Protein AF-0000000068093628 (afdb_homodimer)

Sequence (446 aa):
MSPIFDWGFALEILPMLGSALAITVQATLLGMLVAVTLGLALALLRRSPFWPVSALTALVIEFVRSTPLLVQMYFLFYVLPVTGWQMSPLTTGILALGLHYAAYCAEVYRAGIEAVPRGQHEAATALNLSRWRTAVGVVLPQAIPPVVPALGNYLVAMFKDTPLLSAITVVELLQQSKIIGSTTFRYTEPLTLVGVLFLLLSLVAAWGVRRLEARLKLYGGKRMSPIFDWGFALEILPMLGSALAITVQATLLGMLVAVTLGLALALLRRSPFWPVSALTALVIEFVRSTPLLVQMYFLFYVLPVTGWQMSPLTTGILALGLHYAAYCAEVYRAGIEAVPRGQHEAATALNLSRWRTAVGVVLPQAIPPVVPALGNYLVAMFKDTPLLSAITVVELLQQSKIIGSTTFRYTEPLTLVGVLFLLLSLVAAWGVRRLEARLKLYGGKR

Structure (mmCIF, N/CA/C/O backbone):
data_AF-0000000068093628-model_v1
#
loop_
_entity.id
_entity.type
_entity.pdbx_description
1 polymer 'Inner membrane component of binding-protein-dependent transport system'
#
loop_
_atom_site.group_PDB
_atom_site.id
_atom_site.type_symbol
_atom_site.label_atom_id
_atom_site.label_alt_id
_atom_site.label_comp_id
_atom_site.label_asym_id
_atom_site.label_entity_id
_atom_site.label_seq_id
_atom_site.pdbx_PDB_ins_code
_atom_site.Cartn_x
_atom_site.Cartn_y
_atom_site.Cartn_z
_atom_site.occupancy
_atom_site.B_iso_or_equiv
_atom_site.auth_seq_id
_atom_site.auth_comp_id
_atom_site.auth_asym_id
_atom_site.auth_atom_id
_atom_site.pdbx_PDB_model_num
ATOM 1 N N . MET A 1 1 ? 29.031 -20.516 -18.547 1 43.59 1 MET A N 1
ATOM 2 C CA . MET A 1 1 ? 28.062 -20.109 -17.531 1 43.59 1 MET A CA 1
ATOM 3 C C . MET A 1 1 ? 27.141 -19.016 -18.062 1 43.59 1 MET A C 1
ATOM 5 O O . MET A 1 1 ? 27.609 -18 -18.594 1 43.59 1 MET A O 1
ATOM 9 N N . SER A 1 2 ? 26.062 -19.359 -18.438 1 61.47 2 SER A N 1
ATOM 10 C CA . SER A 1 2 ? 25.156 -18.406 -19.078 1 61.47 2 SER A CA 1
ATOM 11 C C . SER A 1 2 ? 25.047 -17.125 -18.266 1 61.47 2 SER A C 1
ATOM 13 O O . SER A 1 2 ? 25.062 -17.172 -17.031 1 61.47 2 SER A O 1
ATOM 15 N N . PRO A 1 3 ? 25.344 -16.094 -18.906 1 75.75 3 PRO A N 1
ATOM 16 C CA . PRO A 1 3 ? 25.312 -14.812 -18.203 1 75.75 3 PRO A CA 1
ATOM 17 C C . PRO A 1 3 ? 24.031 -14.648 -17.359 1 75.75 3 PRO A C 1
ATOM 19 O O . PRO A 1 3 ? 23 -15.211 -17.703 1 75.75 3 PRO A O 1
ATOM 22 N N . ILE A 1 4 ? 24.281 -14.016 -16.312 1 84.44 4 ILE A N 1
ATOM 23 C CA . ILE A 1 4 ? 23.188 -13.742 -15.383 1 84.44 4 ILE A CA 1
ATOM 24 C C . ILE A 1 4 ? 22.125 -12.883 -16.062 1 84.44 4 ILE A C 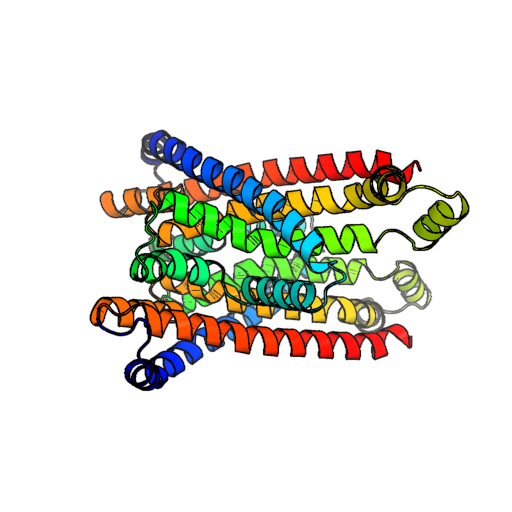1
ATOM 26 O O . ILE A 1 4 ? 20.938 -13.055 -15.828 1 84.44 4 ILE A O 1
ATOM 30 N N . PHE A 1 5 ? 22.594 -12.031 -17 1 93.56 5 PHE A N 1
ATOM 31 C CA . PHE A 1 5 ? 21.703 -11.156 -17.75 1 93.56 5 PHE A CA 1
ATOM 32 C C . PHE A 1 5 ? 22.078 -11.164 -19.234 1 93.56 5 PHE A C 1
ATOM 34 O O . PHE A 1 5 ? 23.219 -10.898 -19.594 1 93.56 5 PHE A O 1
ATOM 41 N N . ASP A 1 6 ? 21.141 -11.453 -20.094 1 96 6 ASP A N 1
ATOM 42 C CA . ASP A 1 6 ? 21.312 -11.516 -21.531 1 96 6 ASP A CA 1
ATOM 43 C C . ASP A 1 6 ? 20.578 -10.367 -22.234 1 96 6 ASP A C 1
ATOM 45 O O . ASP A 1 6 ? 19.359 -10.391 -22.344 1 96 6 ASP A O 1
ATOM 49 N N . TRP A 1 7 ? 21.344 -9.492 -22.766 1 96.44 7 TRP A N 1
ATOM 50 C CA . TRP A 1 7 ? 20.781 -8.297 -23.375 1 96.44 7 TRP A CA 1
ATOM 51 C C . TRP A 1 7 ? 19.969 -8.656 -24.625 1 96.44 7 TRP A C 1
ATOM 53 O O . TRP A 1 7 ? 18.984 -7.988 -24.938 1 96.44 7 TRP A O 1
ATOM 63 N N . GLY A 1 8 ? 20.422 -9.602 -25.375 1 96.44 8 GLY A N 1
ATOM 64 C CA . GLY A 1 8 ? 19.672 -10.055 -26.531 1 96.44 8 GLY A CA 1
ATOM 65 C C . GLY A 1 8 ? 18.281 -10.547 -26.203 1 96.44 8 GLY A C 1
ATOM 66 O O . GLY A 1 8 ? 17.312 -10.141 -26.844 1 96.44 8 GLY A O 1
ATOM 67 N N . PHE A 1 9 ? 18.219 -11.406 -25.172 1 97.25 9 PHE A N 1
ATOM 68 C CA . PHE A 1 9 ? 16.938 -11.914 -24.719 1 97.25 9 PHE A CA 1
ATOM 69 C C . PHE A 1 9 ? 16.062 -10.789 -24.172 1 97.25 9 PHE A C 1
ATOM 71 O O . PHE A 1 9 ? 14.867 -10.734 -24.438 1 97.25 9 PHE A O 1
ATOM 78 N N . ALA A 1 10 ? 16.688 -9.867 -23.422 1 97.81 10 ALA A N 1
ATOM 79 C CA . ALA A 1 10 ? 15.969 -8.727 -22.859 1 97.81 10 ALA A CA 1
ATOM 80 C C . ALA A 1 10 ? 15.305 -7.902 -23.969 1 97.81 10 ALA A C 1
ATOM 82 O O . ALA A 1 10 ? 14.133 -7.531 -23.844 1 97.81 10 ALA A O 1
ATOM 83 N N . LEU A 1 11 ? 16.031 -7.688 -25 1 97.62 11 LEU A N 1
ATOM 84 C CA . LEU A 1 11 ? 15.5 -6.895 -26.094 1 97.62 11 LEU A CA 1
ATOM 85 C C . LEU A 1 11 ? 14.406 -7.656 -26.828 1 97.62 11 LEU A C 1
ATOM 87 O O . LEU A 1 11 ? 13.438 -7.059 -27.312 1 97.62 11 LEU A O 1
ATOM 91 N N . GLU A 1 12 ? 14.562 -8.898 -26.938 1 97.75 12 GLU A N 1
ATOM 92 C CA . GLU A 1 12 ? 13.609 -9.758 -27.625 1 97.75 12 GLU A CA 1
ATOM 93 C C . GLU A 1 12 ? 12.242 -9.742 -26.953 1 97.75 12 GLU A C 1
ATOM 95 O O . GLU A 1 12 ? 11.211 -9.773 -27.625 1 97.75 12 GLU A O 1
ATOM 100 N N . ILE A 1 13 ? 12.164 -9.68 -25.625 1 98.25 13 ILE A N 1
ATOM 101 C CA . ILE A 1 13 ? 10.906 -9.836 -24.906 1 98.25 13 ILE A CA 1
ATOM 102 C C . ILE A 1 13 ? 10.297 -8.461 -24.641 1 98.25 13 ILE A C 1
ATOM 104 O O . ILE A 1 13 ? 9.172 -8.359 -24.156 1 98.25 13 ILE A O 1
ATOM 108 N N . LEU A 1 14 ? 10.969 -7.395 -24.953 1 98 14 LEU A N 1
ATOM 109 C CA . LEU A 1 14 ? 10.555 -6.031 -24.656 1 98 14 LEU A CA 1
ATOM 110 C C . LEU A 1 14 ? 9.188 -5.73 -25.266 1 98 14 LEU A C 1
ATOM 112 O O . LEU A 1 14 ? 8.328 -5.129 -24.609 1 98 14 LEU A O 1
ATOM 116 N N . PRO A 1 15 ? 8.898 -6.18 -26.5 1 97.75 15 PRO A N 1
ATOM 117 C CA . PRO A 1 15 ? 7.574 -5.898 -27.062 1 97.75 15 PRO A CA 1
ATOM 118 C C . PRO A 1 15 ? 6.449 -6.605 -26.312 1 97.75 15 PRO A C 1
ATOM 120 O O . PRO A 1 15 ? 5.355 -6.055 -26.172 1 97.75 15 PRO A O 1
ATOM 123 N N . MET A 1 16 ? 6.691 -7.82 -25.875 1 98.19 16 MET A N 1
ATOM 124 C CA . MET A 1 16 ? 5.703 -8.547 -25.094 1 98.19 16 MET A CA 1
ATOM 125 C C . MET A 1 16 ? 5.398 -7.816 -23.781 1 98.19 16 MET A C 1
ATOM 127 O O . MET A 1 16 ? 4.238 -7.703 -23.391 1 98.19 16 MET A O 1
ATOM 131 N N . LEU A 1 17 ? 6.402 -7.297 -23.156 1 98.69 17 LEU A N 1
ATOM 132 C CA . LEU A 1 17 ? 6.223 -6.547 -21.906 1 98.69 17 LEU A CA 1
ATOM 133 C C . LEU A 1 17 ? 5.527 -5.219 -22.172 1 98.69 17 LEU A C 1
ATOM 135 O O . LEU A 1 17 ? 4.73 -4.754 -21.359 1 98.69 17 LEU A O 1
ATOM 139 N N . GLY A 1 18 ? 5.844 -4.605 -23.297 1 98.19 18 GLY A N 1
ATOM 140 C CA . GLY A 1 18 ? 5.164 -3.379 -23.688 1 98.19 18 GLY A CA 1
ATOM 141 C C . GLY A 1 18 ? 3.664 -3.545 -23.828 1 98.19 18 GLY A C 1
ATOM 142 O O . GLY A 1 18 ? 2.896 -2.684 -23.391 1 98.19 18 GLY A O 1
ATOM 143 N N . SER A 1 19 ? 3.27 -4.625 -24.438 1 98.31 19 SER A N 1
ATOM 144 C CA . SER A 1 19 ? 1.848 -4.914 -24.594 1 98.31 19 SER A CA 1
ATOM 145 C C . SER A 1 19 ? 1.179 -5.121 -23.234 1 98.31 19 SER A C 1
ATOM 147 O O . SER A 1 19 ? 0.053 -4.668 -23.016 1 98.31 19 SER A O 1
ATOM 149 N N . ALA A 1 20 ? 1.858 -5.805 -22.344 1 98.75 20 ALA A N 1
ATOM 150 C CA . ALA A 1 20 ? 1.332 -6.039 -21 1 98.75 20 ALA A CA 1
ATOM 151 C C . ALA A 1 20 ? 1.279 -4.742 -20.188 1 98.75 20 ALA A C 1
ATOM 153 O O . ALA A 1 20 ? 0.401 -4.562 -19.344 1 98.75 20 ALA A O 1
ATOM 154 N N . LEU A 1 21 ? 2.262 -3.848 -20.453 1 98.69 21 LEU A N 1
ATOM 155 C CA . LEU A 1 21 ? 2.287 -2.543 -19.812 1 98.69 21 LEU A CA 1
ATOM 156 C C . LEU A 1 21 ? 1.019 -1.755 -20.109 1 98.69 21 LEU A C 1
ATOM 158 O O . LEU A 1 21 ? 0.522 -1.011 -19.266 1 98.69 21 LEU A O 1
ATOM 162 N N . ALA A 1 22 ? 0.486 -1.908 -21.312 1 98.56 22 ALA A N 1
ATOM 163 C CA . ALA A 1 22 ? -0.749 -1.227 -21.688 1 98.56 22 ALA A CA 1
ATOM 164 C C . ALA A 1 22 ? -1.907 -1.651 -20.797 1 98.56 22 ALA A C 1
ATOM 166 O O . ALA A 1 22 ? -2.756 -0.832 -20.438 1 98.56 22 ALA A O 1
ATOM 167 N N . ILE A 1 23 ? -1.94 -2.9 -20.438 1 98.81 23 ILE A N 1
ATOM 168 C CA . ILE A 1 23 ? -2.975 -3.416 -19.547 1 98.81 23 ILE A CA 1
ATOM 169 C C . ILE A 1 23 ? -2.787 -2.838 -18.141 1 98.81 23 ILE A C 1
ATOM 171 O O . ILE A 1 23 ? -3.76 -2.459 -17.484 1 98.81 23 ILE A O 1
ATOM 175 N N . THR A 1 24 ? -1.544 -2.773 -17.703 1 98.88 24 THR A N 1
ATOM 176 C CA . THR A 1 24 ? -1.199 -2.182 -16.422 1 98.88 24 THR A CA 1
ATOM 177 C C . THR A 1 24 ? -1.659 -0.727 -16.344 1 98.88 24 THR A C 1
ATOM 179 O O . THR A 1 24 ? -2.301 -0.318 -15.375 1 98.88 24 THR A O 1
ATOM 182 N N . VAL A 1 25 ? -1.391 0.024 -17.359 1 98.75 25 VAL A N 1
ATOM 183 C CA . VAL A 1 25 ? -1.749 1.437 -17.422 1 98.75 25 VAL A CA 1
ATOM 184 C C . VAL A 1 25 ? -3.268 1.582 -17.5 1 98.75 25 VAL A C 1
ATOM 186 O O . VAL A 1 25 ? -3.855 2.428 -16.828 1 98.75 25 VAL A O 1
ATOM 189 N N . GLN A 1 26 ? -3.869 0.744 -18.312 1 98.81 26 GLN A N 1
ATOM 190 C CA . GLN A 1 26 ? -5.32 0.755 -18.453 1 98.81 26 GLN A CA 1
ATOM 191 C C . GLN A 1 26 ? -6 0.496 -17.109 1 98.81 26 GLN A C 1
ATOM 193 O O . GLN A 1 26 ? -6.926 1.212 -16.734 1 98.81 26 GLN A O 1
ATOM 198 N N . ALA A 1 27 ? -5.566 -0.538 -16.406 1 98.94 27 ALA A N 1
ATOM 199 C CA . ALA A 1 27 ? -6.137 -0.891 -15.117 1 98.94 27 ALA A CA 1
ATOM 200 C C . ALA A 1 27 ? -5.957 0.241 -14.109 1 98.94 27 ALA A C 1
ATOM 202 O O . ALA A 1 27 ? -6.855 0.526 -13.312 1 98.94 27 ALA A O 1
ATOM 203 N N . THR A 1 28 ? -4.812 0.897 -14.148 1 98.88 28 THR A N 1
ATOM 204 C CA . THR A 1 28 ? -4.52 1.995 -13.227 1 98.88 28 THR A CA 1
ATOM 205 C C . THR A 1 28 ? -5.445 3.18 -13.492 1 98.88 28 THR A C 1
ATOM 207 O O . THR A 1 28 ? -6.066 3.703 -12.562 1 98.88 28 THR A O 1
ATOM 210 N N . LEU A 1 29 ? -5.562 3.555 -14.75 1 98.81 29 LEU A N 1
ATOM 211 C CA . LEU A 1 29 ? -6.332 4.742 -15.102 1 98.81 29 LEU A CA 1
ATOM 212 C C . LEU A 1 29 ? -7.82 4.516 -14.867 1 98.81 29 LEU A C 1
ATOM 214 O O . LEU A 1 29 ? -8.508 5.383 -14.32 1 98.81 29 LEU A O 1
ATOM 218 N N . LEU A 1 30 ? -8.305 3.391 -15.281 1 98.94 30 LEU A N 1
ATOM 219 C CA . LEU A 1 30 ? -9.719 3.096 -15.078 1 98.94 30 LEU A CA 1
ATOM 220 C C . LEU A 1 30 ? -10.023 2.867 -13.609 1 98.94 30 LEU A C 1
ATOM 222 O O . LEU A 1 30 ? -11.078 3.279 -13.117 1 98.94 30 LEU A O 1
ATOM 226 N N . GLY A 1 31 ? -9.109 2.143 -12.914 1 98.94 31 GLY A N 1
ATOM 227 C CA . GLY A 1 31 ? -9.258 2.025 -11.477 1 98.94 31 GLY A CA 1
ATOM 228 C C . GLY A 1 31 ? -9.297 3.367 -10.766 1 98.94 31 GLY A C 1
ATOM 229 O O . GLY A 1 31 ? -10.109 3.574 -9.859 1 98.94 31 GLY A O 1
ATOM 230 N N . MET A 1 32 ? -8.438 4.262 -11.227 1 98.88 32 MET A N 1
ATOM 231 C CA . MET A 1 32 ? -8.391 5.594 -10.625 1 98.88 32 MET A CA 1
ATOM 232 C C . MET A 1 32 ? -9.68 6.363 -10.906 1 98.88 32 MET A C 1
ATOM 234 O O . MET A 1 32 ? -10.18 7.078 -10.039 1 98.88 32 MET A O 1
ATOM 238 N N . LEU A 1 33 ? -10.172 6.215 -12.078 1 98.88 33 LEU A N 1
ATOM 239 C CA . LEU A 1 33 ? -11.445 6.855 -12.414 1 98.88 33 LEU A CA 1
ATOM 240 C C . LEU A 1 33 ? -12.555 6.379 -11.484 1 98.88 33 LEU A C 1
ATOM 242 O O . LEU A 1 33 ? -13.328 7.191 -10.977 1 98.88 33 LEU A O 1
ATOM 246 N N . VAL A 1 34 ? -12.586 5.117 -11.25 1 98.94 34 VAL A N 1
ATOM 247 C CA . VAL A 1 34 ? -13.562 4.559 -10.32 1 98.94 34 VAL A CA 1
ATOM 248 C C . VAL A 1 34 ? -13.305 5.094 -8.914 1 98.94 34 VAL A C 1
ATOM 250 O O . VAL A 1 34 ? -14.234 5.508 -8.227 1 98.94 34 VAL A O 1
ATOM 253 N N . ALA A 1 35 ? -12.07 5.129 -8.523 1 98.94 35 ALA A N 1
ATOM 254 C CA . ALA A 1 35 ? -11.688 5.535 -7.172 1 98.94 35 ALA A CA 1
ATOM 255 C C . ALA A 1 35 ? -12.094 6.98 -6.898 1 98.94 35 ALA A C 1
ATOM 257 O O . ALA A 1 35 ? -12.688 7.285 -5.863 1 98.94 35 ALA A O 1
ATOM 258 N N . VAL A 1 36 ? -11.82 7.863 -7.832 1 98.75 36 VAL A N 1
ATOM 259 C CA . VAL A 1 36 ? -12.07 9.281 -7.617 1 98.75 36 VAL A CA 1
ATOM 260 C C . VAL A 1 36 ? -13.57 9.555 -7.629 1 98.75 36 VAL A C 1
ATOM 262 O O . VAL A 1 36 ? -14.07 10.344 -6.832 1 98.75 36 VAL A O 1
ATOM 265 N N . THR A 1 37 ? -14.312 8.914 -8.5 1 98.75 37 THR A N 1
ATOM 266 C CA . THR A 1 37 ? -15.75 9.141 -8.617 1 98.75 37 THR A CA 1
ATOM 267 C C . THR A 1 37 ? -16.5 8.508 -7.449 1 98.75 37 THR A C 1
ATOM 269 O O . THR A 1 37 ? -17.281 9.18 -6.766 1 98.75 37 THR A O 1
ATOM 272 N N . LEU A 1 38 ? -16.219 7.258 -7.195 1 98.81 38 LEU A N 1
ATOM 273 C CA . LEU A 1 38 ? -16.875 6.57 -6.09 1 98.81 38 LEU A CA 1
ATOM 274 C C . LEU A 1 38 ? -16.453 7.164 -4.75 1 98.81 38 LEU A C 1
ATOM 276 O O . LEU A 1 38 ? -17.25 7.23 -3.814 1 98.81 38 LEU A O 1
ATOM 280 N N . GLY A 1 39 ? -15.148 7.52 -4.625 1 98.81 39 GLY A N 1
ATOM 281 C CA . GLY A 1 39 ? -14.688 8.18 -3.418 1 98.81 39 GLY A CA 1
ATOM 282 C C . GLY A 1 39 ? -15.438 9.461 -3.111 1 98.81 39 GLY A C 1
ATOM 283 O O . GLY A 1 39 ? -15.766 9.734 -1.953 1 98.81 39 GLY A O 1
ATOM 284 N N . LEU A 1 40 ? -15.703 10.242 -4.152 1 97.88 40 LEU A N 1
ATOM 285 C CA . LEU A 1 40 ? -16.484 11.461 -3.975 1 97.88 40 LEU A CA 1
ATOM 286 C C . LEU A 1 40 ? -17.906 11.141 -3.527 1 97.88 40 LEU A C 1
ATOM 288 O O . LEU A 1 40 ? -18.438 11.789 -2.625 1 97.88 40 LEU A O 1
ATOM 292 N N . ALA A 1 41 ? -18.5 10.164 -4.141 1 98.31 41 ALA A N 1
ATOM 293 C CA . ALA A 1 41 ? -19.828 9.734 -3.75 1 98.31 41 ALA A CA 1
ATOM 294 C C . ALA A 1 41 ? -19.859 9.297 -2.289 1 98.31 41 ALA A C 1
ATOM 296 O O . ALA A 1 41 ? -20.766 9.68 -1.536 1 98.31 41 ALA A O 1
ATOM 297 N N . LEU A 1 42 ? -18.906 8.5 -1.864 1 98.69 42 LEU A N 1
ATOM 298 C CA . LEU A 1 42 ? -18.828 8.031 -0.486 1 98.69 42 LEU A CA 1
ATOM 299 C C . LEU A 1 42 ? -18.641 9.195 0.478 1 98.69 42 LEU A C 1
ATOM 301 O O . LEU A 1 42 ? -19.25 9.227 1.553 1 98.69 42 LEU A O 1
ATOM 305 N N . ALA A 1 43 ? -17.797 10.141 0.068 1 97.75 43 ALA A N 1
ATOM 306 C CA . ALA A 1 43 ? -17.562 11.312 0.908 1 97.75 43 ALA A CA 1
ATOM 307 C C . ALA A 1 43 ? -18.844 12.094 1.12 1 97.75 43 ALA A C 1
ATOM 309 O O . ALA A 1 43 ? -19.141 12.547 2.23 1 97.75 43 ALA A O 1
ATOM 310 N N . LEU A 1 44 ? -19.625 12.258 0.082 1 94.94 44 LEU A N 1
ATOM 311 C CA . LEU A 1 44 ? -20.891 12.984 0.167 1 94.94 44 LEU A CA 1
ATOM 312 C C . LEU A 1 44 ? -21.906 12.219 1.005 1 94.94 44 LEU A C 1
ATOM 314 O O . LEU A 1 44 ? -22.625 12.812 1.813 1 94.94 44 LEU A O 1
ATOM 318 N N . LEU A 1 45 ? -21.984 10.93 0.821 1 97.69 45 LEU A N 1
ATOM 319 C CA . LEU A 1 45 ? -22.906 10.102 1.596 1 97.69 45 LEU A CA 1
ATOM 320 C C . LEU A 1 45 ? -22.547 10.133 3.078 1 97.69 45 LEU A C 1
ATOM 322 O O . LEU A 1 45 ? -23.438 10.094 3.934 1 97.69 45 LEU A O 1
ATOM 326 N N . ARG A 1 46 ? -21.297 10.188 3.32 1 96.94 46 ARG A N 1
ATOM 327 C CA . ARG A 1 46 ? -20.828 10.219 4.703 1 96.94 46 ARG A CA 1
ATOM 328 C C . ARG A 1 46 ? -21.297 11.492 5.402 1 96.94 46 ARG A C 1
ATOM 330 O O . ARG A 1 46 ? -21.422 11.523 6.629 1 96.94 46 ARG A O 1
ATOM 337 N N . ARG A 1 47 ? -21.609 12.516 4.664 1 92.69 47 ARG A N 1
ATOM 338 C CA . ARG A 1 47 ? -22.031 13.812 5.211 1 92.69 47 ARG A CA 1
ATOM 339 C C . ARG A 1 47 ? -23.547 13.922 5.266 1 92.69 47 ARG A C 1
ATOM 341 O O . ARG A 1 47 ? -24.078 14.977 5.617 1 92.69 47 ARG A O 1
ATOM 348 N N . SER A 1 48 ? -24.203 12.883 4.938 1 94.75 48 SER A N 1
ATOM 349 C CA . SER A 1 48 ? -25.656 12.867 4.961 1 94.75 48 SER A CA 1
ATOM 350 C C . SER A 1 48 ? -26.188 13.211 6.348 1 94.75 48 SER A C 1
ATOM 352 O O . SER A 1 48 ? -25.656 12.758 7.355 1 94.75 48 SER A O 1
ATOM 354 N N . PRO A 1 49 ? -27.25 14.031 6.379 1 93.38 49 PRO A N 1
ATOM 355 C CA . PRO A 1 49 ? -27.891 14.32 7.668 1 93.38 49 PRO A CA 1
ATOM 356 C C . PRO A 1 49 ? -28.672 13.125 8.219 1 93.38 49 PRO A C 1
ATOM 358 O O . PRO A 1 49 ? -29 13.102 9.406 1 93.38 49 PRO A O 1
ATOM 361 N N . PHE A 1 50 ? -29 12.227 7.312 1 97.44 50 PHE A N 1
ATOM 362 C CA . PHE A 1 50 ? -29.656 11 7.746 1 97.44 50 PHE A CA 1
ATOM 363 C C . PHE A 1 50 ? -28.656 10.023 8.344 1 97.44 50 PHE A C 1
ATOM 365 O O . PHE A 1 50 ? -27.938 9.344 7.617 1 97.44 50 PHE A O 1
ATOM 372 N N . TRP A 1 51 ? -28.703 9.789 9.594 1 96.5 51 TRP A N 1
ATOM 373 C CA . TRP A 1 51 ? -27.625 9.148 10.344 1 96.5 51 TRP A CA 1
ATOM 374 C C . TRP A 1 51 ? -27.422 7.707 9.883 1 96.5 51 TRP A C 1
ATOM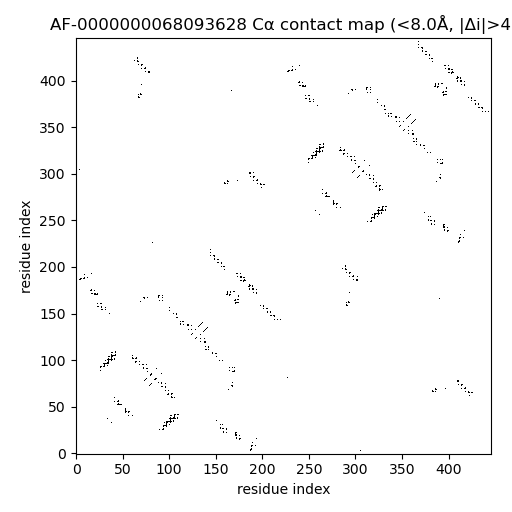 376 O O . TRP A 1 51 ? -26.297 7.211 9.844 1 96.5 51 TRP A O 1
ATOM 386 N N . PRO A 1 52 ? -28.484 7.02 9.492 1 98.19 52 PRO A N 1
ATOM 387 C CA . PRO A 1 52 ? -28.203 5.648 9.055 1 98.19 52 PRO A CA 1
ATOM 388 C C . PRO A 1 52 ? -27.344 5.594 7.793 1 98.19 52 PRO A C 1
ATOM 390 O O . PRO A 1 52 ? -26.531 4.684 7.645 1 98.19 52 PRO A O 1
ATOM 393 N N . VAL A 1 53 ? -27.531 6.523 6.938 1 98.25 53 VAL A N 1
ATOM 394 C CA . VAL A 1 53 ? -26.75 6.578 5.707 1 98.25 53 VAL A CA 1
ATOM 395 C C . VAL A 1 53 ? -25.297 6.914 6.027 1 98.25 53 VAL A C 1
ATOM 397 O O . VAL A 1 53 ? -24.375 6.258 5.535 1 98.25 53 VAL A O 1
ATOM 400 N N . SER A 1 54 ? -25.109 7.895 6.848 1 97.81 54 SER A N 1
ATOM 401 C CA . SER A 1 54 ? -23.75 8.305 7.219 1 97.81 54 SER A CA 1
ATOM 402 C C . SER A 1 54 ? -23.031 7.199 7.988 1 97.81 54 SER A C 1
ATOM 404 O O . SER A 1 54 ? -21.844 6.941 7.758 1 97.81 54 SER A O 1
ATOM 406 N N . ALA A 1 55 ? -23.734 6.539 8.828 1 98 55 ALA A N 1
ATOM 407 C CA . ALA A 1 55 ? -23.125 5.484 9.641 1 98 55 ALA A CA 1
ATOM 408 C C . ALA A 1 55 ? -22.75 4.281 8.781 1 98 55 ALA A C 1
ATOM 410 O O . ALA A 1 55 ? -21.672 3.709 8.945 1 98 55 ALA A O 1
ATOM 411 N N . LEU A 1 56 ? -23.594 3.914 7.879 1 98.38 56 LEU A N 1
ATOM 412 C CA . LEU A 1 56 ? -23.328 2.787 6.992 1 98.38 56 LEU A CA 1
ATOM 413 C C . LEU A 1 56 ? -22.156 3.092 6.062 1 98.38 56 LEU A C 1
ATOM 415 O O . LEU A 1 56 ? -21.328 2.225 5.809 1 98.38 56 LEU A O 1
ATOM 419 N N . THR A 1 57 ? -22.156 4.285 5.574 1 98.69 57 THR A N 1
ATOM 420 C CA . THR A 1 57 ? -21.062 4.691 4.699 1 98.69 57 THR A CA 1
ATOM 421 C C . THR A 1 57 ? -19.734 4.645 5.445 1 98.69 57 THR A C 1
ATOM 423 O O . THR A 1 57 ? -18.734 4.152 4.91 1 98.69 57 THR A O 1
ATOM 426 N N . ALA A 1 58 ? -19.734 5.059 6.645 1 98.06 58 ALA A N 1
ATOM 427 C CA . ALA A 1 58 ? -18.531 5.02 7.477 1 98.06 58 ALA A CA 1
ATOM 428 C C . ALA A 1 58 ? -18.062 3.584 7.691 1 98.06 58 ALA A C 1
ATOM 430 O O . ALA A 1 58 ? -16.859 3.307 7.664 1 98.06 58 ALA A O 1
ATOM 431 N N . LEU A 1 59 ? -19 2.752 7.879 1 97.94 59 LEU A N 1
ATOM 432 C CA . LEU A 1 59 ? -18.688 1.346 8.109 1 97.94 59 LEU A CA 1
ATOM 433 C C . LEU A 1 59 ? -18.062 0.713 6.867 1 97.94 59 LEU A C 1
ATOM 435 O O . L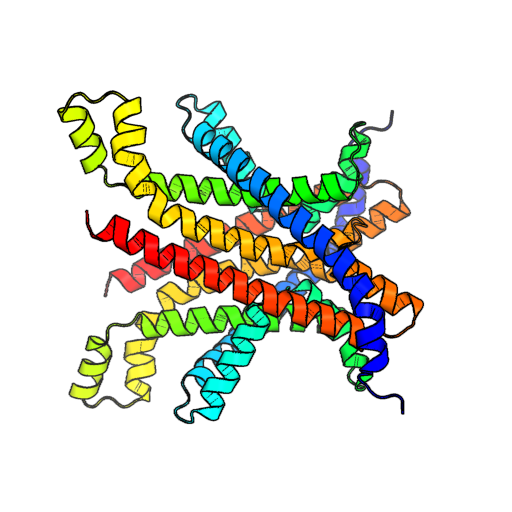EU A 1 59 ? -17.109 -0.059 6.969 1 97.94 59 LEU A O 1
ATOM 439 N N . VAL A 1 60 ? -18.594 1.015 5.719 1 98.44 60 VAL A N 1
ATOM 440 C CA . VAL A 1 60 ? -18.094 0.478 4.461 1 98.44 60 VAL A CA 1
ATOM 441 C C . VAL A 1 60 ? -16.672 0.979 4.211 1 98.44 60 VAL A C 1
ATOM 443 O O . VAL A 1 60 ? -15.781 0.201 3.848 1 98.44 60 VAL A O 1
ATOM 446 N N . ILE A 1 61 ? -16.469 2.219 4.418 1 98.62 61 ILE A N 1
ATOM 447 C CA . ILE A 1 61 ? -15.156 2.828 4.23 1 98.62 61 ILE A CA 1
ATOM 448 C C . ILE A 1 61 ? -14.141 2.17 5.164 1 98.62 61 ILE A C 1
ATOM 450 O O . ILE A 1 61 ? -13.062 1.759 4.73 1 98.62 61 ILE A O 1
ATOM 454 N N . GLU A 1 62 ? -14.578 2.008 6.398 1 97.5 62 GLU A N 1
ATOM 455 C CA . GLU A 1 62 ? -13.695 1.41 7.395 1 97.5 62 GLU A CA 1
ATOM 456 C C . GLU A 1 62 ? -13.406 -0.052 7.07 1 97.5 62 GLU A C 1
ATOM 458 O O . GLU A 1 62 ? -12.273 -0.517 7.23 1 97.5 62 GLU A O 1
ATOM 463 N N . PHE A 1 63 ? -14.383 -0.743 6.641 1 98.44 63 PHE A N 1
ATOM 464 C CA . PHE A 1 63 ? -14.227 -2.141 6.258 1 98.44 63 PHE A CA 1
ATOM 465 C C . PHE A 1 63 ? -13.203 -2.285 5.137 1 98.44 63 PHE A C 1
ATOM 467 O O . PHE A 1 63 ? -12.289 -3.107 5.227 1 98.44 63 PHE A O 1
ATOM 474 N N . VAL A 1 64 ? -13.328 -1.488 4.082 1 98.69 64 VAL A N 1
ATOM 475 C CA . VAL A 1 64 ? -12.453 -1.568 2.914 1 98.69 64 VAL A CA 1
ATOM 476 C C . VAL A 1 64 ? -11.023 -1.198 3.311 1 98.69 64 VAL A C 1
ATOM 478 O O . VAL A 1 64 ? -10.07 -1.887 2.938 1 98.69 64 VAL A O 1
ATOM 481 N N . ARG A 1 65 ? -10.867 -0.19 4.121 1 98.12 65 ARG A N 1
ATOM 482 C CA . ARG A 1 65 ? -9.547 0.3 4.492 1 98.12 65 ARG A CA 1
ATOM 483 C C . ARG A 1 65 ? -8.875 -0.638 5.492 1 98.12 65 ARG A C 1
ATOM 485 O O . ARG A 1 65 ? -7.652 -0.602 5.664 1 98.12 65 ARG A O 1
ATOM 492 N N . SER A 1 66 ? -9.711 -1.562 6.133 1 98 66 SER A N 1
ATOM 493 C CA . SER A 1 66 ? -9.164 -2.41 7.188 1 98 66 SER A CA 1
ATOM 494 C C . SER A 1 66 ? -8.953 -3.838 6.695 1 98 66 SER A C 1
ATOM 496 O O . SER A 1 66 ? -8.516 -4.703 7.457 1 98 66 SER A O 1
ATOM 498 N N . THR A 1 67 ? -9.203 -4.105 5.48 1 98.56 67 THR A N 1
ATOM 499 C CA . THR A 1 67 ? -8.953 -5.414 4.883 1 98.56 67 THR A CA 1
ATOM 500 C C . THR A 1 67 ? -7.961 -5.301 3.729 1 98.56 67 THR A C 1
ATOM 502 O O . THR A 1 67 ? -7.902 -4.27 3.053 1 98.56 67 THR A O 1
ATOM 505 N N . PRO A 1 68 ? -7.145 -6.332 3.537 1 98.75 68 PRO A N 1
ATOM 506 C CA . PRO A 1 68 ? -6.129 -6.27 2.482 1 98.75 68 PRO A CA 1
ATOM 507 C C . PRO A 1 68 ? -6.738 -6.223 1.082 1 98.75 68 PRO A C 1
ATOM 509 O O . PRO A 1 68 ? -7.703 -6.938 0.801 1 98.75 68 PRO A O 1
ATOM 512 N N . LEU A 1 69 ? -6.16 -5.426 0.237 1 98.81 69 LEU A N 1
ATOM 513 C CA . LEU A 1 69 ? -6.605 -5.297 -1.146 1 98.81 69 LEU A CA 1
ATOM 514 C C . LEU A 1 69 ? -6.613 -6.656 -1.843 1 98.81 69 LEU A C 1
ATOM 516 O O . LEU A 1 69 ? -7.562 -6.984 -2.561 1 98.81 69 LEU A O 1
ATOM 520 N N . LEU A 1 70 ? -5.555 -7.457 -1.622 1 98.88 70 LEU A N 1
ATOM 521 C CA . LEU A 1 70 ? -5.473 -8.742 -2.303 1 98.88 70 LEU A CA 1
ATOM 522 C C . LEU A 1 70 ? -6.598 -9.672 -1.854 1 98.88 70 LEU A C 1
ATOM 524 O O . LEU A 1 70 ? -7.137 -10.43 -2.658 1 98.88 70 LEU A O 1
ATOM 528 N N . VAL A 1 71 ? -6.977 -9.602 -0.607 1 98.81 71 VAL A N 1
ATOM 529 C CA . VAL A 1 71 ? -8.078 -10.406 -0.094 1 98.81 71 VAL A CA 1
ATOM 530 C C . VAL A 1 71 ? -9.391 -9.953 -0.734 1 98.81 71 VAL A C 1
ATOM 532 O O . VAL A 1 71 ? -10.219 -10.781 -1.128 1 98.81 71 VAL A O 1
ATOM 535 N N . GLN A 1 72 ? -9.562 -8.656 -0.849 1 98.81 72 GLN A N 1
ATOM 536 C CA . GLN A 1 72 ? -10.734 -8.109 -1.526 1 98.81 72 GLN A CA 1
ATOM 537 C C . GLN A 1 72 ? -10.812 -8.602 -2.969 1 98.81 72 GLN A C 1
ATOM 539 O O . GLN A 1 72 ? -11.883 -9 -3.434 1 98.81 72 GLN A O 1
ATOM 544 N N . MET A 1 73 ? -9.688 -8.578 -3.604 1 98.56 73 MET A N 1
ATOM 545 C CA . MET A 1 73 ? -9.617 -8.992 -5 1 98.56 73 MET A CA 1
ATOM 546 C C . MET A 1 73 ? -9.992 -10.461 -5.152 1 98.56 73 MET A C 1
ATOM 548 O O . MET A 1 73 ? -10.75 -10.82 -6.051 1 98.56 73 MET A O 1
ATOM 552 N N . TYR A 1 74 ? -9.492 -11.32 -4.297 1 98.5 74 TYR A N 1
ATOM 553 C CA . TYR A 1 74 ? -9.812 -12.742 -4.336 1 98.5 74 TYR A CA 1
ATOM 554 C C . TYR A 1 74 ? -11.289 -12.984 -4.051 1 98.5 74 TYR A C 1
ATOM 556 O O . TYR A 1 74 ? -11.914 -13.844 -4.668 1 98.5 74 TYR A O 1
ATOM 564 N N . PHE A 1 75 ? -11.797 -12.227 -3.135 1 98.12 75 PHE A N 1
ATOM 565 C CA . PHE A 1 75 ? -13.219 -12.367 -2.818 1 98.12 75 PHE A CA 1
ATOM 566 C C . PHE A 1 75 ? -14.078 -12.047 -4.035 1 98.12 75 PHE A C 1
ATOM 568 O O . PHE A 1 75 ? -15 -12.797 -4.367 1 98.12 75 PHE A O 1
ATOM 575 N N . LEU A 1 76 ? -13.805 -10.969 -4.711 1 98.12 76 LEU A N 1
ATOM 576 C CA . LEU A 1 76 ? -14.562 -10.578 -5.895 1 98.12 76 LEU A CA 1
ATOM 577 C C . LEU A 1 76 ? -14.406 -11.602 -7.008 1 98.12 76 LEU A C 1
ATOM 579 O O . LEU A 1 76 ? -15.344 -11.852 -7.766 1 98.12 76 LEU A O 1
ATOM 583 N N . PHE A 1 77 ? -13.258 -12.227 -7.062 1 98.19 77 PHE A N 1
ATOM 584 C CA . PHE A 1 77 ? -12.938 -13.125 -8.172 1 98.19 77 PHE A CA 1
ATOM 585 C C . PHE A 1 77 ? -13.508 -14.516 -7.93 1 98.19 77 PHE A C 1
ATOM 587 O O . PHE A 1 77 ? -14 -15.164 -8.859 1 98.19 77 PHE A O 1
ATOM 594 N N . TYR A 1 78 ? -13.523 -14.953 -6.688 1 96.88 78 TYR A N 1
ATOM 595 C CA . TYR A 1 78 ? -13.859 -16.344 -6.441 1 96.88 78 TYR A CA 1
ATOM 596 C C . TYR A 1 78 ? -15.227 -16.469 -5.766 1 96.88 78 TYR A C 1
ATOM 598 O O . TYR A 1 78 ? -15.914 -17.469 -5.922 1 96.88 78 TYR A O 1
ATOM 606 N N . VAL A 1 79 ? -15.641 -15.469 -4.996 1 97.06 79 VAL A N 1
ATOM 607 C CA . VAL A 1 79 ? -16.828 -15.602 -4.172 1 97.06 79 VAL A CA 1
ATOM 608 C C . VAL A 1 79 ? -18.016 -14.93 -4.867 1 97.06 79 VAL A C 1
ATOM 610 O O . VAL A 1 79 ? -19.125 -15.484 -4.906 1 97.06 79 VAL A O 1
ATOM 613 N N . LEU A 1 80 ? -17.781 -13.789 -5.457 1 95.44 80 LEU A N 1
ATOM 614 C CA . LEU A 1 80 ? -18.859 -13.047 -6.109 1 95.44 80 LEU A CA 1
ATOM 615 C C . LEU A 1 80 ? -19.547 -13.898 -7.168 1 95.44 80 LEU A C 1
ATOM 617 O O . LEU A 1 80 ? -20.781 -13.906 -7.262 1 95.44 80 LEU A O 1
ATOM 621 N N . PRO A 1 81 ? -18.812 -14.672 -7.902 1 95.06 81 PRO A N 1
ATOM 622 C CA . PRO A 1 81 ? -19.453 -15.469 -8.945 1 95.06 81 PRO A CA 1
ATOM 623 C C . PRO A 1 81 ? -20.422 -16.516 -8.391 1 95.06 81 PRO A C 1
ATOM 625 O O . PRO A 1 81 ? -21.297 -17 -9.102 1 95.06 81 PRO A O 1
ATOM 628 N N . VAL A 1 82 ? -20.266 -16.891 -7.137 1 92.06 82 VAL A N 1
ATOM 629 C CA . VAL A 1 82 ? -21.156 -17.844 -6.488 1 92.06 82 VAL A CA 1
ATOM 630 C C . VAL A 1 82 ? -22.562 -17.266 -6.41 1 92.06 82 VAL A C 1
ATOM 632 O O . VAL A 1 82 ? -23.547 -18 -6.383 1 92.06 82 VAL A O 1
ATOM 635 N N . THR A 1 83 ? -22.719 -15.953 -6.492 1 91.38 83 THR A N 1
ATOM 636 C CA . THR A 1 83 ? -24.016 -15.297 -6.43 1 91.38 83 THR A CA 1
ATOM 637 C C . THR A 1 83 ? -24.625 -15.164 -7.828 1 91.38 83 THR A C 1
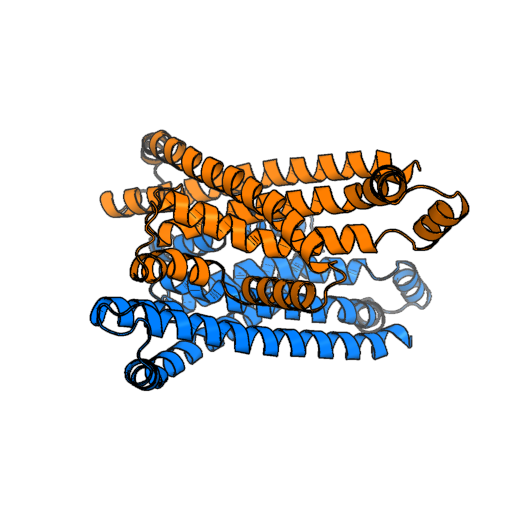ATOM 639 O O . THR A 1 83 ? -25.766 -14.734 -7.973 1 91.38 83 THR A O 1
ATOM 642 N N . GLY A 1 84 ? -23.812 -15.469 -8.859 1 92.62 84 GLY A N 1
ATOM 643 C CA . GLY A 1 84 ? -24.312 -15.375 -10.227 1 92.62 84 GLY A CA 1
ATOM 644 C C . GLY A 1 84 ? -23.703 -14.211 -10.992 1 92.62 84 GLY A C 1
ATOM 645 O O . GLY A 1 84 ? -23.812 -14.156 -12.219 1 92.62 84 GLY A O 1
ATOM 646 N N . TRP A 1 85 ? -23.031 -13.273 -10.312 1 93.31 85 TRP A N 1
ATOM 647 C CA . TRP A 1 85 ? -22.391 -12.133 -10.961 1 93.31 85 TRP A CA 1
ATOM 648 C C . TRP A 1 85 ? -20.953 -12.477 -11.352 1 93.31 85 TRP A C 1
ATOM 650 O O . TRP A 1 85 ? -20.109 -12.742 -10.492 1 93.31 85 TRP A O 1
ATOM 660 N N . GLN A 1 86 ? -20.703 -12.547 -12.633 1 92.81 86 GLN A N 1
ATOM 661 C CA . GLN A 1 86 ? -19.359 -12.875 -13.102 1 92.81 86 GLN A CA 1
ATOM 662 C C . GLN A 1 86 ? -18.844 -11.797 -14.047 1 92.81 86 GLN A C 1
ATOM 664 O O . GLN A 1 86 ? -19.578 -11.281 -14.883 1 92.81 86 GLN A O 1
ATOM 669 N N . MET A 1 87 ? -17.641 -11.43 -13.82 1 97.19 87 MET A N 1
ATOM 670 C CA . MET A 1 87 ? -16.938 -10.445 -14.633 1 97.19 87 MET A CA 1
ATOM 671 C C . MET A 1 87 ? -15.594 -10.992 -15.102 1 97.19 87 MET A C 1
ATOM 673 O O . MET A 1 87 ? -15.102 -11.992 -14.562 1 97.19 87 MET A O 1
ATOM 677 N N . SER A 1 88 ? -15.102 -10.422 -16.203 1 98.38 88 SER A N 1
ATOM 678 C CA . SER A 1 88 ? -13.75 -10.789 -16.625 1 98.38 88 SER A CA 1
ATOM 679 C C . SER A 1 88 ? -12.727 -10.484 -15.531 1 98.38 88 SER A C 1
ATOM 681 O O . SER A 1 88 ? -12.969 -9.641 -14.664 1 98.38 88 SER A O 1
ATOM 683 N N . PRO A 1 89 ? -11.602 -11.188 -15.547 1 98.62 89 PRO A N 1
ATOM 684 C CA . PRO A 1 89 ? -10.555 -10.906 -14.562 1 98.62 89 PRO A CA 1
ATOM 685 C C . PRO A 1 89 ? -10.133 -9.438 -14.547 1 98.62 89 PRO A C 1
ATOM 687 O O . PRO A 1 89 ? -10.008 -8.836 -13.477 1 98.62 89 PRO A O 1
ATOM 690 N N . LEU A 1 90 ? -9.984 -8.844 -15.703 1 98.81 90 LEU A N 1
ATOM 691 C CA . LEU A 1 90 ? -9.539 -7.457 -15.789 1 98.81 90 LEU A CA 1
ATOM 692 C C . LEU A 1 90 ? -10.586 -6.516 -15.195 1 98.81 90 LEU A C 1
ATOM 694 O O . LEU A 1 90 ? -10.242 -5.613 -14.43 1 98.81 90 LEU A O 1
ATOM 698 N N . THR A 1 91 ? -11.844 -6.691 -15.523 1 98.75 91 THR A N 1
ATOM 699 C CA . THR A 1 91 ? -12.906 -5.867 -14.961 1 98.75 91 THR A CA 1
ATOM 700 C C . THR A 1 91 ? -12.969 -6.02 -13.445 1 98.75 91 THR A C 1
ATOM 702 O O . THR A 1 91 ? -13.117 -5.031 -12.719 1 98.75 91 THR A O 1
ATOM 705 N N . THR A 1 92 ? -12.836 -7.297 -13 1 98.81 92 THR A N 1
ATOM 706 C CA . THR A 1 92 ? -12.812 -7.57 -11.57 1 98.81 92 THR A CA 1
ATOM 707 C C . THR A 1 92 ? -11.664 -6.824 -10.891 1 98.81 92 THR A C 1
ATOM 709 O O . THR A 1 92 ? -11.852 -6.223 -9.828 1 98.81 92 THR A O 1
ATOM 712 N N . GLY A 1 93 ? -10.484 -6.848 -11.531 1 98.88 93 GLY A N 1
ATOM 713 C CA . GLY A 1 93 ? -9.312 -6.164 -11 1 98.88 93 GLY A CA 1
ATOM 714 C C . GLY A 1 93 ? -9.477 -4.66 -10.945 1 98.88 93 GLY A C 1
ATOM 715 O O . GLY A 1 93 ? -9.125 -4.027 -9.945 1 98.88 93 GLY A O 1
ATOM 716 N N . ILE A 1 94 ? -10.039 -4.074 -11.977 1 98.94 94 ILE A N 1
ATOM 717 C CA . ILE A 1 94 ? -10.273 -2.637 -12.047 1 98.94 94 ILE A CA 1
ATOM 718 C C . ILE A 1 94 ? -11.234 -2.207 -10.945 1 98.94 94 ILE A C 1
ATOM 720 O O . ILE A 1 94 ? -10.992 -1.212 -10.258 1 98.94 94 ILE A O 1
ATOM 724 N N . LEU A 1 95 ? -12.219 -2.953 -10.727 1 98.75 95 LEU A N 1
ATOM 725 C CA . LEU A 1 95 ? -13.203 -2.627 -9.703 1 98.75 95 LEU A CA 1
ATOM 726 C C . LEU A 1 95 ? -12.617 -2.799 -8.305 1 98.75 95 LEU A C 1
ATOM 728 O O . LEU A 1 95 ? -12.891 -2 -7.41 1 98.75 95 LEU A O 1
ATOM 732 N N . ALA A 1 96 ? -11.867 -3.881 -8.141 1 98.88 96 ALA A N 1
ATOM 733 C CA . ALA A 1 96 ? -11.227 -4.102 -6.848 1 98.88 96 ALA A CA 1
ATOM 734 C C . ALA A 1 96 ? -10.281 -2.949 -6.496 1 98.88 96 ALA A C 1
ATOM 736 O O . ALA A 1 96 ? -10.336 -2.41 -5.391 1 98.88 96 ALA A O 1
ATOM 737 N N . LEU A 1 97 ? -9.43 -2.539 -7.453 1 98.94 97 LEU A N 1
ATOM 738 C CA . LEU A 1 97 ? -8.547 -1.393 -7.273 1 98.94 97 LEU A CA 1
ATOM 739 C C . LEU A 1 97 ? -9.344 -0.125 -7 1 98.94 97 LEU A C 1
ATOM 741 O O . LEU A 1 97 ? -9.055 0.607 -6.051 1 98.94 97 LEU A O 1
ATOM 745 N N . GLY A 1 98 ? -10.297 0.081 -7.816 1 98.94 98 GLY A N 1
ATOM 746 C CA . GLY A 1 98 ? -11.117 1.276 -7.707 1 98.94 98 GLY A CA 1
ATOM 747 C C . GLY A 1 98 ? -11.852 1.381 -6.383 1 98.94 98 GLY A C 1
ATOM 748 O O . GLY A 1 98 ? -11.844 2.438 -5.746 1 98.94 98 GLY A O 1
ATOM 749 N N . LEU A 1 99 ? -12.477 0.325 -5.957 1 98.88 99 LEU A N 1
ATOM 750 C CA . LEU A 1 99 ? -13.219 0.292 -4.703 1 98.88 99 LEU A CA 1
ATOM 751 C C . LEU A 1 99 ? -12.289 0.5 -3.514 1 98.88 99 LEU A C 1
ATOM 753 O O . LEU A 1 99 ? -12.602 1.268 -2.6 1 98.88 99 LEU A O 1
ATOM 757 N N . HIS A 1 100 ? -11.203 -0.221 -3.539 1 98.94 100 HIS A N 1
ATOM 758 C CA . HIS A 1 100 ? -10.234 -0.105 -2.457 1 98.94 100 HIS A CA 1
ATOM 759 C C . HIS A 1 100 ? -9.75 1.332 -2.303 1 98.94 100 HIS A C 1
ATOM 761 O O . HIS A 1 100 ? -9.828 1.903 -1.212 1 98.94 100 HIS A O 1
ATOM 767 N N . TYR A 1 101 ? -9.375 1.977 -3.365 1 98.94 101 TYR A N 1
ATOM 768 C CA . TYR A 1 101 ? -8.82 3.324 -3.293 1 98.94 101 TYR A CA 1
ATOM 769 C C . TYR A 1 101 ? -9.93 4.363 -3.164 1 98.94 101 TYR A C 1
ATOM 771 O O . TYR A 1 101 ? -9.68 5.496 -2.748 1 98.94 101 TYR A O 1
ATOM 779 N N . ALA A 1 102 ? -11.172 3.992 -3.527 1 98.94 102 ALA A N 1
ATOM 780 C CA . ALA A 1 102 ? -12.297 4.895 -3.299 1 98.94 102 ALA A CA 1
ATOM 781 C C . ALA A 1 102 ? -12.445 5.223 -1.816 1 98.94 102 ALA A C 1
ATOM 783 O O . ALA A 1 102 ? -12.742 6.363 -1.454 1 98.94 102 ALA A O 1
ATOM 784 N N . ALA A 1 103 ? -12.312 4.223 -0.99 1 98.88 103 ALA A N 1
ATOM 785 C CA . ALA A 1 103 ? -12.406 4.43 0.453 1 98.88 103 ALA A CA 1
ATOM 786 C C . ALA A 1 103 ? -11.344 5.414 0.936 1 98.88 103 ALA A C 1
ATOM 788 O O . ALA A 1 103 ? -11.617 6.27 1.779 1 98.88 103 ALA A O 1
ATOM 789 N N . TYR A 1 104 ? -10.188 5.352 0.373 1 98.56 104 TYR A N 1
ATOM 790 C CA . TYR A 1 104 ? -9.109 6.27 0.731 1 98.56 104 TYR A CA 1
ATOM 791 C C . TYR A 1 104 ? -9.367 7.664 0.166 1 98.56 104 TYR A C 1
ATOM 793 O O . TYR A 1 104 ? -9.156 8.664 0.848 1 98.56 104 TYR A O 1
ATOM 801 N N . CYS A 1 105 ? -9.82 7.691 -1.027 1 98.75 105 CYS A N 1
ATOM 802 C CA . CYS A 1 105 ? -10.148 8.977 -1.64 1 98.75 105 CYS A CA 1
ATOM 803 C C . CYS A 1 105 ? -11.234 9.695 -0.85 1 98.75 105 CYS A C 1
ATOM 805 O O . CYS A 1 105 ? -11.172 10.914 -0.673 1 98.75 105 CYS A O 1
ATOM 807 N N . ALA A 1 106 ? -12.18 8.961 -0.381 1 98.75 106 ALA A N 1
ATOM 808 C CA . ALA A 1 106 ? -13.266 9.547 0.407 1 98.75 106 ALA A CA 1
ATOM 809 C C . ALA A 1 106 ? -12.711 10.273 1.635 1 98.75 106 ALA A C 1
ATOM 811 O O . ALA A 1 106 ? -13.172 11.367 1.971 1 98.75 106 ALA A O 1
ATOM 812 N N . GLU A 1 107 ? -11.781 9.68 2.234 1 97.81 107 GLU A N 1
ATOM 813 C CA . GLU A 1 107 ? -11.164 10.281 3.414 1 97.81 107 GLU A CA 1
ATOM 814 C C . GLU A 1 107 ? -10.367 11.531 3.045 1 97.81 107 GLU A C 1
ATOM 816 O O . GLU A 1 107 ? -10.328 12.5 3.814 1 97.81 107 GLU A O 1
ATOM 821 N N . VAL A 1 108 ? -9.758 11.523 1.911 1 97.81 108 VAL A N 1
ATOM 822 C CA . VAL A 1 108 ? -9.008 12.68 1.438 1 97.81 108 VAL A CA 1
ATOM 823 C C . VAL A 1 108 ? -9.961 13.836 1.142 1 97.81 108 VAL A C 1
ATOM 825 O O . VAL A 1 108 ? -9.672 14.984 1.47 1 97.81 108 VAL A O 1
ATOM 828 N N . TYR A 1 109 ? -11.07 13.492 0.539 1 97.56 109 TYR A N 1
ATOM 829 C CA . TYR A 1 109 ? -12.086 14.5 0.282 1 97.56 109 TYR A CA 1
ATOM 830 C C . TYR A 1 109 ? -12.609 15.094 1.586 1 97.56 109 TYR A C 1
ATOM 832 O O . TYR A 1 109 ? -12.719 16.312 1.72 1 97.56 109 TYR A O 1
ATOM 840 N N . ARG A 1 110 ? -12.914 14.242 2.484 1 95.62 110 ARG A N 1
ATOM 841 C CA . ARG A 1 110 ? -13.398 14.688 3.787 1 95.62 110 ARG A CA 1
ATOM 842 C C . ARG A 1 110 ? -12.391 15.594 4.473 1 95.62 110 ARG A C 1
ATOM 844 O O . ARG A 1 110 ? -12.742 16.672 4.965 1 95.62 110 ARG A O 1
ATOM 851 N N . ALA A 1 111 ? -11.18 15.156 4.469 1 95.06 111 ALA A N 1
ATOM 852 C CA . ALA A 1 111 ? -10.117 15.938 5.105 1 95.06 111 ALA A CA 1
ATOM 853 C C . ALA A 1 111 ? -9.945 17.281 4.422 1 95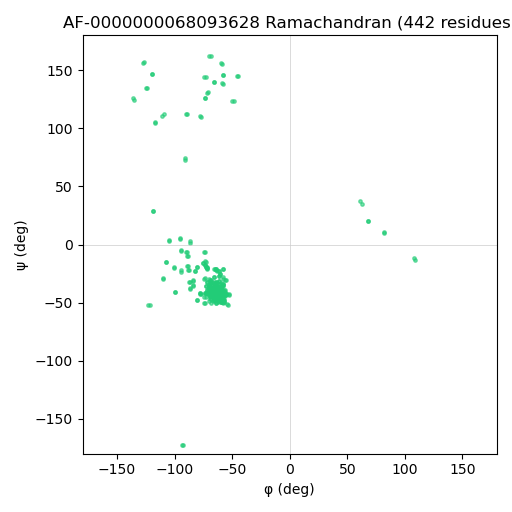.06 111 ALA A C 1
ATOM 855 O O . ALA A 1 111 ? -9.719 18.297 5.086 1 95.06 111 ALA A O 1
ATOM 856 N N . GLY A 1 112 ? -10 17.297 3.145 1 94.19 112 GLY A N 1
ATOM 857 C CA . GLY A 1 112 ? -9.898 18.547 2.398 1 94.19 112 GLY A CA 1
ATOM 858 C C . GLY A 1 112 ? -11.008 19.531 2.715 1 94.19 112 GLY A C 1
ATOM 859 O O . GLY A 1 112 ? -10.758 20.719 2.896 1 94.19 112 GLY A O 1
ATOM 860 N N . ILE A 1 113 ? -12.164 19.094 2.859 1 92.38 113 ILE A N 1
ATOM 861 C CA . ILE A 1 113 ? -13.328 19.922 3.146 1 92.38 113 ILE A CA 1
ATOM 862 C C . ILE A 1 113 ? -13.258 20.438 4.586 1 92.38 113 ILE A C 1
ATOM 864 O O . ILE A 1 113 ? -13.523 21.609 4.852 1 92.38 113 ILE A O 1
ATOM 868 N N . GLU A 1 114 ? -12.859 19.531 5.445 1 92.06 114 GLU A N 1
ATOM 869 C CA . GLU A 1 114 ? -12.812 19.875 6.867 1 92.06 114 GLU A CA 1
ATOM 870 C C . GLU A 1 114 ? -11.648 20.812 7.168 1 92.06 114 GLU A C 1
ATOM 872 O O . GLU A 1 114 ? -11.625 21.469 8.211 1 92.06 114 GLU A O 1
ATOM 877 N N . ALA A 1 115 ? -10.727 20.797 6.242 1 92.19 115 ALA A N 1
ATOM 878 C CA . ALA A 1 115 ? -9.562 21.641 6.441 1 92.19 115 ALA A CA 1
ATOM 879 C C . ALA A 1 115 ? -9.906 23.109 6.215 1 92.19 115 ALA A C 1
ATOM 881 O O . ALA A 1 115 ? -9.156 24 6.621 1 92.19 115 ALA A O 1
ATOM 882 N N . VAL A 1 116 ? -11.023 23.422 5.625 1 91.81 116 VAL A N 1
ATOM 883 C CA . VAL A 1 116 ? -11.453 24.797 5.402 1 91.81 116 VAL A CA 1
ATOM 884 C C . VAL A 1 116 ? -11.914 25.422 6.719 1 91.81 116 VAL A C 1
ATOM 886 O O . VAL A 1 116 ? -12.797 24.875 7.391 1 91.81 116 VAL A O 1
ATOM 889 N N . PRO A 1 117 ? -11.344 26.562 7.051 1 92.88 117 PRO A N 1
ATOM 890 C CA . PRO A 1 117 ? -11.688 27.188 8.328 1 92.88 117 PRO A CA 1
ATOM 891 C C . PRO A 1 117 ? -13.18 27.469 8.461 1 92.88 117 PRO A C 1
ATOM 893 O O . PRO A 1 117 ? -13.828 27.875 7.488 1 92.88 117 PRO A O 1
ATOM 896 N N . ARG A 1 118 ? -13.648 27.359 9.609 1 90.88 118 ARG A N 1
ATOM 897 C CA . ARG A 1 118 ? -15.062 27.547 9.898 1 90.88 118 ARG A CA 1
ATOM 898 C C . ARG A 1 118 ? -15.484 28.984 9.602 1 90.88 118 ARG A C 1
ATOM 900 O O . ARG A 1 118 ? -16.641 29.234 9.227 1 90.88 118 ARG A O 1
ATOM 907 N N . GLY A 1 119 ? -14.492 29.797 9.844 1 90.06 119 GLY A N 1
ATOM 908 C CA . GLY A 1 119 ? -14.758 31.188 9.578 1 90.06 119 GLY A CA 1
ATOM 909 C C . GLY A 1 119 ? -15.219 31.453 8.156 1 90.06 119 GLY A C 1
ATOM 910 O O . GLY A 1 119 ? -16.031 32.344 7.918 1 90.06 119 GLY A O 1
ATOM 911 N N . GLN A 1 120 ? -14.75 30.641 7.242 1 90.62 120 GLN A N 1
ATOM 912 C CA . GLN A 1 120 ? -15.148 30.781 5.844 1 90.62 120 GLN A CA 1
ATOM 913 C C . GLN A 1 120 ? -16.625 30.438 5.652 1 90.62 120 GLN A C 1
ATOM 915 O O . GLN A 1 120 ? -17.328 31.125 4.914 1 90.62 120 GLN A O 1
ATOM 920 N N . HIS A 1 121 ? -17.062 29.438 6.355 1 88.88 121 HIS A N 1
ATOM 921 C CA . HIS A 1 121 ? -18.469 29.047 6.309 1 88.88 121 HIS A CA 1
ATOM 922 C C . HIS A 1 121 ? -19.359 30.109 6.977 1 88.88 121 HIS A C 1
ATOM 924 O O . HIS A 1 121 ? -20.422 30.438 6.465 1 88.88 121 HIS A O 1
ATOM 930 N N . GLU A 1 122 ? -18.844 30.594 8.039 1 91.69 122 GLU A N 1
ATOM 931 C CA . GLU A 1 122 ? -19.578 31.609 8.766 1 91.69 122 GLU A CA 1
ATOM 932 C C . GLU A 1 122 ? -19.688 32.906 7.957 1 91.69 122 GLU A C 1
ATOM 934 O O . GLU A 1 122 ? -20.75 33.531 7.93 1 91.69 122 GLU A O 1
ATOM 939 N N . ALA A 1 123 ? -18.641 33.188 7.391 1 93.38 123 ALA A N 1
ATOM 940 C CA . ALA A 1 123 ? -18.641 34.375 6.555 1 93.38 123 ALA A CA 1
ATOM 941 C C . ALA A 1 123 ? -19.625 34.25 5.391 1 93.38 123 ALA A C 1
ATOM 943 O O . ALA A 1 123 ? -20.328 35.188 5.055 1 93.38 123 ALA A O 1
ATOM 944 N N . ALA A 1 124 ? -19.625 33.156 4.777 1 92.81 124 ALA A N 1
ATOM 945 C CA . ALA A 1 124 ? -20.547 32.906 3.672 1 92.81 124 ALA A CA 1
ATOM 946 C C . ALA A 1 124 ? -22 33 4.133 1 92.81 124 ALA A C 1
ATOM 948 O O . ALA A 1 124 ? -22.844 33.531 3.42 1 92.81 124 ALA A O 1
ATOM 949 N N . THR A 1 125 ? -22.281 32.5 5.328 1 90.75 125 THR A N 1
ATOM 950 C CA . THR A 1 125 ? -23.625 32.594 5.906 1 90.75 125 THR A CA 1
ATOM 951 C C . THR A 1 125 ? -24 34.031 6.215 1 90.75 125 THR A C 1
ATOM 953 O O . THR A 1 125 ? -25.125 34.438 5.961 1 90.75 125 THR A O 1
ATOM 956 N N . ALA A 1 126 ? -23.094 34.719 6.738 1 94.56 126 ALA A N 1
ATOM 957 C CA . ALA A 1 126 ? -23.312 36.125 7.059 1 94.56 126 ALA A CA 1
ATOM 958 C C . ALA A 1 126 ? -23.641 36.906 5.801 1 94.56 126 ALA A C 1
ATOM 960 O O . ALA A 1 126 ? -24.406 37.875 5.852 1 94.56 126 ALA A O 1
ATOM 961 N N . LEU A 1 127 ? -23.062 36.531 4.699 1 95.12 127 LEU A N 1
ATOM 962 C CA . LEU A 1 127 ? -23.266 37.219 3.426 1 95.12 127 LEU A CA 1
ATOM 963 C C . LEU A 1 127 ? -24.5 36.656 2.707 1 95.12 127 LEU A C 1
ATOM 965 O O . LEU A 1 127 ? -24.781 37.062 1.569 1 95.12 127 LEU A O 1
ATOM 969 N N . ASN A 1 128 ? -25.234 35.719 3.287 1 94.5 128 ASN A N 1
ATOM 970 C CA . ASN A 1 128 ? -26.453 35.094 2.773 1 94.5 128 ASN A CA 1
ATOM 971 C C . ASN A 1 128 ? -26.203 34.375 1.455 1 94.5 128 ASN A C 1
ATOM 973 O O . ASN A 1 128 ? -27.016 34.469 0.532 1 94.5 128 ASN A O 1
ATOM 977 N N . LEU A 1 129 ? -25.062 33.781 1.389 1 93.62 129 LEU A N 1
ATOM 978 C CA . LEU A 1 129 ? -24.797 32.969 0.223 1 93.62 129 LEU A CA 1
ATOM 979 C C . LEU A 1 129 ? -25.578 31.656 0.299 1 93.62 129 LEU A C 1
ATOM 981 O O . LEU A 1 129 ? -25.75 31.094 1.383 1 93.62 129 LEU A O 1
ATOM 985 N N . SER A 1 130 ? -26.031 31.188 -0.865 1 94.12 130 SER A N 1
ATOM 986 C CA . SER A 1 130 ? -26.688 29.891 -0.915 1 94.12 130 SER A CA 1
ATOM 987 C C . SER A 1 130 ? -25.703 28.75 -0.644 1 94.12 130 SER A C 1
ATOM 989 O O . SER A 1 130 ? -24.5 28.953 -0.728 1 94.12 130 SER A O 1
ATOM 991 N N . ARG A 1 131 ? -26.266 27.562 -0.296 1 88.94 131 ARG A N 1
ATOM 992 C CA . ARG A 1 131 ? -25.422 26.406 -0.027 1 88.94 131 ARG A CA 1
ATOM 993 C C . ARG A 1 131 ? -24.547 26.062 -1.236 1 88.94 131 ARG A C 1
ATOM 995 O O . ARG A 1 131 ? -23.391 25.688 -1.088 1 88.94 131 ARG A O 1
ATOM 1002 N N . TRP A 1 132 ? -25.109 26.266 -2.346 1 92.12 132 TRP A N 1
ATOM 1003 C CA . TRP A 1 132 ? -24.406 25.938 -3.578 1 92.12 132 TRP A CA 1
ATOM 1004 C C . TRP A 1 132 ? -23.281 26.953 -3.836 1 92.12 132 TRP A C 1
ATOM 1006 O O . TRP A 1 132 ? -22.156 26.578 -4.176 1 92.12 132 TRP A O 1
ATOM 1016 N N . ARG A 1 133 ? -23.531 28.203 -3.615 1 92.81 133 ARG A N 1
ATOM 1017 C CA . ARG A 1 133 ? -22.516 29.25 -3.799 1 92.81 133 ARG A CA 1
ATOM 1018 C C . ARG A 1 133 ? -21.391 29.109 -2.773 1 92.81 133 ARG A C 1
ATOM 1020 O O . ARG A 1 133 ? -20.234 29.328 -3.09 1 92.81 133 ARG A O 1
ATOM 1027 N N . THR A 1 134 ? -21.828 28.75 -1.595 1 92.5 134 THR A N 1
ATOM 1028 C CA . THR A 1 134 ? -20.844 28.531 -0.549 1 92.5 134 THR A CA 1
ATOM 1029 C C . THR A 1 134 ? -19.953 27.344 -0.885 1 92.5 134 THR A C 1
ATOM 1031 O O . THR A 1 134 ? -18.734 27.422 -0.785 1 92.5 134 THR A O 1
ATOM 1034 N N . ALA A 1 135 ? -20.547 26.266 -1.343 1 89.31 135 ALA A N 1
ATOM 1035 C CA . ALA A 1 135 ? -19.828 25.047 -1.658 1 89.31 135 ALA A CA 1
ATOM 1036 C C . ALA A 1 135 ? -18.859 25.266 -2.828 1 89.31 135 ALA A C 1
ATOM 1038 O O . ALA A 1 135 ? -17.672 24.953 -2.729 1 89.31 135 ALA A O 1
ATOM 1039 N N . VAL A 1 136 ? -19.312 25.844 -3.871 1 91.25 136 VAL A N 1
ATOM 1040 C CA . VAL A 1 136 ? -18.547 25.953 -5.113 1 91.25 136 VAL A CA 1
ATOM 1041 C C . VAL A 1 136 ? -17.656 27.188 -5.078 1 91.25 136 VAL A C 1
ATOM 1043 O O . VAL A 1 136 ? -16.547 27.172 -5.598 1 91.25 136 VAL A O 1
ATOM 1046 N N . GLY A 1 137 ? -18.109 28.219 -4.406 1 90.81 137 GLY A N 1
ATOM 1047 C CA . GLY A 1 137 ? -17.406 29.5 -4.438 1 90.81 137 GLY A CA 1
ATOM 1048 C C . GLY A 1 137 ? -16.438 29.672 -3.281 1 90.81 137 GLY A C 1
ATOM 1049 O O . GLY A 1 137 ? -15.5 30.469 -3.367 1 90.81 137 GLY A O 1
ATOM 1050 N N . VAL A 1 138 ? -16.641 28.984 -2.207 1 90.81 138 VAL A N 1
ATOM 1051 C CA . VAL A 1 138 ? -15.852 29.234 -1.013 1 90.81 138 VAL A CA 1
ATOM 1052 C C . VAL A 1 138 ? -15.117 27.969 -0.589 1 90.81 138 VAL A C 1
ATOM 1054 O O . VAL A 1 138 ? -13.891 27.938 -0.546 1 90.81 138 VAL A O 1
ATOM 1057 N N . VAL A 1 139 ? -15.852 26.922 -0.459 1 90.44 139 VAL A N 1
ATOM 1058 C CA . VAL A 1 139 ? -15.312 25.734 0.179 1 90.44 139 VAL A C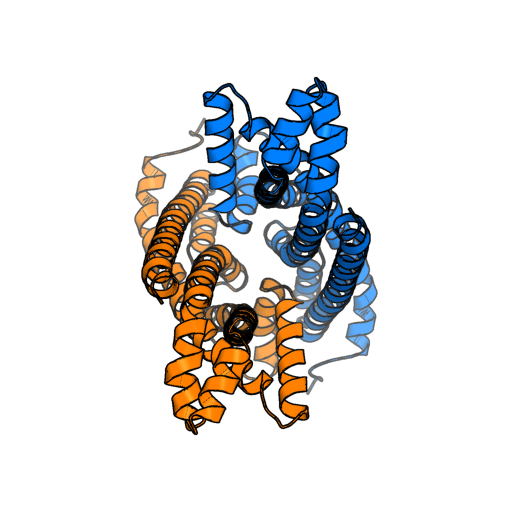A 1
ATOM 1059 C C . VAL A 1 139 ? -14.461 24.953 -0.821 1 90.44 139 VAL A C 1
ATOM 1061 O O . VAL A 1 139 ? -13.289 24.672 -0.563 1 90.44 139 VAL A O 1
ATOM 1064 N N . LEU A 1 140 ? -14.945 24.75 -1.944 1 90.12 140 LEU A N 1
ATOM 1065 C CA . LEU A 1 140 ? -14.312 23.859 -2.906 1 90.12 140 LEU A CA 1
ATOM 1066 C C . LEU A 1 140 ? -12.969 24.422 -3.361 1 90.12 140 LEU A C 1
ATOM 1068 O O . LEU A 1 140 ? -11.969 23.688 -3.418 1 90.12 140 LEU A O 1
ATOM 1072 N N . PRO A 1 141 ? -12.945 25.688 -3.691 1 90.94 141 PRO A N 1
ATOM 1073 C CA . PRO A 1 141 ? -11.664 26.25 -4.121 1 90.94 141 PRO A CA 1
ATOM 1074 C C . PRO A 1 141 ? -10.57 26.094 -3.061 1 90.94 141 PRO A C 1
ATOM 1076 O O . PRO A 1 141 ? -9.391 25.969 -3.396 1 90.94 141 PRO A O 1
ATOM 1079 N N . GLN A 1 142 ? -10.922 26.078 -1.833 1 91.44 142 GLN A N 1
ATOM 1080 C CA . GLN A 1 142 ? -9.961 25.969 -0.74 1 91.44 142 GLN A CA 1
ATOM 1081 C C . GLN A 1 142 ? -9.664 24.5 -0.417 1 91.44 142 GLN A C 1
ATOM 1083 O O . GLN A 1 142 ? -8.609 24.188 0.129 1 91.44 142 GLN A O 1
ATOM 1088 N N . ALA A 1 143 ? -10.555 23.703 -0.784 1 92.19 143 ALA A N 1
ATOM 1089 C CA . ALA A 1 143 ? -10.422 22.297 -0.451 1 92.19 143 ALA A CA 1
ATOM 1090 C C . ALA A 1 143 ? -9.641 21.547 -1.529 1 92.19 143 ALA A C 1
ATOM 1092 O O . ALA A 1 143 ? -9.047 20.5 -1.263 1 92.19 143 ALA A O 1
ATOM 1093 N N . ILE A 1 144 ? -9.492 22 -2.668 1 92.25 144 ILE A N 1
ATOM 1094 C CA . ILE A 1 144 ? -8.969 21.312 -3.842 1 92.25 144 ILE A CA 1
ATOM 1095 C C . ILE A 1 144 ? -7.449 21.234 -3.764 1 92.25 144 ILE A C 1
ATOM 1097 O O . ILE A 1 144 ? -6.855 20.172 -3.99 1 92.25 144 ILE A O 1
ATOM 1101 N N . PRO A 1 145 ? -6.719 22.266 -3.346 1 91.75 145 PRO A N 1
ATOM 1102 C CA . PRO A 1 145 ? -5.258 22.266 -3.408 1 91.75 145 PRO A CA 1
ATOM 1103 C C . PRO A 1 145 ? -4.637 21.141 -2.586 1 91.75 145 PRO A C 1
ATOM 1105 O O . PRO A 1 145 ? -3.721 20.453 -3.057 1 91.75 145 PRO A O 1
ATOM 1108 N N . PRO A 1 146 ? -5.156 20.844 -1.476 1 92.19 146 PRO A N 1
ATOM 1109 C CA . PRO A 1 146 ? -4.555 19.719 -0.743 1 92.19 146 PRO A CA 1
ATOM 1110 C C . PRO A 1 146 ? -5.047 18.359 -1.233 1 92.19 146 PRO A C 1
ATOM 1112 O O . PRO A 1 146 ? -4.363 17.359 -1.048 1 92.19 146 PRO A O 1
ATOM 1115 N N . VAL A 1 147 ? -6.137 18.297 -1.829 1 96.5 147 VAL A N 1
ATOM 1116 C CA . VAL A 1 147 ? -6.777 17.062 -2.238 1 96.5 147 VAL A CA 1
ATOM 1117 C C . VAL A 1 147 ? -6.102 16.516 -3.498 1 96.5 147 VAL A C 1
ATOM 1119 O O . VAL A 1 147 ? -5.797 15.328 -3.586 1 96.5 147 VAL A O 1
ATOM 1122 N N . VAL A 1 148 ? -5.809 17.359 -4.434 1 96.75 148 VAL A N 1
ATOM 1123 C CA . VAL A 1 148 ? -5.359 16.953 -5.758 1 96.75 148 VAL A CA 1
ATOM 1124 C C . VAL A 1 148 ? -4.016 16.234 -5.648 1 96.75 148 VAL A C 1
ATOM 1126 O O . VAL A 1 148 ? -3.854 15.133 -6.172 1 96.75 148 VAL A O 1
ATOM 1129 N N . PRO A 1 149 ? -3.023 16.766 -4.918 1 96.19 149 PRO A N 1
ATOM 1130 C CA . PRO A 1 149 ? -1.77 16.031 -4.77 1 96.19 149 PRO A CA 1
ATOM 1131 C C . PRO A 1 149 ? -1.958 14.688 -4.07 1 96.19 149 PRO A C 1
ATOM 1133 O O . PRO A 1 149 ? -1.287 13.711 -4.414 1 96.19 149 PRO A O 1
ATOM 1136 N N . ALA A 1 150 ? -2.846 14.633 -3.098 1 97.19 150 ALA A N 1
ATOM 1137 C CA . ALA A 1 150 ? -3.139 13.383 -2.406 1 97.19 150 ALA A CA 1
ATOM 1138 C C . ALA A 1 150 ? -3.693 12.344 -3.373 1 97.19 150 ALA A C 1
ATOM 1140 O O . ALA A 1 150 ? -3.305 11.172 -3.32 1 97.19 150 ALA A O 1
ATOM 1141 N N . LEU A 1 151 ? -4.59 12.766 -4.246 1 98.25 151 LEU A N 1
ATOM 1142 C CA . LEU A 1 151 ? -5.133 11.859 -5.258 1 98.25 151 LEU A CA 1
ATOM 1143 C C . LEU A 1 151 ? -4.035 11.391 -6.207 1 98.25 151 LEU A C 1
ATOM 1145 O O . LEU A 1 151 ? -4.035 10.234 -6.633 1 98.25 151 LEU A O 1
ATOM 1149 N N . GLY A 1 152 ? -3.135 12.328 -6.555 1 97.81 152 GLY A N 1
ATOM 1150 C CA . GLY A 1 152 ? -1.985 11.953 -7.363 1 97.81 152 GLY A CA 1
ATOM 1151 C C . GLY A 1 152 ? -1.123 10.883 -6.719 1 97.81 152 GLY A C 1
ATOM 1152 O O . GLY A 1 152 ? -0.651 9.969 -7.391 1 97.81 152 GLY A O 1
ATOM 1153 N N . ASN A 1 153 ? -0.947 10.984 -5.441 1 97.44 153 ASN A N 1
ATOM 1154 C CA . ASN A 1 153 ? -0.195 9.969 -4.711 1 97.44 153 ASN A CA 1
ATOM 1155 C C . ASN A 1 153 ? -0.896 8.617 -4.746 1 97.44 153 ASN A C 1
ATOM 1157 O O . ASN A 1 153 ? -0.241 7.574 -4.832 1 97.44 153 ASN A O 1
ATOM 1161 N N . TYR A 1 154 ? -2.195 8.633 -4.695 1 98.62 154 TYR A N 1
ATOM 1162 C CA . TYR A 1 154 ? -2.936 7.375 -4.777 1 98.62 154 TYR A CA 1
ATOM 1163 C C . TYR A 1 154 ? -2.852 6.781 -6.18 1 98.62 154 TYR A C 1
ATOM 1165 O O . TYR A 1 154 ? -2.854 5.559 -6.344 1 98.62 154 TYR A O 1
ATOM 1173 N N . LEU A 1 155 ? -2.73 7.629 -7.172 1 98.56 155 LEU A N 1
ATOM 1174 C CA . LEU A 1 155 ? -2.512 7.129 -8.523 1 98.56 155 LEU A CA 1
ATOM 1175 C C . LEU A 1 155 ? -1.199 6.359 -8.617 1 98.56 155 LEU A C 1
ATOM 1177 O O . LEU A 1 155 ? -1.157 5.262 -9.18 1 98.56 155 LEU A O 1
ATOM 1181 N N . VAL A 1 156 ? -0.159 6.949 -8.078 1 98.5 156 VAL A N 1
ATOM 1182 C CA . VAL A 1 156 ? 1.152 6.309 -8.086 1 98.5 156 VAL A CA 1
ATOM 1183 C C . VAL A 1 156 ? 1.103 5.016 -7.281 1 98.5 156 VAL A C 1
ATOM 1185 O O . VAL A 1 156 ? 1.632 3.986 -7.711 1 98.5 156 VAL A O 1
ATOM 1188 N N . ALA A 1 157 ? 0.445 5.047 -6.16 1 98.5 157 ALA A N 1
ATOM 1189 C CA . ALA A 1 157 ? 0.314 3.871 -5.305 1 98.5 157 ALA A CA 1
ATOM 1190 C C . ALA A 1 157 ? -0.463 2.764 -6.012 1 98.5 157 ALA A C 1
ATOM 1192 O O . ALA A 1 157 ? -0.073 1.595 -5.961 1 98.5 157 ALA A O 1
ATOM 1193 N N . MET A 1 158 ? -1.539 3.146 -6.66 1 98.75 158 MET A N 1
ATOM 1194 C CA . MET A 1 158 ? -2.359 2.178 -7.375 1 98.75 158 MET A CA 1
ATOM 1195 C C . MET A 1 158 ? -1.565 1.516 -8.5 1 98.75 158 MET A C 1
ATOM 1197 O O . MET A 1 158 ? -1.672 0.306 -8.711 1 98.75 158 MET A O 1
ATOM 1201 N N . PHE A 1 159 ? -0.834 2.354 -9.219 1 98.75 159 PHE A N 1
ATOM 1202 C CA . PHE A 1 159 ? 0.033 1.81 -10.258 1 98.75 159 PHE A CA 1
ATOM 1203 C C . PHE A 1 159 ? 0.942 0.726 -9.688 1 98.75 159 PHE A C 1
ATOM 1205 O O . PHE A 1 159 ? 1.086 -0.345 -10.281 1 98.75 159 PHE A O 1
ATOM 1212 N N . LYS A 1 160 ? 1.481 0.935 -8.586 1 98.62 160 LYS A N 1
ATOM 1213 C CA . LYS A 1 160 ? 2.396 -0.002 -7.941 1 98.62 160 LYS A CA 1
ATOM 1214 C C . LYS A 1 160 ? 1.645 -1.208 -7.387 1 98.62 160 LYS A C 1
ATOM 1216 O O . LYS A 1 160 ? 2.244 -2.256 -7.129 1 98.62 160 LYS A O 1
ATOM 1221 N N . ASP A 1 161 ? 0.305 -1.129 -7.211 1 98.81 161 ASP A N 1
ATOM 1222 C CA . ASP A 1 161 ? -0.501 -2.242 -6.719 1 98.81 161 ASP A CA 1
ATOM 1223 C C . ASP A 1 161 ? -1.005 -3.105 -7.871 1 98.81 161 ASP A C 1
ATOM 1225 O O . ASP A 1 161 ? -1.52 -4.203 -7.652 1 98.81 161 ASP A O 1
ATOM 1229 N N . THR A 1 162 ? -0.795 -2.715 -9.078 1 98.88 162 THR A N 1
ATOM 1230 C CA . THR A 1 162 ? -1.356 -3.41 -10.227 1 98.88 162 THR A CA 1
ATOM 1231 C C . THR A 1 162 ? -0.769 -4.812 -10.352 1 98.88 162 THR A C 1
ATOM 1233 O O . THR A 1 162 ? -1.422 -5.723 -10.867 1 98.88 162 THR A O 1
ATOM 1236 N N . PRO A 1 163 ? 0.455 -5.066 -9.891 1 98.94 163 PRO A N 1
ATOM 1237 C CA . PRO A 1 163 ? 0.949 -6.445 -9.969 1 98.94 163 PRO A CA 1
ATOM 1238 C C . PRO A 1 163 ? 0.053 -7.438 -9.234 1 98.94 163 PRO A C 1
ATOM 1240 O O . PRO A 1 163 ? 0.084 -8.633 -9.531 1 98.94 163 PRO A O 1
ATOM 1243 N N . LEU A 1 164 ? -0.763 -6.996 -8.289 1 98.88 164 LEU A N 1
ATOM 1244 C CA . LEU A 1 164 ? -1.687 -7.871 -7.578 1 98.88 164 LEU A CA 1
ATOM 1245 C C . LEU A 1 164 ? -2.693 -8.5 -8.539 1 98.88 164 LEU A C 1
ATOM 1247 O O . LEU A 1 164 ? -3.266 -9.547 -8.242 1 98.88 164 LEU A O 1
ATOM 1251 N N . LEU A 1 165 ? -2.904 -7.871 -9.656 1 98.88 165 LEU A N 1
ATOM 1252 C CA . LEU A 1 165 ? -3.83 -8.367 -10.664 1 98.88 165 LEU A CA 1
ATOM 1253 C C . LEU A 1 165 ? -3.393 -9.734 -11.18 1 98.88 165 LEU A C 1
ATOM 1255 O O . LEU A 1 165 ? -4.223 -10.539 -11.609 1 98.88 165 LEU A O 1
ATOM 1259 N N . SER A 1 166 ? -2.092 -10.023 -11.125 1 98.69 166 SER A N 1
ATOM 1260 C CA . SER A 1 166 ? -1.587 -11.32 -11.562 1 98.69 166 SER A CA 1
ATOM 1261 C C . SER A 1 166 ? -2.195 -12.453 -10.742 1 98.69 166 SER A C 1
ATOM 1263 O O . SER A 1 166 ? -2.326 -13.578 -11.227 1 98.69 166 SER A O 1
ATOM 1265 N N . ALA A 1 167 ? -2.619 -12.156 -9.539 1 97.69 167 ALA A N 1
ATOM 1266 C CA . ALA A 1 167 ? -3.152 -13.164 -8.625 1 97.69 167 ALA A CA 1
ATOM 1267 C C . ALA A 1 167 ? -4.531 -13.641 -9.078 1 97.69 167 ALA A C 1
ATOM 1269 O O . ALA A 1 167 ? -5 -14.695 -8.648 1 97.69 167 ALA A O 1
ATOM 1270 N N . ILE A 1 168 ? -5.16 -12.797 -9.922 1 98 168 ILE A N 1
ATOM 1271 C CA . ILE A 1 168 ? -6.469 -13.203 -10.438 1 98 168 ILE A CA 1
ATOM 1272 C C . ILE A 1 168 ? -6.406 -13.32 -11.961 1 98 168 ILE A C 1
ATOM 1274 O O . ILE A 1 168 ? -7.359 -12.969 -12.656 1 98 168 ILE A O 1
ATOM 1278 N N . THR A 1 169 ? -5.273 -13.633 -12.492 1 97.81 169 THR A N 1
ATOM 1279 C CA . THR A 1 169 ? -5.02 -14.172 -13.828 1 97.81 169 THR A CA 1
ATOM 1280 C C . THR A 1 169 ? -5.004 -13.055 -14.867 1 97.81 169 THR A C 1
ATOM 1282 O O . THR A 1 169 ? -5.035 -13.32 -16.078 1 97.81 169 THR A O 1
ATOM 1285 N N . VAL A 1 170 ? -4.996 -11.805 -14.445 1 98.88 170 VAL A N 1
ATOM 1286 C CA . VAL A 1 170 ? -4.836 -10.719 -15.406 1 98.88 170 VAL A CA 1
ATOM 1287 C C . VAL A 1 170 ? -3.4 -10.695 -15.922 1 98.88 170 VAL A C 1
ATOM 1289 O O . VAL A 1 170 ? -2.451 -10.719 -15.141 1 98.88 170 VAL A O 1
ATOM 1292 N N . VAL A 1 171 ? -3.26 -10.641 -17.25 1 98.69 171 VAL A N 1
ATOM 1293 C CA . VAL A 1 171 ? -1.919 -10.625 -17.812 1 98.69 171 VAL A CA 1
ATOM 1294 C C . VAL A 1 171 ? -1.435 -9.188 -17.969 1 98.69 171 VAL A C 1
ATOM 1296 O O . VAL A 1 171 ? -1.38 -8.664 -19.094 1 98.69 171 VAL A O 1
ATOM 1299 N N . GLU A 1 172 ? -1.131 -8.672 -16.875 1 98.81 172 GLU A N 1
ATOM 1300 C CA . GLU A 1 172 ? -0.449 -7.383 -16.781 1 98.81 172 GLU A CA 1
ATOM 1301 C C . GLU A 1 172 ? 1.063 -7.562 -16.703 1 98.81 172 GLU A C 1
ATOM 1303 O O . GLU A 1 172 ? 1.583 -8.641 -17 1 98.81 172 GLU A O 1
ATOM 1308 N N . LEU A 1 173 ? 1.819 -6.523 -16.469 1 98.75 173 LEU A N 1
ATOM 1309 C CA . LEU A 1 173 ? 3.27 -6.461 -16.609 1 98.75 173 LEU A CA 1
ATOM 1310 C C . LEU A 1 173 ? 3.945 -7.578 -15.82 1 98.75 173 LEU A C 1
ATOM 1312 O O . LEU A 1 173 ? 4.746 -8.336 -16.375 1 98.75 173 LEU A O 1
ATOM 1316 N N . LEU A 1 174 ? 3.662 -7.754 -14.539 1 98.81 174 LEU A N 1
ATOM 1317 C CA . LEU A 1 174 ? 4.305 -8.781 -13.719 1 98.81 174 LEU A CA 1
ATOM 1318 C C . LEU A 1 174 ? 3.912 -10.172 -14.195 1 98.81 174 LEU A C 1
ATOM 1320 O O . LEU A 1 174 ? 4.766 -11.055 -14.305 1 98.81 174 LEU A O 1
ATOM 1324 N N . GLN A 1 175 ? 2.637 -10.367 -14.484 1 98.81 175 GLN A N 1
ATOM 1325 C CA . GLN A 1 175 ? 2.182 -11.68 -14.93 1 98.81 175 GLN A CA 1
ATOM 1326 C C . GLN A 1 175 ? 2.859 -12.086 -16.234 1 98.81 175 GLN A C 1
ATOM 1328 O O . GLN A 1 175 ? 3.252 -13.242 -16.406 1 98.81 175 GLN A O 1
ATOM 1333 N N . GLN A 1 176 ? 2.945 -11.18 -17.141 1 98.88 176 GLN A N 1
ATOM 1334 C CA . GLN A 1 176 ? 3.639 -11.477 -18.391 1 98.88 176 GLN A CA 1
ATOM 1335 C C . GLN A 1 176 ? 5.086 -11.883 -18.141 1 98.88 176 GLN A C 1
ATOM 1337 O O . GLN A 1 176 ? 5.605 -12.797 -18.797 1 98.88 176 GLN A O 1
ATOM 1342 N N . SER A 1 177 ? 5.715 -11.156 -17.234 1 98.69 177 SER A N 1
ATOM 1343 C CA . SER A 1 177 ? 7.086 -11.5 -16.875 1 98.69 177 SER A CA 1
ATOM 1344 C C . SER A 1 177 ? 7.176 -12.914 -16.312 1 98.69 177 SER A C 1
ATOM 1346 O O . SER A 1 177 ? 8.117 -13.648 -16.594 1 98.69 177 SER A O 1
ATOM 1348 N N . LYS A 1 178 ? 6.223 -13.289 -15.508 1 98.06 178 LYS A N 1
ATOM 1349 C CA . LYS A 1 178 ? 6.184 -14.633 -14.93 1 98.06 178 LYS A CA 1
ATOM 1350 C C . LYS A 1 178 ? 5.977 -15.688 -16.016 1 98.06 178 LYS A C 1
ATOM 1352 O O . LYS A 1 178 ? 6.586 -16.766 -15.961 1 98.06 178 LYS A O 1
ATOM 1357 N N . ILE A 1 179 ? 5.117 -15.422 -16.906 1 98.5 179 ILE A N 1
ATOM 1358 C CA . ILE A 1 179 ? 4.84 -16.344 -18 1 98.5 179 ILE A CA 1
ATOM 1359 C C . ILE A 1 179 ? 6.105 -16.562 -18.828 1 98.5 179 ILE A C 1
ATOM 1361 O O . ILE A 1 179 ? 6.469 -17.703 -19.125 1 98.5 179 ILE A O 1
ATOM 1365 N N . ILE A 1 180 ? 6.766 -15.484 -19.172 1 98.38 180 ILE A N 1
ATOM 1366 C CA . ILE A 1 180 ? 8.016 -15.578 -19.906 1 98.38 180 ILE A CA 1
ATOM 1367 C C . ILE A 1 180 ? 9.023 -16.406 -19.125 1 98.38 180 ILE A C 1
ATOM 1369 O O . ILE A 1 180 ? 9.664 -17.312 -19.672 1 98.38 180 ILE A O 1
ATOM 1373 N N . GLY A 1 181 ? 9.188 -16.109 -17.859 1 97.06 181 GLY A N 1
ATOM 1374 C CA . GLY A 1 181 ? 10.109 -16.859 -17.016 1 97.06 181 GLY A CA 1
ATOM 1375 C C . GLY A 1 181 ? 9.805 -18.344 -16.953 1 97.06 181 GLY A C 1
ATOM 1376 O O . GLY A 1 181 ? 10.703 -19.172 -17.047 1 97.06 181 GLY A O 1
ATOM 1377 N N . SER A 1 182 ? 8.547 -18.656 -16.828 1 96.19 182 SER A N 1
ATOM 1378 C CA . SER A 1 182 ? 8.148 -20.062 -16.656 1 96.19 182 SER A CA 1
ATOM 1379 C C . SER A 1 182 ? 8.281 -20.828 -17.969 1 96.19 182 SER A C 1
ATOM 1381 O O . SER A 1 182 ? 8.555 -22.031 -17.953 1 96.19 182 SER A O 1
ATOM 1383 N N . THR A 1 183 ? 8.133 -20.141 -19.031 1 97.12 183 THR A N 1
ATOM 1384 C CA . THR A 1 183 ? 8.188 -20.797 -20.344 1 97.12 183 THR A CA 1
ATOM 1385 C C . THR A 1 183 ? 9.625 -20.953 -20.812 1 97.12 183 THR A C 1
ATOM 1387 O O . THR A 1 183 ? 9.961 -21.922 -21.5 1 97.12 183 THR A O 1
ATOM 1390 N N . THR A 1 184 ? 10.453 -20.047 -20.438 1 96.12 184 THR A N 1
ATOM 1391 C CA . THR A 1 184 ? 11.82 -20.047 -20.938 1 96.12 184 THR A CA 1
ATOM 1392 C C . THR A 1 184 ? 12.797 -20.484 -19.844 1 96.12 184 THR A C 1
ATOM 1394 O O . THR A 1 184 ? 13.977 -20.719 -20.125 1 96.12 184 THR A O 1
ATOM 1397 N N . PHE A 1 185 ? 12.312 -20.484 -18.609 1 93.88 185 PHE A N 1
ATOM 1398 C CA . PHE A 1 185 ? 13.109 -20.797 -17.438 1 93.88 185 PHE A CA 1
ATOM 1399 C C . PHE A 1 185 ? 14.156 -19.719 -17.188 1 93.88 185 PHE A C 1
ATOM 1401 O O . PHE A 1 185 ? 15.219 -19.984 -16.625 1 93.88 185 PHE A O 1
ATOM 1408 N N . ARG A 1 186 ? 13.898 -18.562 -17.766 1 95.38 186 ARG A N 1
ATOM 1409 C CA . ARG A 1 186 ? 14.719 -17.375 -17.562 1 95.38 186 ARG A CA 1
ATOM 1410 C C . ARG A 1 186 ? 13.922 -16.266 -16.891 1 95.38 186 ARG A C 1
ATOM 1412 O O . ARG A 1 186 ? 13.203 -15.523 -17.562 1 95.38 186 ARG A O 1
ATOM 1419 N N . TYR A 1 187 ? 14.195 -16.062 -15.594 1 96.5 187 TYR A N 1
ATOM 1420 C CA . TYR A 1 187 ? 13.406 -15.109 -14.828 1 96.5 187 TYR A CA 1
ATOM 1421 C C . TYR A 1 187 ? 14.148 -13.789 -14.68 1 96.5 187 TYR A C 1
ATOM 1423 O O . TYR A 1 187 ? 13.531 -12.742 -14.438 1 96.5 187 TYR A O 1
ATOM 1431 N N . THR A 1 188 ? 15.438 -13.773 -14.844 1 97.69 188 THR A N 1
ATOM 1432 C CA . THR A 1 188 ? 16.266 -12.617 -14.508 1 97.69 188 THR A CA 1
ATOM 1433 C C . THR A 1 188 ? 15.898 -11.422 -15.391 1 97.69 188 THR A C 1
ATOM 1435 O O . THR A 1 188 ? 15.594 -10.336 -14.883 1 97.69 188 THR A O 1
ATOM 1438 N N . GLU A 1 189 ? 15.844 -11.641 -16.688 1 98.25 189 GLU A N 1
ATOM 1439 C CA . GLU A 1 189 ? 15.648 -10.531 -17.609 1 98.25 189 GLU A CA 1
ATOM 1440 C C . GLU A 1 189 ? 14.234 -9.961 -17.5 1 98.25 189 GLU A C 1
ATOM 1442 O O . GLU A 1 189 ? 14.062 -8.758 -17.312 1 98.25 189 GLU A O 1
ATOM 1447 N N . PRO A 1 190 ? 13.203 -10.812 -17.531 1 98.44 190 PRO A N 1
ATOM 1448 C CA . PRO A 1 190 ? 11.859 -10.227 -17.5 1 98.44 190 PRO A CA 1
ATOM 1449 C C . PRO A 1 190 ? 11.562 -9.523 -16.172 1 98.44 190 PRO A C 1
ATOM 1451 O O . PRO A 1 190 ? 10.984 -8.438 -16.172 1 98.44 190 PRO A O 1
ATOM 1454 N N . LEU A 1 191 ? 11.953 -10.055 -15.102 1 98.38 191 LEU A N 1
ATOM 1455 C CA . LEU A 1 191 ? 11.672 -9.43 -13.812 1 98.38 191 LEU A CA 1
ATOM 1456 C C . LEU A 1 191 ? 12.477 -8.141 -13.641 1 98.38 191 LEU A C 1
ATOM 1458 O O . LEU A 1 191 ? 12 -7.176 -13.047 1 98.38 191 LEU A O 1
ATOM 1462 N N . THR A 1 192 ? 13.703 -8.109 -14.086 1 98.25 192 THR A N 1
ATOM 1463 C CA . THR A 1 192 ? 14.508 -6.891 -14.055 1 98.25 192 THR A CA 1
ATOM 1464 C C . THR A 1 192 ? 13.859 -5.789 -14.891 1 98.25 192 THR A C 1
ATOM 1466 O O . THR A 1 192 ? 13.75 -4.648 -14.438 1 98.25 192 THR A O 1
ATOM 1469 N N . LEU A 1 193 ? 13.406 -6.176 -16.078 1 98.62 193 LEU A N 1
ATOM 1470 C CA . LEU A 1 193 ? 12.773 -5.199 -16.953 1 98.62 193 LEU A CA 1
ATOM 1471 C C . LEU A 1 193 ? 11.492 -4.66 -16.328 1 98.62 193 LEU A C 1
ATOM 1473 O O . LEU A 1 193 ? 11.195 -3.467 -16.438 1 98.62 193 LEU A O 1
ATOM 1477 N N . VAL A 1 194 ? 10.703 -5.516 -15.703 1 98.75 194 VAL A N 1
ATOM 1478 C CA . VAL A 1 194 ? 9.492 -5.086 -15.016 1 98.75 194 VAL A CA 1
ATOM 1479 C C . VAL A 1 194 ? 9.852 -4.098 -13.906 1 98.75 194 VAL A C 1
ATOM 1481 O O . VAL A 1 194 ? 9.211 -3.055 -13.766 1 98.75 194 VAL A O 1
ATOM 1484 N N . GLY A 1 195 ? 10.891 -4.43 -13.086 1 98.38 195 GLY A N 1
ATOM 1485 C CA . GLY A 1 195 ? 11.352 -3.516 -12.062 1 98.38 195 GLY A CA 1
ATOM 1486 C C . GLY A 1 195 ? 11.75 -2.158 -12.609 1 98.38 195 GLY A C 1
ATOM 1487 O O . GLY A 1 195 ? 11.375 -1.123 -12.055 1 98.38 195 GLY A O 1
ATOM 1488 N N . VAL A 1 196 ? 12.438 -2.137 -13.711 1 98.19 196 VAL A N 1
ATOM 1489 C CA . VAL A 1 196 ? 12.922 -0.911 -14.336 1 98.19 196 VAL A CA 1
ATOM 1490 C C . VAL A 1 196 ? 11.75 -0.101 -14.875 1 98.19 196 VAL A C 1
ATOM 1492 O O . VAL A 1 196 ? 11.711 1.122 -14.727 1 98.19 196 VAL A O 1
ATOM 1495 N N . LEU A 1 197 ? 10.852 -0.782 -15.516 1 98.5 197 LEU A N 1
ATOM 1496 C CA . LEU A 1 197 ? 9.695 -0.101 -16.078 1 98.5 197 LEU A CA 1
ATOM 1497 C C . LEU A 1 197 ? 8.852 0.54 -14.984 1 98.5 197 LEU A C 1
ATOM 1499 O O . LEU A 1 197 ? 8.43 1.691 -15.117 1 98.5 197 LEU A O 1
ATOM 1503 N N . PHE A 1 198 ? 8.641 -0.186 -13.938 1 98.62 198 PHE A N 1
ATOM 1504 C CA . PHE A 1 198 ? 7.891 0.384 -12.82 1 98.62 198 PHE A CA 1
ATOM 1505 C C . PHE A 1 198 ? 8.648 1.554 -12.203 1 98.62 198 PHE A C 1
ATOM 1507 O O . PHE A 1 198 ? 8.047 2.568 -11.844 1 98.62 198 PHE A O 1
ATOM 1514 N N . LEU A 1 199 ? 9.953 1.409 -12.016 1 98.25 199 LEU A N 1
ATOM 1515 C CA . LEU A 1 199 ? 10.766 2.486 -11.469 1 98.25 199 LEU A CA 1
ATOM 1516 C C . LEU A 1 199 ? 10.641 3.75 -12.312 1 98.25 199 LEU A C 1
ATOM 1518 O O . LEU A 1 199 ? 10.344 4.824 -11.781 1 98.25 199 LEU A O 1
ATOM 1522 N N . LEU A 1 200 ? 10.805 3.605 -13.594 1 98.19 200 LEU A N 1
ATOM 1523 C CA . LEU A 1 200 ? 10.773 4.734 -14.516 1 98.19 200 LEU A CA 1
ATOM 1524 C C . LEU A 1 200 ? 9.406 5.418 -14.484 1 98.19 200 LEU A C 1
ATOM 1526 O O . LEU A 1 200 ? 9.32 6.637 -14.328 1 98.19 200 LEU A O 1
ATOM 1530 N N . LEU A 1 201 ? 8.406 4.68 -14.586 1 98.06 201 LEU A N 1
ATOM 1531 C CA . LEU A 1 201 ? 7.07 5.25 -14.68 1 98.06 201 LEU A CA 1
ATOM 1532 C C . LEU A 1 201 ? 6.629 5.816 -13.328 1 98.06 201 LEU A C 1
ATOM 1534 O O . LEU A 1 201 ? 5.914 6.82 -13.281 1 98.06 201 LEU A O 1
ATOM 1538 N N . SER A 1 202 ? 7.043 5.125 -12.281 1 97.75 202 SER A N 1
ATOM 1539 C CA . SER A 1 202 ? 6.73 5.652 -10.953 1 97.75 202 SER A CA 1
ATOM 1540 C C . SER A 1 202 ? 7.41 7 -10.727 1 97.75 202 SER A C 1
ATOM 1542 O O . SER A 1 202 ? 6.812 7.914 -10.148 1 97.75 202 SER A O 1
ATOM 1544 N N . LEU A 1 203 ? 8.672 7.145 -11.125 1 97.25 203 LEU A N 1
ATOM 1545 C CA . LEU A 1 203 ? 9.406 8.391 -10.969 1 97.25 203 LEU A CA 1
ATOM 1546 C C . LEU A 1 203 ? 8.781 9.508 -11.805 1 97.25 203 LEU A C 1
ATOM 1548 O O . LEU A 1 203 ? 8.664 10.641 -11.344 1 97.25 203 LEU A O 1
ATOM 1552 N N . VAL A 1 204 ? 8.383 9.164 -12.969 1 97.88 204 VAL A N 1
ATOM 1553 C CA . VAL A 1 204 ? 7.742 10.133 -13.844 1 97.88 204 VAL A CA 1
ATOM 1554 C C . VAL A 1 204 ? 6.418 10.586 -13.234 1 97.88 204 VAL A C 1
ATOM 1556 O O . VAL A 1 204 ? 6.125 11.781 -13.195 1 97.88 204 VAL A O 1
ATOM 1559 N N . ALA A 1 205 ? 5.656 9.617 -12.797 1 96.62 205 ALA A N 1
ATOM 1560 C CA . ALA A 1 205 ? 4.371 9.938 -12.18 1 96.62 205 ALA A CA 1
ATOM 1561 C C . ALA A 1 205 ? 4.559 10.773 -10.922 1 96.62 205 ALA A C 1
ATOM 1563 O O . ALA A 1 205 ? 3.832 11.75 -10.695 1 96.62 205 ALA A O 1
ATOM 1564 N N . ALA A 1 206 ? 5.492 10.375 -10.133 1 95.56 206 ALA A N 1
ATOM 1565 C CA . ALA A 1 206 ? 5.781 11.125 -8.914 1 95.56 206 ALA A CA 1
ATOM 1566 C C . ALA A 1 206 ? 6.223 12.547 -9.227 1 95.56 206 ALA A C 1
ATOM 1568 O O . ALA A 1 206 ? 5.832 13.492 -8.539 1 95.56 206 ALA A O 1
ATOM 1569 N N . TRP A 1 207 ? 7.043 12.695 -10.211 1 96.88 207 TRP A N 1
ATOM 1570 C CA . TRP A 1 207 ? 7.477 14.008 -10.672 1 96.88 207 TRP A CA 1
ATOM 1571 C C . TRP A 1 207 ? 6.285 14.852 -11.117 1 96.88 207 TRP A C 1
ATOM 1573 O O . TRP A 1 207 ? 6.188 16.031 -10.789 1 96.88 207 TRP A O 1
ATOM 1583 N N . GLY A 1 208 ? 5.41 14.25 -11.828 1 97.19 208 GLY A N 1
ATOM 1584 C CA . GLY A 1 208 ? 4.191 14.93 -12.234 1 97.19 208 GLY A CA 1
ATOM 1585 C C . GLY A 1 208 ? 3.348 15.398 -11.062 1 97.19 208 GLY A C 1
ATOM 1586 O O . GLY A 1 208 ? 2.842 16.516 -11.062 1 97.19 208 GLY A O 1
ATOM 1587 N N . VAL A 1 209 ? 3.236 14.562 -10.094 1 96.12 209 VAL A N 1
ATOM 1588 C CA . VAL A 1 209 ? 2.453 14.891 -8.906 1 96.12 209 VAL A CA 1
ATOM 1589 C C . VAL A 1 209 ? 3.098 16.062 -8.164 1 96.12 209 VAL A C 1
ATOM 1591 O O . VAL A 1 209 ? 2.404 16.969 -7.711 1 96.12 209 VAL A O 1
ATOM 1594 N N . ARG A 1 210 ? 4.391 16.062 -8.086 1 95.06 210 ARG A N 1
ATOM 1595 C CA . ARG A 1 210 ? 5.102 17.141 -7.41 1 95.06 210 ARG A CA 1
ATOM 1596 C C . ARG A 1 210 ? 4.93 18.469 -8.156 1 95.06 210 ARG A C 1
ATOM 1598 O O . ARG A 1 210 ? 4.785 19.516 -7.535 1 95.06 210 ARG A O 1
ATOM 1605 N N . ARG A 1 211 ? 4.98 18.453 -9.422 1 95.25 211 ARG A N 1
ATOM 1606 C CA . ARG A 1 211 ? 4.781 19.656 -10.227 1 95.25 211 ARG A CA 1
ATOM 1607 C C . ARG A 1 211 ? 3.371 20.203 -10.047 1 95.25 211 ARG A C 1
ATOM 1609 O O . ARG A 1 211 ? 3.18 21.422 -9.977 1 95.25 211 ARG A O 1
ATOM 1616 N N . LEU A 1 212 ? 2.488 19.297 -10 1 93.75 212 LEU A N 1
ATOM 1617 C CA . LEU A 1 212 ? 1.102 19.688 -9.773 1 93.75 212 LEU A CA 1
ATOM 1618 C C . LEU A 1 212 ? 0.942 20.344 -8.406 1 93.75 212 LEU A C 1
ATOM 1620 O O . LEU A 1 212 ? 0.251 21.359 -8.273 1 93.75 212 LEU A O 1
ATOM 1624 N N . GLU A 1 213 ? 1.531 19.703 -7.457 1 93.12 213 GLU A N 1
ATOM 1625 C CA . GLU A 1 213 ? 1.497 20.234 -6.102 1 93.12 213 GLU A CA 1
ATOM 1626 C C . GLU A 1 213 ? 2.086 21.641 -6.055 1 93.12 213 GLU A C 1
ATOM 1628 O O . GLU A 1 213 ? 1.52 22.547 -5.426 1 93.12 213 GLU A O 1
ATOM 1633 N N . ALA A 1 214 ? 3.127 21.906 -6.715 1 93.19 214 ALA A N 1
ATOM 1634 C CA . ALA A 1 214 ? 3.795 23.203 -6.746 1 93.19 214 ALA A CA 1
ATOM 1635 C C . ALA A 1 214 ? 2.916 24.266 -7.41 1 93.19 214 ALA A C 1
ATOM 1637 O O . ALA A 1 214 ? 2.832 25.391 -6.941 1 93.19 214 ALA A O 1
ATOM 1638 N N . ARG A 1 215 ? 2.281 23.875 -8.367 1 91.94 215 ARG A N 1
ATOM 1639 C CA . ARG A 1 215 ? 1.417 24.797 -9.094 1 91.94 215 ARG A CA 1
ATOM 1640 C C . ARG A 1 215 ? 0.2 25.172 -8.258 1 91.94 215 ARG A C 1
ATOM 1642 O O . ARG A 1 215 ? -0.214 26.344 -8.258 1 91.94 215 ARG A O 1
ATOM 1649 N N . LEU A 1 216 ? -0.351 24.25 -7.578 1 89.94 216 LEU A N 1
ATOM 1650 C CA . LEU A 1 216 ? -1.549 24.5 -6.781 1 89.94 216 LEU A CA 1
ATOM 1651 C C . LEU A 1 216 ? -1.222 25.344 -5.555 1 89.94 216 LEU A C 1
ATOM 1653 O O . LEU A 1 216 ? -2.061 26.109 -5.086 1 89.94 216 LEU A O 1
ATOM 1657 N N . LYS A 1 217 ? -0.05 25.172 -5.055 1 84.12 217 LYS A N 1
ATOM 1658 C CA . LYS A 1 217 ? 0.379 25.984 -3.926 1 84.12 217 LYS A CA 1
ATOM 1659 C C . LYS A 1 217 ? 0.515 27.453 -4.332 1 84.12 217 LYS A C 1
ATOM 1661 O O . LYS A 1 217 ? 0.266 28.359 -3.523 1 84.12 217 LYS A O 1
ATOM 1666 N N . LEU A 1 218 ? 0.889 27.672 -5.527 1 76.56 218 LEU A N 1
ATOM 1667 C CA . LEU A 1 218 ? 0.994 29.047 -6.039 1 76.56 218 LEU A CA 1
ATOM 1668 C C . LEU A 1 218 ? -0.383 29.688 -6.16 1 76.56 218 LEU A C 1
ATOM 1670 O O . LEU A 1 218 ? -0.539 30.875 -5.902 1 76.56 218 LEU A O 1
ATOM 1674 N N . TYR A 1 219 ? -1.28 28.828 -6.41 1 67.75 219 TYR A N 1
ATOM 1675 C CA . TYR A 1 219 ? -2.629 29.359 -6.57 1 67.75 219 TYR A CA 1
ATOM 1676 C C . TYR A 1 219 ? -3.336 29.469 -5.223 1 67.75 219 TYR A C 1
ATOM 1678 O O . TYR A 1 219 ? -4.18 30.344 -5.027 1 67.75 219 TYR A O 1
ATOM 1686 N N . GLY A 1 220 ? -3.16 28.547 -4.27 1 61.41 220 GLY A N 1
ATOM 1687 C CA . GLY A 1 220 ? -3.76 28.594 -2.947 1 61.41 220 GLY A CA 1
ATOM 1688 C C . GLY A 1 220 ? -3.098 29.609 -2.035 1 61.41 220 GLY A C 1
ATOM 1689 O O . GLY A 1 220 ? -3.73 30.141 -1.114 1 61.41 220 GLY A O 1
ATOM 1690 N N . GLY A 1 221 ? -1.702 29.75 -1.912 1 51.28 221 GLY A N 1
ATOM 1691 C CA . GLY A 1 221 ? -0.99 30.766 -1.15 1 51.28 221 GLY A CA 1
ATOM 1692 C C . GLY A 1 221 ? -1.327 32.188 -1.578 1 51.28 221 GLY A C 1
ATOM 1693 O O . GLY A 1 221 ? -1.067 33.125 -0.843 1 51.28 221 GLY A O 1
ATOM 1694 N N . LYS A 1 222 ? -1.565 32.469 -2.707 1 48.19 222 LYS A N 1
ATOM 1695 C CA . LYS A 1 222 ? -1.821 33.844 -3.125 1 48.19 222 LYS A CA 1
ATOM 1696 C C . LYS A 1 222 ? -3.195 34.312 -2.658 1 48.19 222 LYS A C 1
ATOM 1698 O O . LYS A 1 222 ? -3.545 35.5 -2.82 1 48.19 222 LYS A O 1
ATOM 1703 N N . ARG A 1 223 ? -4.043 33.406 -2.061 1 44.16 223 ARG A N 1
ATOM 1704 C CA . ARG A 1 223 ? -5.262 34.062 -1.581 1 44.16 223 ARG A CA 1
ATOM 1705 C C . ARG A 1 223 ? -5.234 34.219 -0.065 1 44.16 223 ARG A C 1
ATOM 1707 O O . ARG A 1 223 ? -4.754 33.344 0.649 1 44.16 223 ARG A O 1
ATOM 1714 N N . MET B 1 1 ? -29.891 -26.219 -2.859 1 43.94 1 MET B N 1
ATOM 1715 C CA . MET B 1 1 ? -28.875 -25.234 -3.232 1 43.94 1 MET B CA 1
ATOM 1716 C C . MET B 1 1 ? -27.938 -24.953 -2.066 1 43.94 1 MET B C 1
ATOM 1718 O O . MET B 1 1 ? -28.391 -24.688 -0.949 1 43.94 1 MET B O 1
ATOM 1722 N N . SER B 1 2 ? -26.859 -25.5 -2.105 1 61.44 2 SER B N 1
ATOM 1723 C CA . SER B 1 2 ? -25.953 -25.422 -0.971 1 61.44 2 SER B CA 1
ATOM 1724 C C . SER B 1 2 ? -25.781 -23.969 -0.519 1 61.44 2 SER B C 1
ATOM 1726 O O . SER B 1 2 ? -25.781 -23.047 -1.341 1 61.44 2 SER B O 1
ATOM 1728 N N . PRO B 1 3 ? -26.078 -23.781 0.702 1 75.38 3 PRO B N 1
ATOM 1729 C CA . PRO B 1 3 ? -25.969 -22.406 1.22 1 75.38 3 PRO B CA 1
ATOM 1730 C C . PRO B 1 3 ? -24.688 -21.703 0.788 1 75.38 3 PRO B C 1
ATOM 1732 O O . PRO B 1 3 ? -23.672 -22.359 0.554 1 75.38 3 PRO B O 1
ATOM 1735 N N . ILE B 1 4 ? -24.891 -20.484 0.598 1 84.31 4 ILE B N 1
ATOM 1736 C CA . ILE B 1 4 ? -23.781 -19.641 0.191 1 84.31 4 ILE B CA 1
ATOM 1737 C C . ILE B 1 4 ? -22.688 -19.641 1.269 1 84.31 4 ILE B C 1
ATOM 1739 O O . ILE B 1 4 ? -21.5 -19.625 0.96 1 84.31 4 ILE B O 1
ATOM 1743 N N . PHE B 1 5 ? -23.141 -19.781 2.527 1 93.56 5 PHE B N 1
ATOM 1744 C CA . PHE B 1 5 ? -22.25 -19.828 3.674 1 93.56 5 PHE B CA 1
ATOM 1745 C C . PHE B 1 5 ? -22.641 -20.938 4.633 1 93.56 5 PHE B C 1
ATOM 1747 O O . PHE B 1 5 ? -23.797 -21 5.09 1 93.56 5 PHE B O 1
ATOM 1754 N N . ASP B 1 6 ? -21.75 -21.828 4.945 1 96 6 ASP B N 1
ATOM 1755 C CA . ASP B 1 6 ? -21.953 -22.953 5.844 1 96 6 ASP B CA 1
ATOM 1756 C C . ASP B 1 6 ? -21.188 -22.766 7.148 1 96 6 ASP B C 1
ATOM 1758 O O . ASP B 1 6 ? -19.969 -22.938 7.184 1 96 6 ASP B O 1
ATOM 1762 N N . TRP B 1 7 ? -21.922 -22.594 8.18 1 96.44 7 TRP B N 1
ATOM 1763 C CA . TRP B 1 7 ? -21.312 -22.312 9.484 1 96.44 7 TRP B CA 1
ATOM 1764 C C . TRP B 1 7 ? -20.547 -23.531 9.992 1 96.44 7 TRP B C 1
ATOM 1766 O O . TRP B 1 7 ? -19.531 -23.391 10.688 1 96.44 7 TRP B O 1
ATOM 1776 N N . GLY B 1 8 ? -21.047 -24.688 9.773 1 96.31 8 GLY B N 1
ATOM 1777 C CA . GLY B 1 8 ? -20.344 -25.906 10.164 1 96.31 8 GLY B CA 1
ATOM 1778 C C . GLY B 1 8 ? -18.969 -26.031 9.539 1 96.31 8 GLY B C 1
ATOM 1779 O O . GLY B 1 8 ? -17.984 -26.312 10.234 1 96.31 8 GLY B O 1
ATOM 1780 N N . PHE B 1 9 ? -18.938 -25.844 8.227 1 97.19 9 PHE B N 1
ATOM 1781 C CA . PHE B 1 9 ? -17.656 -25.875 7.512 1 97.19 9 PHE B CA 1
ATOM 1782 C C . PHE B 1 9 ? -16.734 -24.766 8 1 97.19 9 PHE B C 1
ATOM 1784 O O . PHE B 1 9 ? -15.531 -25 8.188 1 97.19 9 PHE B O 1
ATOM 1791 N N . ALA B 1 10 ? -17.281 -23.547 8.219 1 97.88 10 ALA B N 1
ATOM 1792 C CA . ALA B 1 10 ? -16.516 -22.422 8.711 1 97.88 10 ALA B CA 1
ATOM 1793 C C . ALA B 1 10 ? -15.828 -22.75 10.039 1 97.88 10 ALA B C 1
ATOM 1795 O O . ALA B 1 10 ? -14.641 -22.484 10.219 1 97.88 10 ALA B O 1
ATOM 1796 N N . LEU B 1 11 ? -16.578 -23.375 10.898 1 97.62 11 LEU B N 1
ATOM 1797 C CA . LEU B 1 11 ? -16.031 -23.719 12.203 1 97.62 11 LEU B CA 1
ATOM 1798 C C . LEU B 1 11 ? -14.984 -24.828 12.078 1 97.62 11 LEU B C 1
ATOM 1800 O O . LEU B 1 11 ? -14 -24.844 12.82 1 97.62 11 LEU B O 1
ATOM 1804 N N . GLU B 1 12 ? -15.195 -25.688 11.195 1 97.75 12 GLU B N 1
ATOM 1805 C CA . GLU B 1 12 ? -14.297 -26.828 10.969 1 97.75 12 GLU B CA 1
ATOM 1806 C C . GLU B 1 12 ? -12.922 -26.359 10.516 1 97.75 12 GLU B C 1
ATOM 1808 O O . GLU B 1 12 ? -11.906 -26.938 10.906 1 97.75 12 GLU B O 1
ATOM 1813 N N . ILE B 1 13 ? -12.812 -25.328 9.703 1 98.25 13 ILE B N 1
ATOM 1814 C CA . ILE B 1 13 ? -11.547 -24.938 9.094 1 98.25 13 ILE B CA 1
ATOM 1815 C C . ILE B 1 13 ? -10.867 -23.859 9.953 1 98.25 13 ILE B C 1
ATOM 1817 O O . ILE B 1 13 ? -9.727 -23.484 9.688 1 98.25 13 ILE B O 1
ATOM 1821 N N . LEU B 1 14 ? -11.492 -23.391 10.984 1 98 14 LEU B N 1
ATOM 1822 C CA . LEU B 1 14 ? -11 -22.297 11.812 1 98 14 LEU B CA 1
ATOM 1823 C C . LEU B 1 14 ? -9.641 -22.641 12.406 1 98 14 LEU B C 1
ATOM 1825 O O . LEU B 1 14 ? -8.742 -21.797 12.422 1 98 14 LEU B O 1
ATOM 1829 N N . PRO B 1 15 ? -9.414 -23.875 12.859 1 97.81 15 PRO B N 1
ATOM 1830 C CA . PRO B 1 15 ? -8.094 -24.188 13.414 1 97.81 15 PRO B CA 1
ATOM 1831 C C . PRO B 1 15 ? -6.984 -24.125 12.367 1 97.81 15 PRO B C 1
ATOM 1833 O O . PRO B 1 15 ? -5.863 -23.719 12.664 1 97.81 15 PRO B O 1
ATOM 1836 N N . MET B 1 16 ? -7.266 -24.562 11.164 1 98.19 16 MET B N 1
ATOM 1837 C CA . MET B 1 16 ? -6.297 -24.484 10.078 1 98.19 16 MET B CA 1
ATOM 1838 C C . MET B 1 16 ? -5.926 -23.031 9.781 1 98.19 16 MET B C 1
ATOM 1840 O O . MET B 1 16 ? -4.75 -22.719 9.586 1 98.19 16 MET B O 1
ATOM 1844 N N . LEU B 1 17 ? -6.895 -22.172 9.789 1 98.69 17 LEU B N 1
ATOM 1845 C CA . LEU B 1 17 ? -6.652 -20.75 9.555 1 98.69 17 LEU B CA 1
ATOM 1846 C C . LEU B 1 17 ? -5.898 -20.125 10.719 1 98.69 17 LEU B C 1
ATOM 1848 O O . LEU B 1 17 ? -5.062 -19.234 10.523 1 98.69 17 LEU B O 1
ATOM 1852 N N . GLY B 1 18 ? -6.207 -20.578 11.914 1 98.19 18 GLY B N 1
ATOM 1853 C CA . GLY B 1 18 ? -5.48 -20.109 13.086 1 98.19 18 GLY B CA 1
ATOM 1854 C C . GLY B 1 18 ? -3.994 -20.391 13.023 1 98.19 18 GLY B C 1
ATOM 1855 O O . GLY B 1 18 ? -3.176 -19.547 13.375 1 98.19 18 GLY B O 1
ATOM 1856 N N . SER B 1 19 ? -3.666 -21.578 12.594 1 98.31 19 SER B N 1
ATOM 1857 C CA . SER B 1 19 ? -2.264 -21.953 12.438 1 98.31 19 SER B CA 1
ATOM 1858 C C . SER B 1 19 ? -1.575 -21.078 11.383 1 98.31 19 SER B C 1
ATOM 1860 O O . SER B 1 19 ? -0.424 -20.688 11.562 1 98.31 19 SER B O 1
ATOM 1862 N N . ALA B 1 20 ? -2.268 -20.797 10.297 1 98.75 20 ALA B N 1
ATOM 1863 C CA . ALA B 1 20 ? -1.725 -19.953 9.242 1 98.75 20 ALA B CA 1
ATOM 1864 C C . ALA B 1 20 ? -1.592 -18.5 9.703 1 98.75 20 ALA B C 1
ATOM 1866 O O . ALA B 1 20 ? -0.687 -17.781 9.273 1 98.75 20 ALA B O 1
ATOM 1867 N N . LEU B 1 21 ? -2.535 -18.094 10.578 1 98.75 21 LEU B N 1
ATOM 1868 C CA . LEU B 1 21 ? -2.484 -16.75 11.148 1 98.75 21 LEU B CA 1
ATOM 1869 C C . LEU B 1 21 ? -1.186 -16.531 11.922 1 98.75 21 LEU B C 1
ATOM 1871 O O . LEU B 1 21 ? -0.635 -15.43 11.93 1 98.75 21 LEU B O 1
ATOM 1875 N N . ALA B 1 22 ? -0.692 -17.562 12.562 1 98.56 22 ALA B N 1
ATOM 1876 C CA . ALA B 1 22 ? 0.566 -17.469 13.305 1 98.56 22 ALA B CA 1
ATOM 1877 C C . ALA B 1 22 ? 1.722 -17.125 12.367 1 98.56 22 ALA B C 1
ATOM 1879 O O . ALA B 1 22 ? 2.615 -16.359 12.742 1 98.56 22 ALA B O 1
ATOM 1880 N N . ILE B 1 23 ? 1.708 -17.656 11.188 1 98.81 23 ILE B N 1
ATOM 1881 C CA . ILE B 1 23 ? 2.736 -17.359 10.195 1 98.81 23 ILE B CA 1
ATOM 1882 C C . ILE B 1 23 ? 2.605 -15.906 9.734 1 98.81 23 ILE B C 1
ATOM 1884 O O . ILE B 1 23 ? 3.609 -15.203 9.578 1 98.81 23 ILE B O 1
ATOM 1888 N N . THR B 1 24 ? 1.373 -15.469 9.531 1 98.88 24 THR B N 1
ATOM 1889 C CA . THR B 1 24 ? 1.085 -14.094 9.164 1 98.88 24 THR B CA 1
ATOM 1890 C C . THR B 1 24 ? 1.616 -13.125 10.219 1 98.88 24 THR B C 1
ATOM 1892 O O . THR B 1 24 ? 2.297 -12.148 9.883 1 98.88 24 THR B O 1
ATOM 1895 N N . VAL B 1 25 ? 1.365 -13.398 11.445 1 98.75 25 VAL B N 1
ATOM 1896 C CA . VAL B 1 25 ? 1.789 -12.547 12.555 1 98.75 25 VAL B CA 1
ATOM 1897 C C . VAL B 1 25 ? 3.309 -12.594 12.688 1 98.75 25 VAL B C 1
ATOM 1899 O O . VAL B 1 25 ? 3.951 -11.555 12.875 1 98.75 25 VAL B O 1
ATOM 1902 N N . GLN B 1 26 ? 3.854 -13.781 12.562 1 98.81 26 GLN B N 1
ATOM 1903 C CA . GLN B 1 26 ? 5.301 -13.938 12.625 1 98.81 26 GLN B CA 1
ATOM 1904 C C . GLN B 1 26 ? 5.996 -13.117 11.539 1 98.81 26 GLN B C 1
ATOM 1906 O O . GLN B 1 26 ? 6.965 -12.406 11.82 1 98.81 26 GLN B O 1
ATOM 1911 N N . ALA B 1 27 ? 5.523 -13.234 10.312 1 98.94 27 ALA B N 1
ATOM 1912 C CA . ALA B 1 27 ? 6.105 -12.5 9.195 1 98.94 27 ALA B CA 1
ATOM 1913 C C . ALA B 1 27 ? 5.996 -10.992 9.406 1 98.94 27 ALA B C 1
ATOM 1915 O O . ALA B 1 27 ? 6.926 -10.242 9.094 1 98.94 27 ALA B O 1
ATOM 1916 N N . THR B 1 28 ? 4.891 -10.547 9.961 1 98.88 28 THR B N 1
ATOM 1917 C CA . THR B 1 28 ? 4.672 -9.133 10.211 1 98.88 28 THR B CA 1
ATOM 1918 C C . THR B 1 28 ? 5.648 -8.609 11.266 1 98.88 28 THR B C 1
ATOM 1920 O O . THR B 1 28 ? 6.312 -7.59 11.047 1 98.88 28 THR B O 1
ATOM 1923 N N . LEU B 1 29 ? 5.75 -9.328 12.367 1 98.88 29 LEU B N 1
ATOM 1924 C CA . LEU B 1 29 ? 6.562 -8.867 13.484 1 98.88 29 LEU B CA 1
ATOM 1925 C C . LEU B 1 29 ? 8.047 -8.906 13.125 1 98.88 29 LEU B C 1
ATOM 1927 O O . LEU B 1 29 ? 8.781 -7.957 13.422 1 98.88 29 LEU B O 1
ATOM 1931 N N . LEU B 1 30 ? 8.469 -9.961 12.523 1 98.94 30 LEU B N 1
ATOM 1932 C CA . LEU B 1 30 ? 9.875 -10.07 12.141 1 98.94 30 LEU B CA 1
ATOM 1933 C C . LEU B 1 30 ? 10.195 -9.102 11 1 98.94 30 LEU B C 1
ATOM 1935 O O . LEU B 1 30 ? 11.281 -8.508 10.977 1 98.94 30 LEU B O 1
ATOM 1939 N N . GLY B 1 31 ? 9.266 -9.008 10.023 1 98.94 31 GLY B N 1
ATOM 1940 C CA . GLY B 1 31 ? 9.438 -7.988 9 1 98.94 31 GLY B CA 1
ATOM 1941 C C . GLY B 1 31 ? 9.555 -6.586 9.562 1 98.94 31 GLY B C 1
ATOM 1942 O O . GLY B 1 31 ? 10.391 -5.801 9.117 1 98.94 31 GLY B O 1
ATOM 1943 N N . MET B 1 32 ? 8.727 -6.32 10.555 1 98.88 32 MET B N 1
ATOM 1944 C CA . MET B 1 32 ? 8.758 -5 11.18 1 98.88 32 MET B CA 1
ATOM 1945 C C . MET B 1 32 ? 10.078 -4.781 11.922 1 98.88 32 MET B C 1
ATOM 1947 O O . MET B 1 32 ? 10.633 -3.68 11.891 1 98.88 32 MET B O 1
ATOM 1951 N N . LEU B 1 33 ? 10.539 -5.785 12.562 1 98.88 33 LEU B N 1
ATOM 1952 C CA . LEU B 1 33 ? 11.828 -5.688 13.234 1 98.88 33 LEU B CA 1
ATOM 1953 C C . LEU B 1 33 ? 12.93 -5.336 12.25 1 98.88 33 LEU B C 1
ATOM 1955 O O . LEU B 1 33 ? 13.758 -4.465 12.523 1 98.88 33 LEU B O 1
ATOM 1959 N N . VAL B 1 34 ? 12.906 -5.977 11.133 1 98.94 34 VAL B N 1
ATOM 1960 C CA . VAL B 1 34 ? 13.883 -5.676 10.086 1 98.94 34 VAL B CA 1
ATOM 1961 C C . VAL B 1 34 ? 13.68 -4.246 9.586 1 98.94 34 VAL B C 1
ATOM 1963 O O . VAL B 1 34 ? 14.641 -3.492 9.438 1 98.94 34 VAL B O 1
ATOM 1966 N N . ALA B 1 35 ? 12.453 -3.867 9.383 1 98.94 35 ALA B N 1
ATOM 1967 C CA . ALA B 1 35 ? 12.125 -2.559 8.82 1 98.94 35 ALA B CA 1
ATOM 1968 C C . ALA B 1 35 ? 12.594 -1.436 9.742 1 98.94 35 ALA B C 1
ATOM 1970 O O . ALA B 1 35 ? 13.227 -0.476 9.289 1 98.94 35 ALA B O 1
ATOM 1971 N N . VAL B 1 36 ? 12.344 -1.566 11.031 1 98.75 36 VAL B N 1
ATOM 1972 C CA . VAL B 1 36 ? 12.664 -0.497 11.969 1 98.75 36 VAL B CA 1
ATOM 1973 C C . VAL B 1 36 ? 14.18 -0.406 12.148 1 98.75 36 VAL B C 1
ATOM 1975 O O . VAL B 1 36 ? 14.734 0.692 12.227 1 98.75 36 VAL B O 1
ATOM 1978 N N . THR B 1 37 ? 14.875 -1.511 12.203 1 98.75 37 THR B N 1
ATOM 1979 C CA . THR B 1 37 ? 16.312 -1.524 12.422 1 98.75 37 THR B CA 1
ATOM 1980 C C . THR B 1 37 ? 17.062 -1.075 11.164 1 98.75 37 THR B C 1
ATOM 1982 O O . THR B 1 37 ? 17.875 -0.155 11.219 1 98.75 37 THR B O 1
ATOM 1985 N N . LEU B 1 38 ? 16.719 -1.674 10.055 1 98.81 38 LEU B N 1
ATOM 1986 C CA . LEU B 1 38 ? 17.375 -1.305 8.805 1 98.81 38 LEU B CA 1
ATOM 1987 C C . LEU B 1 38 ? 17 0.118 8.398 1 98.81 38 LEU B C 1
ATOM 1989 O O . LEU B 1 38 ? 17.828 0.839 7.824 1 98.81 38 LEU B O 1
ATOM 1993 N N . GLY B 1 39 ? 15.727 0.503 8.617 1 98.81 39 GLY B N 1
ATOM 1994 C CA . GLY B 1 39 ? 15.32 1.873 8.352 1 98.81 39 GLY B CA 1
ATOM 1995 C C . GLY B 1 39 ? 16.141 2.898 9.109 1 98.81 39 GLY B C 1
ATOM 1996 O O . GLY B 1 39 ? 16.5 3.943 8.562 1 98.81 39 GLY B O 1
ATOM 1997 N N . LEU B 1 40 ? 16.406 2.596 10.375 1 97.81 40 LEU B N 1
ATOM 1998 C CA . LEU B 1 40 ? 17.25 3.48 11.18 1 97.81 40 LEU B CA 1
ATOM 1999 C C . LEU B 1 40 ? 18.672 3.549 10.609 1 97.81 40 LEU B C 1
ATOM 2001 O O . LEU B 1 40 ? 19.25 4.633 10.516 1 97.81 40 LEU B O 1
ATOM 2005 N N . ALA B 1 41 ? 19.203 2.422 10.25 1 98.31 41 ALA B N 1
ATOM 2006 C CA . ALA B 1 41 ? 20.531 2.381 9.641 1 98.31 41 ALA B CA 1
ATOM 2007 C C . ALA B 1 41 ? 20.562 3.209 8.359 1 98.31 41 ALA B C 1
ATOM 2009 O O . ALA B 1 41 ? 21.5 3.992 8.148 1 98.31 41 ALA B O 1
ATOM 2010 N N . LEU B 1 42 ? 19.578 3.074 7.504 1 98.69 42 LEU B N 1
ATOM 2011 C CA . LEU B 1 42 ? 19.516 3.824 6.254 1 98.69 42 LEU B CA 1
ATOM 2012 C C . LEU B 1 42 ? 19.391 5.32 6.523 1 98.69 42 LEU B C 1
ATOM 2014 O O . LEU B 1 42 ? 20.031 6.129 5.84 1 98.69 42 LEU B O 1
ATOM 2018 N N . ALA B 1 43 ? 18.578 5.652 7.523 1 97.75 43 ALA B N 1
ATOM 2019 C CA . ALA B 1 43 ? 18.438 7.062 7.879 1 97.75 43 ALA B CA 1
ATOM 2020 C C . ALA B 1 43 ? 19.766 7.668 8.312 1 97.75 43 ALA B C 1
ATOM 2022 O O . ALA B 1 43 ? 20.094 8.789 7.934 1 97.75 43 ALA B O 1
ATOM 2023 N N . LEU B 1 44 ? 20.516 6.945 9.094 1 94.88 44 LEU B N 1
ATOM 2024 C CA . LEU B 1 44 ? 21.812 7.418 9.562 1 94.88 44 LEU B CA 1
ATOM 2025 C C . LEU B 1 44 ? 22.812 7.516 8.414 1 94.88 44 LEU B C 1
ATOM 2027 O O . LEU B 1 44 ? 23.578 8.484 8.328 1 94.88 44 LEU B O 1
ATOM 2031 N N . LEU B 1 45 ? 22.828 6.543 7.543 1 97.69 45 LEU B N 1
ATOM 2032 C CA . LEU B 1 45 ? 23.719 6.562 6.395 1 97.69 45 LEU B CA 1
ATOM 2033 C C . LEU B 1 45 ? 23.406 7.73 5.469 1 97.69 45 LEU B C 1
ATOM 2035 O O . LEU B 1 45 ? 24.297 8.32 4.863 1 97.69 45 LEU B O 1
ATOM 2039 N N . ARG B 1 46 ? 22.156 8 5.379 1 96.94 46 ARG B N 1
ATOM 2040 C CA . ARG B 1 46 ? 21.719 9.109 4.527 1 96.94 46 ARG B CA 1
ATOM 2041 C C . ARG B 1 46 ? 22.266 10.438 5.039 1 96.94 46 ARG B C 1
ATOM 2043 O O . ARG B 1 46 ? 22.422 11.383 4.27 1 96.94 46 ARG B O 1
ATOM 2050 N N . ARG B 1 47 ? 22.609 10.523 6.285 1 92.62 47 ARG B N 1
ATOM 2051 C CA . ARG B 1 47 ? 23.094 11.75 6.91 1 92.62 47 ARG B CA 1
ATOM 2052 C C . ARG B 1 47 ? 24.609 11.797 6.93 1 92.62 47 ARG B C 1
ATOM 2054 O O . ARG B 1 47 ? 25.203 12.719 7.492 1 92.62 47 ARG B O 1
ATOM 2061 N N . SER B 1 48 ? 25.219 10.852 6.324 1 94.75 48 SER B N 1
ATOM 2062 C CA . SER B 1 48 ? 26.672 10.797 6.27 1 94.75 48 SER B CA 1
ATOM 2063 C C . SER B 1 48 ? 27.25 12.047 5.617 1 94.75 48 SER B C 1
ATOM 2065 O O . SER B 1 48 ? 26.703 12.547 4.629 1 94.75 48 SER B O 1
ATOM 2067 N N . PRO B 1 49 ? 28.344 12.555 6.191 1 93.38 49 PRO B N 1
ATOM 2068 C CA . PRO B 1 49 ? 29.016 13.688 5.562 1 93.38 49 PRO B CA 1
ATOM 2069 C C . PRO B 1 49 ? 29.75 13.305 4.277 1 93.38 49 PRO B C 1
ATOM 2071 O O . PRO B 1 49 ? 30.109 14.18 3.479 1 93.38 49 PRO B O 1
ATOM 2074 N N . PHE B 1 50 ? 30.031 12.016 4.176 1 97.44 50 PHE B N 1
ATOM 2075 C CA . PHE B 1 50 ? 30.641 11.523 2.947 1 97.44 50 PHE B CA 1
ATOM 2076 C C . PHE B 1 50 ? 29.609 11.398 1.836 1 97.44 50 PHE B C 1
ATOM 2078 O O . PHE B 1 50 ? 28.828 10.445 1.809 1 97.44 50 PHE B O 1
ATOM 2085 N N . TRP B 1 51 ? 29.656 12.203 0.853 1 96.56 51 TRP B N 1
ATOM 2086 C CA . TRP B 1 51 ? 28.578 12.406 -0.099 1 96.56 51 TRP B CA 1
ATOM 2087 C C . TRP B 1 51 ? 28.297 11.133 -0.891 1 96.56 51 TRP B C 1
ATOM 2089 O O . TRP B 1 51 ? 27.141 10.836 -1.218 1 96.56 51 TRP B O 1
ATOM 2099 N N . PRO B 1 52 ? 29.312 10.336 -1.184 1 98.19 52 PRO B N 1
ATOM 2100 C CA . PRO B 1 52 ? 28.969 9.125 -1.936 1 98.19 52 PRO B CA 1
ATOM 2101 C C . PRO B 1 52 ? 28.078 8.172 -1.142 1 98.19 52 PRO B C 1
ATOM 2103 O O . PRO B 1 52 ? 27.219 7.508 -1.715 1 98.19 52 PRO B O 1
ATOM 2106 N N . VAL B 1 53 ? 28.281 8.117 0.114 1 98.25 53 VAL B N 1
ATOM 2107 C CA . VAL B 1 53 ? 27.484 7.25 0.972 1 98.25 53 VAL B CA 1
ATOM 2108 C C . VAL B 1 53 ? 26.047 7.781 1.051 1 98.25 53 VAL B C 1
ATOM 2110 O O . VAL B 1 53 ? 25.094 7.02 0.894 1 98.25 53 VAL B O 1
ATOM 2113 N N . SER B 1 54 ? 25.938 9.039 1.262 1 97.81 54 SER B N 1
ATOM 2114 C CA . SER B 1 54 ? 24.609 9.641 1.359 1 97.81 54 SER B CA 1
ATOM 2115 C C . SER B 1 54 ? 23.859 9.547 0.036 1 97.81 54 SER B C 1
ATOM 2117 O O . SER B 1 54 ? 22.656 9.258 0.015 1 97.81 54 SER B O 1
ATOM 2119 N N . ALA B 1 55 ? 24.531 9.734 -1.018 1 98 55 ALA B N 1
ATOM 2120 C CA . ALA B 1 55 ? 23.906 9.695 -2.334 1 98 55 ALA B CA 1
ATOM 2121 C C . ALA B 1 55 ? 23.453 8.281 -2.688 1 98 55 ALA B C 1
ATOM 2123 O O . ALA B 1 55 ? 22.344 8.086 -3.205 1 98 55 ALA B O 1
ATOM 2124 N N . LEU B 1 56 ? 24.266 7.316 -2.4 1 98.38 56 LEU B N 1
ATOM 2125 C CA . LEU B 1 56 ? 23.922 5.926 -2.68 1 98.38 56 LEU B CA 1
ATOM 2126 C C . LEU B 1 56 ? 22.75 5.469 -1.821 1 98.38 56 LEU B C 1
ATOM 2128 O O . LEU B 1 56 ? 21.859 4.758 -2.301 1 98.38 56 LEU B O 1
ATOM 2132 N N . THR B 1 57 ? 22.781 5.871 -0.594 1 98.69 57 THR B N 1
ATOM 2133 C CA . THR B 1 57 ? 21.688 5.523 0.305 1 98.69 57 THR B CA 1
ATOM 2134 C C . THR B 1 57 ? 20.375 6.117 -0.186 1 98.69 57 THR B C 1
ATOM 2136 O O . THR B 1 57 ? 19.344 5.445 -0.188 1 98.69 57 THR B O 1
ATOM 2139 N N . ALA B 1 58 ? 20.422 7.301 -0.645 1 98.06 58 ALA B N 1
ATOM 2140 C CA . ALA B 1 58 ? 19.25 7.965 -1.189 1 98.06 58 ALA B CA 1
ATOM 2141 C C . ALA B 1 58 ? 18.719 7.223 -2.412 1 98.06 58 ALA B C 1
ATOM 2143 O O . ALA B 1 58 ? 17.5 7.082 -2.58 1 98.06 58 ALA B O 1
ATOM 2144 N N . LEU B 1 59 ? 19.609 6.785 -3.184 1 97.94 59 LEU B N 1
ATOM 2145 C CA . LEU B 1 59 ? 19.25 6.066 -4.398 1 97.94 59 LEU B CA 1
ATOM 2146 C C . LEU B 1 59 ? 18.578 4.738 -4.062 1 97.94 59 LEU B C 1
ATOM 2148 O O . LEU B 1 59 ? 17.578 4.363 -4.691 1 97.94 59 LEU B O 1
ATOM 2152 N N . VAL B 1 60 ? 19.078 4.035 -3.104 1 98.44 60 VAL B N 1
ATOM 2153 C CA . VAL B 1 60 ? 18.531 2.75 -2.686 1 98.44 60 VAL B CA 1
ATOM 2154 C C . VAL B 1 60 ? 17.125 2.953 -2.115 1 98.44 60 VAL B C 1
ATOM 2156 O O . VAL B 1 60 ? 16.203 2.213 -2.453 1 98.44 60 VAL B O 1
ATOM 2159 N N . ILE B 1 61 ? 16.984 3.922 -1.304 1 98.62 61 ILE B N 1
ATOM 2160 C CA . ILE B 1 61 ? 15.703 4.23 -0.691 1 98.62 61 ILE B CA 1
ATOM 2161 C C . ILE B 1 61 ? 14.68 4.566 -1.777 1 98.62 61 ILE B C 1
ATOM 2163 O O . ILE B 1 61 ? 13.57 4.023 -1.786 1 98.62 61 ILE B O 1
ATOM 2167 N N . GLU B 1 62 ? 15.133 5.379 -2.699 1 97.5 62 GLU B N 1
ATOM 2168 C CA . GLU B 1 62 ? 14.25 5.793 -3.783 1 97.5 62 GLU B CA 1
ATOM 2169 C C . GLU B 1 62 ? 13.883 4.613 -4.68 1 97.5 62 GLU B C 1
ATOM 2171 O O . GLU B 1 62 ? 12.742 4.484 -5.113 1 97.5 62 GLU B O 1
ATOM 2176 N N . PHE B 1 63 ? 14.812 3.795 -4.953 1 98.44 63 PHE B N 1
ATOM 2177 C CA . PHE B 1 63 ? 14.586 2.604 -5.762 1 98.44 63 PHE B CA 1
ATOM 2178 C C . PHE B 1 63 ? 13.539 1.706 -5.125 1 98.44 63 PHE B C 1
ATOM 2180 O O . PHE B 1 63 ? 12.586 1.285 -5.789 1 98.44 63 PHE B O 1
ATOM 2187 N N . VAL B 1 64 ? 13.672 1.419 -3.838 1 98.69 64 VAL B N 1
ATOM 2188 C CA . VAL B 1 64 ? 12.773 0.52 -3.123 1 98.69 64 VAL B CA 1
ATOM 2189 C C . VAL B 1 64 ? 11.367 1.127 -3.068 1 98.69 64 VAL B C 1
ATOM 2191 O O . VAL B 1 64 ? 10.383 0.441 -3.33 1 98.69 64 VAL B O 1
ATOM 2194 N N . ARG B 1 65 ? 11.281 2.398 -2.822 1 98.12 65 ARG B N 1
ATOM 2195 C CA . ARG B 1 65 ? 9.984 3.057 -2.66 1 98.12 65 ARG B CA 1
ATOM 2196 C C . ARG B 1 65 ? 9.297 3.244 -4.008 1 98.12 65 ARG B C 1
ATOM 2198 O O . ARG B 1 65 ? 8.086 3.459 -4.062 1 98.12 65 ARG B O 1
ATOM 2205 N N . SER B 1 66 ? 10.102 3.098 -5.145 1 98 66 SER B N 1
ATOM 2206 C CA . SER B 1 66 ? 9.531 3.377 -6.461 1 98 66 SER B CA 1
ATOM 2207 C C . SER B 1 66 ? 9.25 2.088 -7.227 1 98 66 SER B C 1
ATOM 2209 O O . SER B 1 66 ? 8.797 2.127 -8.375 1 98 66 SER B O 1
ATOM 2211 N N . THR B 1 67 ? 9.461 0.978 -6.645 1 98.56 67 THR B N 1
ATOM 2212 C CA . THR B 1 67 ? 9.141 -0.311 -7.246 1 98.56 67 THR B CA 1
ATOM 2213 C C . THR B 1 67 ? 8.125 -1.068 -6.391 1 98.56 67 THR B C 1
ATOM 2215 O O . THR B 1 67 ? 8.102 -0.917 -5.168 1 98.56 67 THR B O 1
ATOM 2218 N N . PRO B 1 68 ? 7.258 -1.844 -7.035 1 98.75 68 PRO B N 1
ATOM 2219 C CA . PRO B 1 68 ? 6.227 -2.561 -6.285 1 98.75 68 PRO B CA 1
ATOM 2220 C C . PRO B 1 68 ? 6.801 -3.627 -5.359 1 98.75 68 PRO B C 1
ATOM 2222 O O . PRO B 1 68 ? 7.73 -4.348 -5.738 1 98.75 68 PRO B O 1
ATOM 2225 N N . LEU B 1 69 ? 6.246 -3.732 -4.191 1 98.81 69 LEU B N 1
ATOM 2226 C CA . LEU B 1 69 ? 6.668 -4.727 -3.211 1 98.81 69 LEU B CA 1
ATOM 2227 C C . LEU B 1 69 ? 6.594 -6.133 -3.795 1 98.81 69 LEU B C 1
ATOM 2229 O O . LEU B 1 69 ? 7.508 -6.938 -3.602 1 98.81 69 LEU B O 1
ATOM 2233 N N . LEU B 1 70 ? 5.5 -6.434 -4.527 1 98.88 70 LEU B N 1
ATOM 2234 C CA . LEU B 1 70 ? 5.34 -7.777 -5.066 1 98.88 70 LEU B CA 1
ATOM 2235 C C . LEU B 1 70 ? 6.43 -8.086 -6.09 1 98.88 70 LEU B C 1
ATOM 2237 O O . LEU B 1 70 ? 6.918 -9.219 -6.16 1 98.88 70 LEU B O 1
ATOM 2241 N N . VAL B 1 71 ? 6.844 -7.109 -6.852 1 98.81 71 VAL B N 1
ATOM 2242 C CA . VAL B 1 71 ? 7.922 -7.285 -7.82 1 98.81 71 VAL B CA 1
ATOM 2243 C C . VAL B 1 71 ? 9.234 -7.543 -7.09 1 98.81 71 VAL B C 1
ATOM 2245 O O . VAL B 1 71 ? 10.016 -8.422 -7.48 1 98.81 71 VAL B O 1
ATOM 2248 N N . GLN B 1 72 ? 9.469 -6.801 -6.031 1 98.81 72 GLN B N 1
ATOM 2249 C CA . GLN B 1 72 ? 10.648 -7.016 -5.199 1 98.81 72 GLN B CA 1
ATOM 2250 C C . GLN B 1 72 ? 10.68 -8.438 -4.645 1 98.81 72 GLN B C 1
ATOM 2252 O O . GLN B 1 72 ? 11.719 -9.094 -4.668 1 98.81 72 GLN B O 1
ATOM 2257 N N . MET B 1 73 ? 9.539 -8.852 -4.191 1 98.56 73 MET B N 1
ATOM 2258 C CA . MET B 1 73 ? 9.414 -10.18 -3.604 1 98.56 73 MET B CA 1
ATOM 2259 C C . MET B 1 73 ? 9.719 -11.266 -4.633 1 98.56 73 MET B C 1
ATOM 2261 O O . MET B 1 73 ? 10.445 -12.219 -4.344 1 98.56 73 MET B O 1
ATOM 2265 N N . TYR B 1 74 ? 9.203 -11.141 -5.832 1 98.5 74 TYR B N 1
ATOM 2266 C CA . TYR B 1 74 ? 9.453 -12.109 -6.895 1 98.5 74 TYR B CA 1
ATOM 2267 C C . TYR B 1 74 ? 10.922 -12.109 -7.297 1 98.5 74 TYR B C 1
ATOM 2269 O O . TYR B 1 74 ? 11.492 -13.164 -7.574 1 98.5 74 TYR B O 1
ATOM 2277 N N . PHE B 1 75 ? 11.484 -10.945 -7.32 1 98.06 75 PHE B N 1
ATOM 2278 C CA . PHE B 1 75 ? 12.898 -10.859 -7.664 1 98.06 75 PHE B CA 1
ATOM 2279 C C . PHE B 1 75 ? 13.75 -11.625 -6.652 1 98.06 75 PHE B C 1
ATOM 2281 O O . PHE B 1 75 ? 14.625 -12.406 -7.035 1 98.06 75 PHE B O 1
ATOM 2288 N N . LEU B 1 76 ? 13.516 -11.438 -5.395 1 98.12 76 LEU B N 1
ATOM 2289 C CA . LEU B 1 76 ? 14.266 -12.125 -4.344 1 98.12 76 LEU B CA 1
ATOM 2290 C C . LEU B 1 76 ? 14.031 -13.625 -4.402 1 98.12 76 LEU B C 1
ATOM 2292 O O . LEU B 1 76 ? 14.938 -14.414 -4.125 1 98.12 76 LEU B O 1
ATOM 2296 N N . PHE B 1 77 ? 12.859 -14.008 -4.812 1 98.12 77 PHE B N 1
ATOM 2297 C CA . PHE B 1 77 ? 12.469 -15.414 -4.77 1 98.12 77 PHE B CA 1
ATOM 2298 C C . PHE B 1 77 ? 12.977 -16.156 -6 1 98.12 77 PHE B C 1
ATOM 2300 O O . PHE B 1 77 ? 13.414 -17.312 -5.902 1 98.12 77 PHE B O 1
ATOM 2307 N N . TYR B 1 78 ? 13 -15.5 -7.141 1 96.88 78 TYR B N 1
ATOM 2308 C CA . TYR B 1 78 ? 13.273 -16.219 -8.375 1 96.88 78 TYR B CA 1
ATOM 2309 C C . TYR B 1 78 ? 14.648 -15.852 -8.93 1 96.88 78 TYR B C 1
ATOM 2311 O O . TYR B 1 78 ? 15.289 -16.656 -9.609 1 96.88 78 TYR B O 1
ATOM 2319 N N . VAL B 1 79 ? 15.125 -14.641 -8.68 1 97 79 VAL B N 1
ATOM 2320 C CA . VAL B 1 79 ? 16.328 -14.156 -9.344 1 97 79 VAL B CA 1
ATOM 2321 C C . VAL B 1 79 ? 17.531 -14.312 -8.406 1 97 79 VAL B C 1
ATOM 2323 O O . VAL B 1 79 ? 18.594 -14.75 -8.836 1 97 79 VAL B O 1
ATOM 2326 N N . LEU B 1 80 ? 17.328 -14.008 -7.145 1 95.44 80 LEU B N 1
ATOM 2327 C CA . LEU B 1 80 ? 18.422 -14.078 -6.184 1 95.44 80 LEU B CA 1
ATOM 2328 C C . LEU B 1 80 ? 19.047 -15.477 -6.168 1 95.44 80 LEU B C 1
ATOM 2330 O O . LEU B 1 80 ? 20.266 -15.617 -6.141 1 95.44 80 LEU B O 1
ATOM 2334 N N . PRO B 1 81 ? 18.281 -16.5 -6.273 1 95 81 PRO B N 1
ATOM 2335 C CA . PRO B 1 81 ? 18.859 -17.828 -6.219 1 95 81 PRO B CA 1
ATOM 2336 C C . PRO B 1 81 ? 19.781 -18.125 -7.402 1 95 81 PRO B C 1
ATOM 2338 O O . PRO B 1 81 ? 20.625 -19.016 -7.332 1 95 81 PRO B O 1
ATOM 2341 N N . VAL B 1 82 ? 19.625 -17.406 -8.484 1 92 82 VAL B N 1
ATOM 2342 C CA . VAL B 1 82 ? 20.484 -17.578 -9.656 1 92 82 VAL B CA 1
ATOM 2343 C C . VAL B 1 82 ? 21.922 -17.203 -9.297 1 92 82 VAL B C 1
ATOM 2345 O O . VAL B 1 82 ? 22.859 -17.703 -9.906 1 92 82 VAL B O 1
ATOM 2348 N N . THR B 1 83 ? 22.141 -16.422 -8.25 1 91.25 83 THR B N 1
ATOM 2349 C CA . THR B 1 83 ? 23.469 -16.016 -7.816 1 91.25 83 THR B CA 1
ATOM 2350 C C . THR B 1 83 ? 24.062 -17.031 -6.832 1 91.25 83 THR B C 1
ATOM 2352 O O . THR B 1 83 ? 25.219 -16.906 -6.434 1 91.25 83 THR B O 1
ATOM 2355 N N . GLY B 1 84 ? 23.203 -17.984 -6.383 1 92.56 84 GLY B N 1
ATOM 2356 C CA . GLY B 1 84 ? 23.672 -18.984 -5.445 1 92.56 84 GLY B CA 1
ATOM 2357 C C . GLY B 1 84 ? 23.125 -18.797 -4.043 1 92.56 84 GLY B C 1
ATOM 2358 O O . GLY B 1 84 ? 23.203 -19.703 -3.211 1 92.56 84 GLY B O 1
ATOM 2359 N N . TRP B 1 85 ? 22.5 -17.656 -3.744 1 93.25 85 TRP B N 1
ATOM 2360 C CA . TRP B 1 85 ? 21.906 -17.375 -2.441 1 93.25 85 TRP B CA 1
ATOM 2361 C C . TRP B 1 85 ? 20.453 -17.828 -2.41 1 93.25 85 TRP B C 1
ATOM 2363 O O . TRP B 1 85 ? 19.609 -17.328 -3.164 1 93.25 85 TRP B O 1
ATOM 2373 N N . GLN B 1 86 ? 20.172 -18.844 -1.613 1 92.75 86 GLN B N 1
ATOM 2374 C CA . GLN B 1 86 ? 18.797 -19.344 -1.527 1 92.75 86 GLN B CA 1
ATOM 2375 C C . GLN B 1 86 ? 18.297 -19.328 -0.085 1 92.75 86 GLN B C 1
ATOM 2377 O O . GLN B 1 86 ? 19.047 -19.656 0.838 1 92.75 86 GLN B O 1
ATOM 2382 N N . MET B 1 87 ? 17.141 -18.859 0.071 1 97.12 87 MET B N 1
ATOM 2383 C CA . MET B 1 87 ? 16.453 -18.812 1.361 1 97.12 87 MET B CA 1
ATOM 2384 C C . MET B 1 87 ? 15.078 -19.453 1.274 1 97.12 87 MET B C 1
ATOM 2386 O O . MET B 1 87 ? 14.555 -19.672 0.178 1 97.12 87 MET B O 1
ATOM 2390 N N . SER B 1 88 ? 14.586 -19.891 2.436 1 98.38 88 SER B N 1
ATOM 2391 C CA . SER B 1 88 ? 13.211 -20.391 2.449 1 98.38 88 SER B CA 1
ATOM 2392 C C . SER B 1 88 ? 12.227 -19.312 2 1 98.38 88 SER B C 1
ATOM 2394 O O . SER B 1 88 ? 12.523 -18.125 2.084 1 98.38 88 SER B O 1
ATOM 2396 N N . PRO B 1 89 ? 11.07 -19.734 1.512 1 98.62 89 PRO B N 1
ATOM 2397 C CA . PRO B 1 89 ? 10.062 -18.75 1.108 1 98.62 89 PRO B CA 1
ATOM 2398 C C . PRO B 1 89 ? 9.711 -17.781 2.229 1 98.62 89 PRO B C 1
ATOM 2400 O O . PRO B 1 89 ? 9.633 -16.562 1.995 1 98.62 89 PRO B O 1
ATOM 2403 N N . LEU B 1 90 ? 9.562 -18.266 3.426 1 98.81 90 LEU B N 1
ATOM 2404 C CA . LEU B 1 90 ? 9.18 -17.406 4.543 1 98.81 90 LEU B CA 1
ATOM 2405 C C . LEU B 1 90 ? 10.281 -16.406 4.855 1 98.81 90 LEU B C 1
ATOM 2407 O O . LEU B 1 90 ? 10 -15.211 5.055 1 98.81 90 LEU B O 1
ATOM 2411 N N . THR B 1 91 ? 11.516 -16.812 4.91 1 98.75 91 THR B N 1
ATOM 2412 C CA . THR B 1 91 ? 12.633 -15.906 5.148 1 98.75 91 THR B CA 1
ATOM 2413 C C . THR B 1 91 ? 12.719 -14.852 4.051 1 98.75 91 THR B C 1
ATOM 2415 O O . THR B 1 91 ? 12.93 -13.672 4.332 1 98.75 91 THR B O 1
ATOM 2418 N N . THR B 1 92 ? 12.539 -15.336 2.791 1 98.81 92 THR B N 1
ATOM 2419 C CA . THR B 1 92 ? 12.539 -14.414 1.657 1 98.81 92 THR B CA 1
ATOM 2420 C C . THR B 1 92 ? 11.438 -13.367 1.814 1 98.81 92 THR B C 1
ATOM 2422 O O . THR B 1 92 ? 11.672 -12.18 1.58 1 98.81 92 THR B O 1
ATOM 2425 N N . GLY B 1 93 ? 10.25 -13.812 2.23 1 98.88 93 GLY B N 1
ATOM 2426 C CA . GLY B 1 93 ? 9.125 -12.914 2.436 1 98.88 93 GLY B CA 1
ATOM 2427 C C . GLY B 1 93 ? 9.359 -11.906 3.547 1 98.88 93 GLY B C 1
ATOM 2428 O O . GLY B 1 93 ? 9.055 -10.727 3.393 1 98.88 93 GLY B O 1
ATOM 2429 N N . ILE B 1 94 ? 9.922 -12.344 4.648 1 98.94 94 ILE B N 1
ATOM 2430 C CA . ILE B 1 94 ? 10.211 -11.484 5.789 1 98.94 94 ILE B CA 1
ATOM 2431 C C . ILE B 1 94 ? 11.219 -10.414 5.383 1 98.94 94 ILE B C 1
ATOM 2433 O O . ILE B 1 94 ? 11.039 -9.234 5.699 1 98.94 94 ILE B O 1
ATOM 2437 N N . LEU B 1 95 ? 12.172 -10.773 4.652 1 98.75 95 LEU B N 1
ATOM 2438 C CA . LEU B 1 95 ? 13.195 -9.828 4.215 1 98.75 95 LEU B CA 1
ATOM 2439 C C . LEU B 1 95 ? 12.633 -8.844 3.195 1 98.75 95 LEU B C 1
ATOM 2441 O O . LEU B 1 95 ? 12.969 -7.66 3.215 1 98.75 95 LEU B O 1
ATOM 2445 N N . ALA B 1 96 ? 11.836 -9.383 2.271 1 98.88 96 ALA B N 1
ATOM 2446 C CA . ALA B 1 96 ? 11.211 -8.508 1.282 1 98.88 96 ALA B CA 1
ATOM 2447 C C . ALA B 1 96 ? 10.336 -7.457 1.954 1 98.88 96 ALA B C 1
ATOM 2449 O O . ALA B 1 96 ? 10.438 -6.266 1.647 1 98.88 96 ALA B O 1
ATOM 2450 N N . LEU B 1 97 ? 9.484 -7.883 2.906 1 98.94 97 LEU B N 1
ATOM 2451 C CA . LEU B 1 97 ? 8.656 -6.961 3.684 1 98.94 97 LEU B CA 1
ATOM 2452 C C . LEU B 1 97 ? 9.523 -5.973 4.457 1 98.94 97 LEU B C 1
ATOM 2454 O O . LEU B 1 97 ? 9.281 -4.766 4.406 1 98.94 97 LEU B O 1
ATOM 2458 N N . GLY B 1 98 ? 10.461 -6.508 5.117 1 98.94 98 GLY B N 1
ATOM 2459 C CA . GLY B 1 98 ? 11.336 -5.691 5.945 1 98.94 98 GLY B CA 1
ATOM 2460 C C . GLY B 1 98 ? 12.102 -4.648 5.152 1 98.94 98 GLY B C 1
ATOM 2461 O O . GLY B 1 98 ? 12.164 -3.48 5.547 1 98.94 98 GLY B O 1
ATOM 2462 N N . LEU B 1 99 ? 12.695 -5.027 4.055 1 98.88 99 LEU B N 1
ATOM 2463 C CA . LEU B 1 99 ? 13.461 -4.129 3.201 1 98.88 99 LEU B CA 1
ATOM 2464 C C . LEU B 1 99 ? 12.562 -3.043 2.611 1 98.88 99 LEU B C 1
ATOM 2466 O O . LEU B 1 99 ? 12.93 -1.867 2.598 1 98.88 99 LEU B O 1
ATOM 2470 N N . HIS B 1 100 ? 11.445 -3.482 2.1 1 98.94 100 HIS B N 1
ATOM 2471 C CA . HIS B 1 100 ? 10.508 -2.537 1.509 1 98.94 100 HIS B CA 1
ATOM 2472 C C . HIS B 1 100 ? 10.094 -1.467 2.516 1 98.94 100 HIS B C 1
ATOM 2474 O O . HIS B 1 100 ? 10.219 -0.271 2.242 1 98.94 100 HIS B O 1
ATOM 2480 N N . TYR B 1 101 ? 9.727 -1.838 3.699 1 98.94 101 TYR B N 1
ATOM 2481 C CA . TYR B 1 101 ? 9.242 -0.885 4.691 1 98.94 101 TYR B CA 1
ATOM 2482 C C . TYR B 1 101 ? 10.398 -0.168 5.375 1 98.94 101 TYR B C 1
ATOM 2484 O O . TYR B 1 101 ? 10.211 0.894 5.973 1 98.94 101 TYR B O 1
ATOM 2492 N N . ALA B 1 102 ? 11.617 -0.748 5.305 1 98.94 102 ALA B N 1
ATOM 2493 C CA . ALA B 1 102 ? 12.789 -0.045 5.816 1 98.94 102 ALA B CA 1
ATOM 2494 C C . ALA B 1 102 ? 12.984 1.291 5.105 1 98.94 102 ALA B C 1
ATOM 2496 O O . ALA B 1 102 ? 13.336 2.291 5.734 1 98.94 102 ALA B O 1
ATOM 2497 N N . ALA B 1 103 ? 12.82 1.284 3.814 1 98.88 103 ALA B N 1
ATOM 2498 C CA . ALA B 1 103 ? 12.953 2.516 3.039 1 98.88 103 ALA B CA 1
ATOM 2499 C C . ALA B 1 103 ? 11.945 3.566 3.5 1 98.88 103 ALA B C 1
ATOM 2501 O O . ALA B 1 103 ? 12.281 4.75 3.602 1 98.88 103 ALA B O 1
ATOM 2502 N N . TYR B 1 104 ? 10.781 3.154 3.844 1 98.56 104 TYR B N 1
ATOM 2503 C CA . TYR B 1 104 ? 9.758 4.07 4.336 1 98.56 104 TYR B CA 1
ATOM 2504 C C . TYR B 1 104 ? 10.07 4.523 5.758 1 98.56 104 TYR B C 1
ATOM 2506 O O . TYR B 1 104 ? 9.914 5.703 6.086 1 98.56 104 TYR B O 1
ATOM 2514 N N . CYS B 1 105 ? 10.492 3.607 6.539 1 98.75 105 CYS B N 1
ATOM 2515 C CA . CYS B 1 105 ? 10.867 3.953 7.906 1 98.75 105 CYS B CA 1
ATOM 2516 C C . CYS B 1 105 ? 12 4.969 7.922 1 98.75 105 CYS B C 1
ATOM 2518 O O . CYS B 1 105 ? 12 5.895 8.734 1 98.75 105 CYS B O 1
ATOM 2520 N N . ALA B 1 106 ? 12.922 4.809 7.039 1 98.75 106 ALA B N 1
ATOM 2521 C CA . ALA B 1 106 ? 14.047 5.738 6.953 1 98.75 106 ALA B CA 1
ATOM 2522 C C . ALA B 1 106 ? 13.555 7.168 6.723 1 98.75 106 ALA B C 1
ATOM 2524 O O . ALA B 1 106 ? 14.07 8.109 7.332 1 98.75 106 ALA B O 1
ATOM 2525 N N . GLU B 1 107 ? 12.609 7.289 5.906 1 97.75 107 GLU B N 1
ATOM 2526 C CA . GLU B 1 107 ? 12.055 8.609 5.613 1 97.75 107 GLU B CA 1
ATOM 2527 C C . GLU B 1 107 ? 11.312 9.172 6.82 1 97.75 107 GLU B C 1
ATOM 2529 O O . GLU B 1 107 ? 11.336 10.383 7.059 1 97.75 107 GLU B O 1
ATOM 2534 N N . VAL B 1 108 ? 10.672 8.336 7.562 1 97.81 108 VAL B N 1
ATOM 2535 C CA . VAL B 1 108 ? 9.961 8.758 8.766 1 97.81 108 VAL B CA 1
ATOM 2536 C C . VAL B 1 108 ? 10.969 9.234 9.82 1 97.81 108 VAL B C 1
ATOM 2538 O O . VAL B 1 108 ? 10.742 10.242 10.492 1 97.81 108 VAL B O 1
ATOM 2541 N N . TYR B 1 109 ? 12.039 8.492 9.93 1 97.56 109 TYR B N 1
ATOM 2542 C CA . TYR B 1 109 ? 13.102 8.898 10.836 1 97.56 109 TYR B CA 1
ATOM 2543 C C . TYR B 1 109 ? 13.68 10.25 10.438 1 97.56 109 TYR B C 1
ATOM 2545 O O . TYR B 1 109 ? 13.852 11.133 11.273 1 97.56 109 TYR B O 1
ATOM 2553 N N . ARG B 1 110 ? 13.969 10.367 9.203 1 95.56 110 ARG B N 1
ATOM 2554 C CA . ARG B 1 110 ? 14.508 11.617 8.688 1 95.56 110 ARG B CA 1
ATOM 2555 C C . ARG B 1 110 ? 13.555 12.781 8.953 1 95.56 110 ARG B C 1
ATOM 2557 O O . ARG B 1 110 ? 13.977 13.828 9.445 1 95.56 110 ARG B O 1
ATOM 2564 N N . ALA B 1 111 ? 12.328 12.555 8.648 1 95.06 111 ALA B N 1
ATOM 2565 C CA . ALA B 1 111 ? 11.32 13.594 8.852 1 95.06 111 ALA B CA 1
ATOM 2566 C C . ALA B 1 111 ? 11.195 13.953 10.328 1 95.06 111 ALA B C 1
ATOM 2568 O O . ALA B 1 111 ? 11.031 15.125 10.68 1 95.06 111 ALA B O 1
ATOM 2569 N N . GLY B 1 112 ? 11.227 12.977 11.172 1 94.12 112 GLY B N 1
ATOM 2570 C CA . GLY B 1 112 ? 11.164 13.211 12.602 1 94.12 112 GLY B CA 1
ATOM 2571 C C . GLY B 1 112 ? 12.328 14.031 13.125 1 94.12 112 GLY B C 1
ATOM 2572 O O . GLY B 1 112 ? 12.141 14.945 13.922 1 94.12 112 GLY B O 1
ATOM 2573 N N . ILE B 1 113 ? 13.461 13.812 12.672 1 92.25 113 ILE B N 1
ATOM 2574 C CA . ILE B 1 113 ? 14.672 14.508 13.102 1 92.25 113 ILE B CA 1
ATOM 2575 C C . ILE B 1 113 ? 14.656 15.938 12.562 1 92.25 113 ILE B C 1
ATOM 2577 O O . ILE B 1 113 ? 14.992 16.891 13.281 1 92.25 113 ILE B O 1
ATOM 2581 N N . GLU B 1 114 ? 14.242 16.031 11.328 1 92 114 GLU B N 1
ATOM 2582 C CA . GLU B 1 114 ? 14.25 17.344 10.672 1 92 114 GLU B CA 1
ATOM 2583 C C . GLU B 1 114 ? 13.141 18.234 11.219 1 92 114 GLU B C 1
ATOM 2585 O O . GLU B 1 114 ? 13.18 19.453 11.047 1 92 114 GLU B O 1
ATOM 2590 N N . ALA B 1 115 ? 12.195 17.562 11.82 1 92.06 115 ALA B N 1
ATOM 2591 C CA . ALA B 1 115 ? 11.07 18.312 12.367 1 92.06 115 ALA B CA 1
ATOM 2592 C C . ALA B 1 115 ? 11.484 19.078 13.625 1 92.06 115 ALA B C 1
ATOM 2594 O O . ALA B 1 115 ? 10.781 20 14.062 1 92.06 115 ALA B O 1
ATOM 2595 N N . VAL B 1 116 ? 12.602 18.781 14.227 1 91.69 116 VAL B N 1
ATOM 2596 C CA . VAL B 1 116 ? 13.094 19.469 15.406 1 91.69 116 VAL B CA 1
ATOM 2597 C C . VAL B 1 116 ? 13.617 20.859 15.016 1 91.69 116 VAL B C 1
ATOM 2599 O O . VAL B 1 116 ? 14.484 20.969 14.148 1 91.69 116 VAL B O 1
ATOM 2602 N N . PRO B 1 117 ? 13.109 21.859 15.688 1 92.75 117 PRO B N 1
ATOM 2603 C CA . PRO B 1 117 ? 13.508 23.234 15.328 1 92.75 117 PRO B CA 1
ATOM 2604 C C . PRO B 1 117 ? 15.023 23.438 15.43 1 92.75 117 PRO B C 1
ATOM 2606 O O . PRO B 1 117 ? 15.656 22.938 16.359 1 92.75 117 PRO B O 1
ATOM 2609 N N . ARG B 1 118 ? 15.508 24.219 14.594 1 90.88 118 ARG B N 1
ATOM 2610 C CA . ARG B 1 118 ? 16.938 24.5 14.531 1 90.88 118 ARG B CA 1
ATOM 2611 C C . ARG B 1 118 ? 17.422 25.172 15.805 1 90.88 118 ARG B C 1
ATOM 2613 O O . ARG B 1 118 ? 18.578 25 16.219 1 90.88 118 ARG B O 1
ATOM 2620 N N . GLY B 1 119 ? 16.469 25.938 16.281 1 89.81 119 GLY B N 1
ATOM 2621 C CA . GLY B 1 119 ? 16.797 26.625 17.516 1 89.81 119 GLY B CA 1
ATOM 2622 C C . GLY B 1 119 ? 17.234 25.688 18.625 1 89.81 119 GLY B C 1
ATOM 2623 O O . GLY B 1 119 ? 18.094 26.031 19.438 1 89.81 119 GLY B O 1
ATOM 2624 N N . GLN B 1 120 ? 16.719 24.484 18.609 1 90.56 120 GLN B N 1
ATOM 2625 C CA . GLN B 1 120 ? 17.078 23.5 19.609 1 90.56 120 GLN B CA 1
ATOM 2626 C C . GLN B 1 120 ? 18.5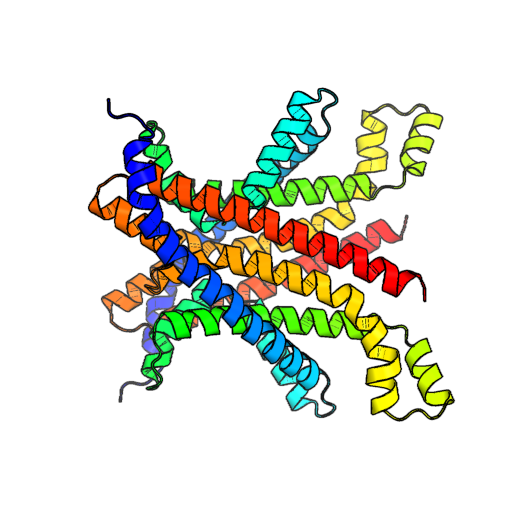31 23.047 19.438 1 90.56 120 GLN B C 1
ATOM 2628 O O . GLN B 1 120 ? 19.25 22.891 20.422 1 90.56 120 GLN B O 1
ATOM 2633 N N . HIS B 1 121 ? 18.938 22.922 18.219 1 88.81 121 HIS B N 1
ATOM 2634 C CA . HIS B 1 121 ? 20.312 22.562 17.922 1 88.81 121 HIS B CA 1
ATOM 2635 C C . HIS B 1 121 ? 21.266 23.703 18.266 1 88.81 121 HIS B C 1
ATOM 2637 O O . HIS B 1 121 ? 22.328 23.484 18.844 1 88.81 121 HIS B O 1
ATOM 2643 N N . GLU B 1 122 ? 20.812 24.859 17.969 1 91.62 122 GLU B N 1
ATOM 2644 C CA . GLU B 1 122 ? 21.625 26.031 18.266 1 91.62 122 GLU B CA 1
ATOM 2645 C C . GLU B 1 122 ? 21.766 26.25 19.766 1 91.62 122 GLU B C 1
ATOM 2647 O O . GLU B 1 122 ? 22.844 26.578 20.25 1 91.62 122 GLU B O 1
ATOM 2652 N N . ALA B 1 123 ? 20.719 26.047 20.359 1 93.38 123 ALA B N 1
ATOM 2653 C CA . ALA B 1 123 ? 20.75 26.172 21.812 1 93.38 123 ALA B CA 1
ATOM 2654 C C . ALA B 1 123 ? 21.688 25.156 22.438 1 93.38 123 ALA B C 1
ATOM 2656 O O . ALA B 1 123 ? 22.438 25.469 23.375 1 93.38 123 ALA B O 1
ATOM 2657 N N . ALA B 1 124 ? 21.625 23.984 22.016 1 92.75 124 ALA B N 1
ATOM 2658 C CA . ALA B 1 124 ? 22.5 22.922 22.516 1 92.75 124 ALA B CA 1
ATOM 2659 C C . ALA B 1 124 ? 23.969 23.266 22.266 1 92.75 124 ALA B C 1
ATOM 2661 O O . ALA B 1 124 ? 24.828 23.031 23.109 1 92.75 124 ALA B O 1
ATOM 2662 N N . THR B 1 125 ? 24.266 23.859 21.125 1 90.75 125 THR B N 1
ATOM 2663 C CA . THR B 1 125 ? 25.609 24.281 20.781 1 90.75 125 THR B CA 1
ATOM 2664 C C . THR B 1 125 ? 26.062 25.422 21.672 1 90.75 125 THR B C 1
ATOM 2666 O O . THR B 1 125 ? 27.219 25.453 22.125 1 90.75 125 THR B O 1
ATOM 2669 N N . ALA B 1 126 ? 25.219 26.312 21.859 1 94.5 126 ALA B N 1
ATOM 2670 C CA . ALA B 1 126 ? 25.516 27.453 22.719 1 94.5 126 ALA B CA 1
ATOM 2671 C C . ALA B 1 126 ? 25.844 27 24.141 1 94.5 126 ALA B C 1
ATOM 2673 O O . ALA B 1 126 ? 26.656 27.625 24.828 1 94.5 126 ALA B O 1
ATOM 2674 N N . LEU B 1 127 ? 25.219 25.938 24.562 1 95.12 127 LEU B N 1
ATOM 2675 C CA . LEU B 1 127 ? 25.422 25.391 25.906 1 95.12 127 LEU B CA 1
ATOM 2676 C C . LEU B 1 127 ? 26.609 24.422 25.922 1 95.12 127 LEU B C 1
ATOM 2678 O O . LEU B 1 127 ? 26.859 23.781 26.953 1 95.12 127 LEU B O 1
ATOM 2682 N N . ASN B 1 128 ? 27.297 24.219 24.812 1 94.44 128 ASN B N 1
ATOM 2683 C CA . ASN B 1 128 ? 28.484 23.375 24.672 1 94.44 128 ASN B CA 1
ATOM 2684 C C . ASN B 1 128 ? 28.172 21.906 24.969 1 94.44 128 ASN B C 1
ATOM 2686 O O . ASN B 1 128 ? 28.969 21.219 25.609 1 94.44 128 ASN B O 1
ATOM 2690 N N . LEU B 1 129 ? 27.016 21.547 24.594 1 93.56 129 LEU B N 1
ATOM 2691 C CA . LEU B 1 129 ? 26.672 20.141 24.703 1 93.56 129 LEU B CA 1
ATOM 2692 C C . LEU B 1 129 ? 27.406 19.312 23.641 1 93.56 129 LEU B C 1
ATOM 2694 O O . LEU B 1 129 ? 27.578 19.781 22.516 1 93.56 129 LEU B O 1
ATOM 2698 N N . SER B 1 130 ? 27.781 18.094 24.031 1 94 130 SER B N 1
ATOM 2699 C CA . SER B 1 130 ? 28.391 17.188 23.062 1 94 130 SER B CA 1
ATOM 2700 C C . SER B 1 130 ? 27.359 16.719 22.047 1 94 130 SER B C 1
ATOM 2702 O O . SER B 1 130 ? 26.156 16.828 22.266 1 94 130 SER B O 1
ATOM 2704 N N . ARG B 1 131 ? 27.859 16.188 20.891 1 88.69 131 ARG B N 1
ATOM 2705 C CA . ARG B 1 131 ? 26.969 15.688 19.859 1 88.69 131 ARG B CA 1
ATOM 2706 C C . ARG B 1 131 ? 26.062 14.586 20.391 1 88.69 131 ARG B C 1
ATOM 2708 O O . ARG B 1 131 ? 24.891 14.508 20.031 1 88.69 131 ARG B O 1
ATOM 2715 N N . TRP B 1 132 ? 26.609 13.844 21.234 1 92 132 TRP B N 1
ATOM 2716 C CA . TRP B 1 132 ? 25.859 12.734 21.812 1 92 132 TRP B CA 1
ATOM 2717 C C . TRP B 1 132 ? 24.781 13.242 22.766 1 92 132 TRP B C 1
ATOM 2719 O O . TRP B 1 132 ? 23.641 12.789 22.719 1 92 132 TRP B O 1
ATOM 2729 N N . ARG B 1 133 ? 25.094 14.203 23.562 1 92.69 133 ARG B N 1
ATOM 2730 C CA . ARG B 1 133 ? 24.125 14.781 24.5 1 92.69 133 ARG B CA 1
ATOM 2731 C C . ARG B 1 133 ? 23.016 15.531 23.766 1 92.69 133 ARG B C 1
ATOM 2733 O O . ARG B 1 133 ? 21.859 15.492 24.156 1 92.69 133 ARG B O 1
ATOM 2740 N N . THR B 1 134 ? 23.469 16.172 22.734 1 92.38 134 THR B N 1
ATOM 2741 C CA . THR B 1 134 ? 22.484 16.875 21.906 1 92.38 134 THR B CA 1
ATOM 2742 C C . THR B 1 134 ? 21.547 15.898 21.219 1 92.38 134 THR B C 1
ATOM 2744 O O . THR B 1 134 ? 20.328 16.078 21.25 1 92.38 134 THR B O 1
ATOM 2747 N N . ALA B 1 135 ? 22.078 14.828 20.688 1 89.06 135 ALA B N 1
ATOM 2748 C CA . ALA B 1 135 ? 21.281 13.836 19.984 1 89.06 135 ALA B CA 1
ATOM 2749 C C . ALA B 1 135 ? 20.312 13.125 20.922 1 89.06 135 ALA B C 1
ATOM 2751 O O . ALA B 1 135 ? 19.109 13.062 20.641 1 89.06 135 ALA B O 1
ATOM 2752 N N . VAL B 1 136 ? 20.75 12.688 22.031 1 91.19 136 VAL B N 1
ATOM 2753 C CA . VAL B 1 136 ? 19.969 11.836 22.922 1 91.19 136 VAL B CA 1
ATOM 2754 C C . VAL B 1 136 ? 19.141 12.711 23.859 1 91.19 136 VAL B C 1
ATOM 2756 O O . VAL B 1 136 ? 18 12.352 24.203 1 91.19 136 VAL B O 1
ATOM 2759 N N . GLY B 1 137 ? 19.641 13.859 24.219 1 90.69 137 GLY B N 1
ATOM 2760 C CA . GLY B 1 137 ? 19 14.688 25.234 1 90.69 137 GLY B CA 1
ATOM 2761 C C . GLY B 1 137 ? 18.078 15.742 24.641 1 90.69 137 GLY B C 1
ATOM 2762 O O . GLY B 1 137 ? 17.172 16.234 25.328 1 90.69 137 GLY B O 1
ATOM 2763 N N . VAL B 1 138 ? 18.281 16.094 23.391 1 90.69 138 VAL B N 1
ATOM 2764 C CA . VAL B 1 138 ? 17.531 17.219 22.844 1 90.69 138 VAL B CA 1
ATOM 2765 C C . VAL B 1 138 ? 16.75 16.766 21.609 1 90.69 138 VAL B C 1
ATOM 2767 O O . VAL B 1 138 ? 15.516 16.828 21.594 1 90.69 138 VAL B O 1
ATOM 2770 N N . VAL B 1 139 ? 17.438 16.156 20.719 1 90.19 139 VAL B N 1
ATOM 2771 C CA . VAL B 1 139 ? 16.859 15.906 19.406 1 90.19 139 VAL B CA 1
ATOM 2772 C C . VAL B 1 139 ? 15.953 14.68 19.469 1 90.19 139 VAL B C 1
ATOM 2774 O O . VAL B 1 139 ? 14.773 14.75 19.109 1 90.19 139 VAL B O 1
ATOM 2777 N N . LEU B 1 140 ? 16.406 13.664 20.031 1 90 140 LEU B N 1
ATOM 2778 C CA . LEU B 1 140 ? 15.695 12.391 19.984 1 90 140 LEU B CA 1
ATOM 2779 C C . LEU B 1 140 ? 14.375 12.469 20.734 1 90 140 LEU B C 1
ATOM 2781 O O . LEU B 1 140 ? 13.344 12.008 20.234 1 90 140 LEU B O 1
ATOM 2785 N N . PRO B 1 141 ? 14.398 13.031 21.922 1 90.69 141 PRO B N 1
ATOM 2786 C CA . PRO B 1 141 ? 13.133 13.125 22.641 1 90.69 141 PRO B CA 1
ATOM 2787 C C . PRO B 1 141 ? 12.062 13.898 21.875 1 90.69 141 PRO B C 1
ATOM 2789 O O . PRO B 1 141 ? 10.867 13.609 22.016 1 90.69 141 PRO B O 1
ATOM 2792 N N . GLN B 1 142 ? 12.445 14.805 21.047 1 91.19 142 GLN B N 1
ATOM 2793 C CA . GLN B 1 142 ? 11.508 15.617 20.281 1 91.19 142 GLN B CA 1
ATOM 2794 C C . GLN B 1 142 ? 11.148 14.938 18.969 1 91.19 142 GLN B C 1
ATOM 2796 O O . GLN B 1 142 ? 10.086 15.211 18.391 1 91.19 142 GLN B O 1
ATOM 2801 N N . ALA B 1 143 ? 11.977 14.094 18.578 1 91.94 143 ALA B N 1
ATOM 2802 C CA . ALA B 1 143 ? 11.781 13.445 17.281 1 91.94 143 ALA B CA 1
ATOM 2803 C C . ALA B 1 143 ? 10.945 12.18 17.422 1 91.94 143 ALA B C 1
ATOM 2805 O O . ALA B 1 143 ? 10.312 11.734 16.469 1 91.94 143 ALA B O 1
ATOM 2806 N N . ILE B 1 144 ? 10.789 11.609 18.516 1 91.88 144 ILE B N 1
ATOM 2807 C CA . ILE B 1 144 ? 10.211 10.297 18.766 1 91.88 144 ILE B CA 1
ATOM 2808 C C . ILE B 1 144 ? 8.688 10.383 18.688 1 91.88 144 ILE B C 1
ATOM 2810 O O . ILE B 1 144 ? 8.047 9.555 18.047 1 91.88 144 ILE B O 1
ATOM 2814 N N . PRO B 1 145 ? 8.016 11.391 19.219 1 91.5 145 PRO B N 1
ATOM 2815 C CA . PRO B 1 145 ? 6.555 11.414 19.281 1 91.5 145 PRO B CA 1
ATOM 2816 C C . PRO B 1 145 ? 5.898 11.344 17.906 1 91.5 145 PRO B C 1
ATOM 2818 O O . PRO B 1 145 ? 4.941 10.586 17.719 1 91.5 145 PRO B O 1
ATOM 2821 N N . PRO B 1 146 ? 6.43 11.977 16.953 1 92 146 PRO B N 1
ATOM 2822 C CA . PRO B 1 146 ? 5.793 11.836 15.641 1 92 146 PRO B CA 1
ATOM 2823 C C . PRO B 1 146 ? 6.211 10.562 14.914 1 92 146 PRO B C 1
ATOM 2825 O O . PRO B 1 146 ? 5.484 10.078 14.039 1 92 146 PRO B O 1
ATOM 2828 N N . VAL B 1 147 ? 7.289 10.031 15.227 1 96.44 147 VAL B N 1
ATOM 2829 C CA . VAL B 1 147 ? 7.863 8.883 14.523 1 96.44 147 VAL B CA 1
ATOM 2830 C C . VAL B 1 147 ? 7.137 7.605 14.945 1 96.44 147 VAL B C 1
ATOM 2832 O O . VAL B 1 147 ? 6.777 6.781 14.102 1 96.44 147 VAL B O 1
ATOM 2835 N N . VAL B 1 148 ? 6.863 7.457 16.203 1 96.75 148 VAL B N 1
ATOM 2836 C CA . VAL B 1 148 ? 6.367 6.203 16.766 1 96.75 148 VAL B CA 1
ATOM 2837 C C . VAL B 1 148 ? 4.996 5.879 16.172 1 96.75 148 VAL B C 1
ATOM 2839 O O . VAL B 1 148 ? 4.773 4.773 15.672 1 96.75 148 VAL B O 1
ATOM 2842 N N . PRO B 1 149 ? 4.043 6.828 16.125 1 96.19 149 PRO B N 1
ATOM 2843 C CA . PRO B 1 149 ? 2.762 6.52 15.492 1 96.19 149 PRO B CA 1
ATOM 2844 C C . PRO B 1 149 ? 2.902 6.176 14.008 1 96.19 149 PRO B C 1
ATOM 2846 O O . PRO B 1 149 ? 2.178 5.32 13.5 1 96.19 149 PRO B O 1
ATOM 2849 N N . ALA B 1 150 ? 3.803 6.84 13.328 1 97.12 150 ALA B N 1
ATOM 2850 C CA . ALA B 1 150 ? 4.051 6.543 11.914 1 97.12 150 ALA B CA 1
ATOM 2851 C C . ALA B 1 150 ? 4.535 5.109 11.734 1 97.12 150 ALA B C 1
ATOM 2853 O O . ALA B 1 150 ? 4.094 4.41 10.82 1 97.12 150 ALA B O 1
ATOM 2854 N N . LEU B 1 151 ? 5.434 4.676 12.602 1 98.25 151 LEU B N 1
ATOM 2855 C CA . LEU B 1 151 ? 5.91 3.299 12.562 1 98.25 151 LEU B CA 1
ATOM 2856 C C . LEU B 1 151 ? 4.773 2.32 12.844 1 98.25 151 LEU B C 1
ATOM 2858 O O . LEU B 1 151 ? 4.707 1.249 12.234 1 98.25 151 LEU B O 1
ATOM 2862 N N . GLY B 1 152 ? 3.914 2.697 13.797 1 97.81 152 GLY B N 1
ATOM 2863 C CA . GLY B 1 152 ? 2.732 1.895 14.062 1 97.81 152 GLY B CA 1
ATOM 2864 C C . GLY B 1 152 ? 1.834 1.738 12.852 1 97.81 152 GLY B C 1
ATOM 2865 O O . GLY B 1 152 ? 1.308 0.653 12.594 1 97.81 152 GLY B O 1
ATOM 2866 N N . ASN B 1 153 ? 1.689 2.779 12.102 1 97.44 153 ASN B N 1
ATOM 2867 C CA . ASN B 1 153 ? 0.908 2.717 10.875 1 97.44 153 ASN B CA 1
ATOM 2868 C C . ASN B 1 153 ? 1.544 1.78 9.852 1 97.44 153 ASN B C 1
ATOM 2870 O O . ASN B 1 153 ? 0.839 1.072 9.125 1 97.44 153 ASN B O 1
ATOM 2874 N N . TYR B 1 154 ? 2.842 1.771 9.789 1 98.62 154 TYR B N 1
ATOM 2875 C CA . TYR B 1 154 ? 3.521 0.863 8.875 1 98.62 154 TYR B CA 1
ATOM 2876 C C . TYR B 1 154 ? 3.377 -0.584 9.328 1 98.62 154 TYR B C 1
ATOM 2878 O O . TYR B 1 154 ? 3.314 -1.498 8.5 1 98.62 154 TYR B O 1
ATOM 2886 N N . LEU B 1 155 ? 3.277 -0.788 10.625 1 98.56 155 LEU B N 1
ATOM 2887 C CA . LEU B 1 155 ? 3.004 -2.129 11.125 1 98.56 155 LEU B CA 1
ATOM 2888 C C . LEU B 1 155 ? 1.656 -2.635 10.625 1 98.56 155 LEU B C 1
ATOM 2890 O O . LEU B 1 155 ? 1.549 -3.77 10.156 1 98.56 155 LEU B O 1
ATOM 2894 N N . VAL B 1 156 ? 0.66 -1.798 10.75 1 98.5 156 VAL B N 1
ATOM 2895 C CA . VAL B 1 156 ? -0.68 -2.156 10.297 1 98.5 156 VAL B CA 1
ATOM 2896 C C . VAL B 1 156 ? -0.674 -2.381 8.789 1 98.5 156 VAL B C 1
ATOM 2898 O O . VAL B 1 156 ? -1.261 -3.348 8.297 1 98.5 156 VAL B O 1
ATOM 2901 N N . ALA B 1 157 ? 0.006 -1.534 8.07 1 98.5 157 ALA B N 1
ATOM 2902 C CA . ALA B 1 157 ? 0.099 -1.649 6.617 1 98.5 157 ALA B CA 1
ATOM 2903 C C . ALA B 1 157 ? 0.808 -2.938 6.215 1 98.5 157 ALA B C 1
ATOM 2905 O O . ALA B 1 157 ? 0.368 -3.635 5.297 1 98.5 157 ALA B O 1
ATOM 2906 N N . MET B 1 158 ? 1.889 -3.234 6.898 1 98.75 158 MET B N 1
ATOM 2907 C CA . MET B 1 158 ? 2.648 -4.445 6.609 1 98.75 158 MET B CA 1
ATOM 2908 C C . MET B 1 158 ? 1.8 -5.691 6.848 1 98.75 158 MET B C 1
ATOM 2910 O O . MET B 1 158 ? 1.843 -6.637 6.059 1 98.75 158 MET B O 1
ATOM 2914 N N . PHE B 1 159 ? 1.094 -5.664 7.965 1 98.75 159 PHE B N 1
ATOM 2915 C CA . PHE B 1 159 ? 0.179 -6.766 8.242 1 98.75 159 PHE B CA 1
ATOM 2916 C C . PHE B 1 159 ? -0.769 -6.988 7.066 1 98.75 159 PHE B C 1
ATOM 2918 O O . PHE B 1 159 ? -0.976 -8.125 6.637 1 98.75 159 PHE B O 1
ATOM 2925 N N . LYS B 1 160 ? -1.265 -5.988 6.523 1 98.62 160 LYS B N 1
ATOM 2926 C CA . LYS B 1 160 ? -2.209 -6.059 5.41 1 98.62 160 LYS B CA 1
ATOM 2927 C C . LYS B 1 160 ? -1.504 -6.449 4.113 1 98.62 160 LYS B C 1
ATOM 2929 O O . LYS B 1 160 ? -2.146 -6.902 3.166 1 98.62 160 LYS B O 1
ATOM 2934 N N . ASP B 1 161 ? -0.158 -6.324 4.031 1 98.81 161 ASP B N 1
ATOM 2935 C CA . ASP B 1 161 ? 0.605 -6.707 2.85 1 98.81 161 ASP B CA 1
ATOM 2936 C C . ASP B 1 161 ? 1.04 -8.172 2.928 1 98.81 161 ASP B C 1
ATOM 2938 O O . ASP B 1 161 ? 1.504 -8.734 1.937 1 98.81 161 ASP B O 1
ATOM 2942 N N . THR B 1 162 ? 0.82 -8.828 4.008 1 98.88 162 THR B N 1
ATOM 2943 C CA . THR B 1 162 ? 1.32 -10.18 4.211 1 98.88 162 THR B CA 1
ATOM 2944 C C . THR B 1 162 ? 0.66 -11.148 3.236 1 98.88 162 THR B C 1
ATOM 2946 O O . THR B 1 162 ? 1.254 -12.164 2.867 1 98.88 162 THR B O 1
ATOM 2949 N N . PRO B 1 163 ? -0.559 -10.906 2.771 1 98.94 163 PRO B N 1
ATOM 2950 C CA . PRO B 1 163 ? -1.119 -11.836 1.788 1 98.94 163 PRO B CA 1
ATOM 2951 C C . PRO B 1 163 ? -0.255 -11.961 0.536 1 98.94 163 PRO B C 1
ATOM 2953 O O . PRO B 1 163 ? -0.349 -12.961 -0.186 1 98.94 163 PRO B O 1
ATOM 2956 N N . LEU B 1 164 ? 0.6 -10.992 0.241 1 98.88 164 LEU B N 1
ATOM 2957 C CA . LEU B 1 164 ? 1.497 -11.062 -0.908 1 98.88 164 LEU B CA 1
ATOM 2958 C C . LEU B 1 164 ? 2.451 -12.242 -0.784 1 98.88 164 LEU B C 1
ATOM 2960 O O . LEU B 1 164 ? 2.98 -12.727 -1.788 1 98.88 164 LEU B O 1
ATOM 2964 N N . LEU B 1 165 ? 2.662 -12.703 0.411 1 98.88 165 LEU B N 1
ATOM 2965 C CA . LEU B 1 165 ? 3.543 -13.836 0.668 1 98.88 165 LEU B CA 1
ATOM 2966 C C . LEU B 1 165 ? 3.031 -15.094 -0.031 1 98.88 165 LEU B C 1
ATOM 2968 O O . LEU B 1 165 ? 3.814 -15.977 -0.374 1 98.88 165 LEU B O 1
ATOM 2972 N N . SER B 1 166 ? 1.726 -15.164 -0.255 1 98.69 166 SER B N 1
ATOM 2973 C CA . SER B 1 166 ? 1.15 -16.312 -0.95 1 98.69 166 SER B CA 1
ATOM 2974 C C . SER B 1 166 ? 1.721 -16.453 -2.357 1 98.69 166 SER B C 1
ATOM 2976 O O . SER B 1 166 ? 1.788 -17.562 -2.9 1 98.69 166 SER B O 1
ATOM 2978 N N . ALA B 1 167 ? 2.182 -15.367 -2.928 1 97.75 167 ALA B N 1
ATOM 2979 C CA . ALA B 1 167 ? 2.686 -15.352 -4.297 1 97.75 167 ALA B CA 1
ATOM 2980 C C . ALA B 1 167 ? 4.031 -16.062 -4.398 1 97.75 167 ALA B C 1
ATOM 2982 O O . ALA B 1 167 ? 4.461 -16.438 -5.488 1 97.75 167 ALA B O 1
ATOM 2983 N N . ILE B 1 168 ? 4.676 -16.188 -3.225 1 98 168 ILE B N 1
ATOM 2984 C CA . ILE B 1 168 ? 5.949 -16.906 -3.221 1 98 168 ILE B CA 1
ATOM 2985 C C . ILE B 1 168 ? 5.852 -18.141 -2.328 1 98 168 ILE B C 1
ATOM 2987 O O . ILE B 1 168 ? 6.805 -18.484 -1.632 1 98 168 ILE B O 1
ATOM 2991 N N . THR B 1 169 ? 4.695 -18.703 -2.193 1 97.81 169 THR B N 1
ATOM 2992 C CA . THR B 1 169 ? 4.387 -20.047 -1.737 1 97.81 169 THR B CA 1
ATOM 2993 C C . THR B 1 169 ? 4.398 -20.125 -0.213 1 97.81 169 THR B C 1
ATOM 2995 O O . THR B 1 169 ? 4.383 -21.219 0.362 1 97.81 169 THR B O 1
ATOM 2998 N N . VAL B 1 170 ? 4.469 -18.984 0.476 1 98.88 170 VAL B N 1
ATOM 2999 C CA . VAL B 1 170 ? 4.34 -19.016 1.93 1 98.88 170 VAL B CA 1
ATOM 3000 C C . VAL B 1 170 ? 2.896 -19.328 2.314 1 98.88 170 VAL B C 1
ATOM 3002 O O . VAL B 1 170 ? 1.964 -18.703 1.803 1 98.88 170 VAL B O 1
ATOM 3005 N N . VAL B 1 171 ? 2.723 -20.281 3.211 1 98.69 171 VAL B N 1
ATOM 3006 C CA . VAL B 1 171 ? 1.37 -20.656 3.619 1 98.69 171 VAL B CA 1
ATOM 3007 C C . VAL B 1 171 ? 0.95 -19.812 4.824 1 98.69 171 VAL B C 1
ATOM 3009 O O . VAL B 1 171 ? 0.886 -20.328 5.949 1 98.69 171 VAL B O 1
ATOM 3012 N N . GLU B 1 172 ? 0.7 -18.625 4.512 1 98.81 172 GLU B N 1
ATOM 3013 C CA . GLU B 1 172 ? 0.081 -17.688 5.449 1 98.81 172 GLU B CA 1
ATOM 3014 C C . GLU B 1 172 ? -1.437 -17.672 5.289 1 98.81 172 GLU B C 1
ATOM 3016 O O . GLU B 1 172 ? -2.012 -18.562 4.672 1 98.81 172 GLU B O 1
ATOM 3021 N N . LEU B 1 173 ? -2.133 -16.781 5.945 1 98.75 173 LEU B N 1
ATOM 3022 C CA . LEU B 1 173 ? -3.58 -16.797 6.121 1 98.75 173 LEU B CA 1
ATOM 3023 C C . LEU B 1 173 ? -4.289 -16.875 4.773 1 98.75 173 LEU B C 1
ATOM 3025 O O . LEU B 1 173 ? -5.145 -17.734 4.566 1 98.75 173 LEU B O 1
ATOM 3029 N N . LEU B 1 174 ? -3.994 -16.031 3.807 1 98.81 174 LEU B N 1
ATOM 3030 C CA . LEU B 1 174 ? -4.668 -16.047 2.512 1 98.81 174 LEU B CA 1
ATOM 3031 C C . LEU B 1 174 ? -4.352 -17.328 1.747 1 98.81 174 LEU B C 1
ATOM 3033 O O . LEU B 1 174 ? -5.246 -17.938 1.165 1 98.81 174 LEU B O 1
ATOM 3037 N N . GLN B 1 175 ? -3.096 -17.719 1.755 1 98.81 175 GLN B N 1
ATOM 3038 C CA . GLN B 1 175 ? -2.713 -18.938 1.03 1 98.81 175 GLN B CA 1
ATOM 3039 C C . GLN B 1 175 ? -3.438 -20.156 1.58 1 98.81 175 GLN B C 1
ATOM 3041 O O . GLN B 1 175 ? -3.887 -21.016 0.816 1 98.81 175 GLN B O 1
ATOM 3046 N N . GLN B 1 176 ? -3.492 -20.266 2.859 1 98.88 176 GLN B N 1
ATOM 3047 C CA . GLN B 1 176 ? -4.227 -21.375 3.461 1 98.88 176 GLN B CA 1
ATOM 3048 C C . GLN B 1 176 ? -5.684 -21.375 3.012 1 98.88 176 GLN B C 1
ATOM 3050 O O . GLN B 1 176 ? -6.258 -22.438 2.746 1 98.88 176 GLN B O 1
ATOM 3055 N N . SER B 1 177 ? -6.262 -20.188 3.002 1 98.75 177 SER B N 1
ATOM 3056 C CA . SER B 1 177 ? -7.641 -20.062 2.537 1 98.75 177 SER B CA 1
ATOM 3057 C C . SER B 1 177 ? -7.781 -20.547 1.094 1 98.75 177 SER B C 1
ATOM 3059 O O . SER B 1 177 ? -8.766 -21.188 0.743 1 98.75 177 SER B O 1
ATOM 3061 N N . LYS B 1 178 ? -6.828 -20.219 0.269 1 98.12 178 LYS B N 1
ATOM 3062 C CA . LYS B 1 178 ? -6.836 -20.641 -1.128 1 98.12 178 LYS B CA 1
ATOM 3063 C C . LYS B 1 178 ? -6.703 -22.156 -1.244 1 98.12 178 LYS B C 1
ATOM 3065 O O . LYS B 1 178 ? -7.363 -22.781 -2.078 1 98.12 178 LYS B O 1
ATOM 3070 N N . ILE B 1 179 ? -5.848 -22.703 -0.48 1 98.5 179 ILE B N 1
ATOM 3071 C CA . ILE B 1 179 ? -5.641 -24.141 -0.479 1 98.5 179 ILE B CA 1
ATOM 3072 C C . ILE B 1 179 ? -6.934 -24.859 -0.085 1 98.5 179 ILE B C 1
ATOM 3074 O O . ILE B 1 179 ? -7.355 -25.797 -0.751 1 98.5 179 ILE B O 1
ATOM 3078 N N . ILE B 1 180 ? -7.555 -24.391 0.971 1 98.38 180 ILE B N 1
ATOM 3079 C CA . ILE B 1 180 ? -8.82 -24.969 1.406 1 98.38 180 ILE B CA 1
ATOM 3080 C C . ILE B 1 180 ? -9.852 -24.859 0.284 1 98.38 180 ILE B C 1
ATOM 3082 O O . ILE B 1 180 ? -10.539 -25.828 -0.036 1 98.38 180 ILE B O 1
ATOM 3086 N N . GLY B 1 181 ? -9.977 -23.688 -0.299 1 97.12 181 GLY B N 1
ATOM 3087 C CA . GLY B 1 181 ? -10.914 -23.469 -1.391 1 97.12 181 GLY B CA 1
ATOM 3088 C C . GLY B 1 181 ? -10.672 -24.391 -2.572 1 97.12 181 GLY B C 1
ATOM 3089 O O . GLY B 1 181 ? -11.617 -24.969 -3.127 1 97.12 181 GLY B O 1
ATOM 3090 N N . SER B 1 182 ? -9.414 -24.578 -2.926 1 96.25 182 SER B N 1
ATOM 3091 C CA . SER B 1 182 ? -9.078 -25.359 -4.105 1 96.25 182 SER B CA 1
ATOM 3092 C C . SER B 1 182 ? -9.281 -26.859 -3.846 1 96.25 182 SER B C 1
ATOM 3094 O O . SER B 1 182 ? -9.609 -27.609 -4.762 1 96.25 182 SER B O 1
ATOM 3096 N N . THR B 1 183 ? -9.117 -27.25 -2.633 1 97.12 183 THR B N 1
ATOM 3097 C CA . THR B 1 183 ? -9.234 -28.656 -2.295 1 97.12 183 THR B CA 1
ATOM 3098 C C . THR B 1 183 ? -10.688 -29.047 -2.074 1 97.12 183 THR B C 1
ATOM 3100 O O . THR B 1 183 ? -11.086 -30.188 -2.35 1 97.12 183 THR B O 1
ATOM 3103 N N . THR B 1 184 ? -11.469 -28.141 -1.615 1 96.12 184 THR B N 1
ATOM 3104 C CA . THR B 1 184 ? -12.852 -28.453 -1.26 1 96.12 184 THR B CA 1
ATOM 3105 C C . THR B 1 184 ? -13.82 -27.859 -2.271 1 96.12 184 THR B C 1
ATOM 3107 O O . THR B 1 184 ? -15.016 -28.172 -2.248 1 96.12 184 THR B O 1
ATOM 3110 N N . PHE B 1 185 ? -13.32 -26.938 -3.07 1 93.88 185 PHE B N 1
ATOM 3111 C CA . PHE B 1 185 ? -14.102 -26.203 -4.055 1 93.88 185 PHE B CA 1
ATOM 3112 C C . PHE B 1 185 ? -15.094 -25.266 -3.369 1 93.88 185 PHE B C 1
ATOM 3114 O O . PHE B 1 185 ? -16.156 -24.969 -3.922 1 93.88 185 PHE B O 1
ATOM 3121 N N . ARG B 1 186 ? -14.789 -24.984 -2.115 1 95.31 186 ARG B N 1
ATOM 3122 C CA . ARG B 1 186 ? -15.555 -24.031 -1.33 1 95.31 186 ARG B CA 1
ATOM 3123 C C . ARG B 1 186 ? -14.688 -22.844 -0.928 1 95.31 186 ARG B C 1
ATOM 3125 O O . ARG B 1 186 ? -13.953 -22.906 0.058 1 95.31 186 ARG B O 1
ATOM 3132 N N . TYR B 1 187 ? -14.922 -21.703 -1.619 1 96.56 187 TYR B N 1
ATOM 3133 C CA . TYR B 1 187 ? -14.07 -20.547 -1.398 1 96.56 187 TYR B CA 1
ATOM 3134 C C . TYR B 1 187 ? -14.742 -19.531 -0.472 1 96.56 187 TYR B C 1
ATOM 3136 O O . TYR B 1 187 ? -14.07 -18.703 0.146 1 96.56 187 TYR B O 1
ATOM 3144 N N . THR B 1 188 ? -16.031 -19.594 -0.326 1 97.69 188 THR B N 1
ATOM 3145 C CA . THR B 1 188 ? -16.797 -18.547 0.355 1 97.69 188 THR B CA 1
ATOM 3146 C C . THR B 1 188 ? -16.391 -18.469 1.826 1 97.69 188 THR B C 1
ATOM 3148 O O . THR B 1 188 ? -16.031 -17.391 2.314 1 97.69 188 THR B O 1
ATOM 3151 N N . GLU B 1 189 ? -16.391 -19.594 2.492 1 98.25 189 GLU B N 1
ATOM 3152 C CA . GLU B 1 189 ? -16.156 -19.609 3.934 1 98.25 189 GLU B CA 1
ATOM 3153 C C . GLU B 1 189 ? -14.719 -19.219 4.266 1 98.25 189 GLU B C 1
ATOM 3155 O O . GLU B 1 189 ? -14.484 -18.312 5.066 1 98.25 189 GLU B O 1
ATOM 3160 N N . PRO B 1 190 ? -13.734 -19.844 3.623 1 98.44 190 PRO B N 1
ATOM 3161 C CA . PRO B 1 190 ? -12.359 -19.5 4.016 1 98.44 190 PRO B CA 1
ATOM 3162 C C . PRO B 1 190 ? -12 -18.047 3.689 1 98.44 190 PRO B C 1
ATOM 3164 O O . PRO B 1 190 ? -11.375 -17.375 4.508 1 98.44 190 PRO B O 1
ATOM 3167 N N . LEU B 1 191 ? -12.398 -17.547 2.592 1 98.38 191 LEU B N 1
ATOM 3168 C CA . LEU B 1 191 ? -12.062 -16.188 2.232 1 98.38 191 LEU B CA 1
ATOM 3169 C C . LEU B 1 191 ? -12.805 -15.188 3.121 1 98.38 191 LEU B C 1
ATOM 3171 O O . 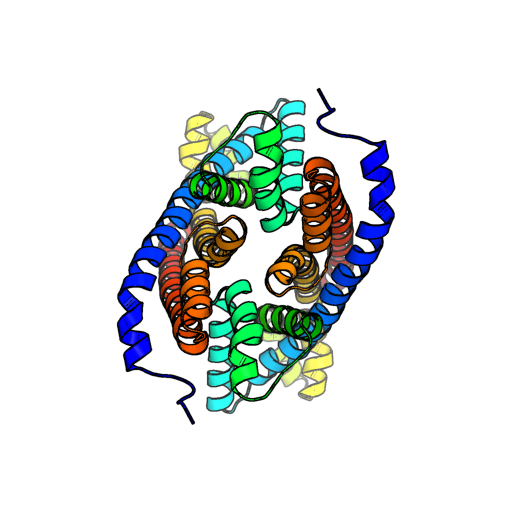LEU B 1 191 ? -12.266 -14.133 3.463 1 98.38 191 LEU B O 1
ATOM 3175 N N . THR B 1 192 ? -14.031 -15.445 3.459 1 98.31 192 THR B N 1
ATOM 3176 C CA . THR B 1 192 ? -14.773 -14.602 4.387 1 98.31 192 THR B CA 1
ATOM 3177 C C . THR B 1 192 ? -14.094 -14.555 5.75 1 98.31 192 THR B C 1
ATOM 3179 O O . THR B 1 192 ? -13.922 -13.477 6.324 1 98.31 192 THR B O 1
ATOM 3182 N N . LEU B 1 193 ? -13.695 -15.727 6.215 1 98.62 193 LEU B N 1
ATOM 3183 C CA . LEU B 1 193 ? -13.039 -15.797 7.516 1 98.62 193 LEU B CA 1
ATOM 3184 C C . LEU B 1 193 ? -11.711 -15.039 7.496 1 98.62 193 LEU B C 1
ATOM 3186 O O . LEU B 1 193 ? -11.367 -14.359 8.469 1 98.62 193 LEU B O 1
ATOM 3190 N N . VAL B 1 194 ? -10.953 -15.141 6.426 1 98.75 194 VAL B N 1
ATOM 3191 C CA . VAL B 1 194 ? -9.711 -14.398 6.281 1 98.75 194 VAL B CA 1
ATOM 3192 C C . VAL B 1 194 ? -9.992 -12.898 6.32 1 98.75 194 VAL B C 1
ATOM 3194 O O . VAL B 1 194 ? -9.305 -12.148 7.008 1 98.75 194 VAL B O 1
ATOM 3197 N N . GLY B 1 195 ? -11.031 -12.445 5.562 1 98.44 195 GLY B N 1
ATOM 3198 C CA . GLY B 1 195 ? -11.43 -11.047 5.605 1 98.44 195 GLY B CA 1
ATOM 3199 C C . GLY B 1 195 ? -11.773 -10.57 7 1 98.44 195 GLY B C 1
ATOM 3200 O O . GLY B 1 195 ? -11.336 -9.5 7.422 1 98.44 195 GLY B O 1
ATOM 3201 N N . VAL B 1 196 ? -12.477 -11.367 7.746 1 98.25 196 VAL B N 1
ATOM 3202 C CA . VAL B 1 196 ? -12.922 -11.023 9.094 1 98.25 196 VAL B CA 1
ATOM 3203 C C . VAL B 1 196 ? -11.719 -10.969 10.039 1 98.25 196 VAL B C 1
ATOM 3205 O O . VAL B 1 196 ? -11.617 -10.07 10.867 1 98.25 196 VAL B O 1
ATOM 3208 N N . LEU B 1 197 ? -10.875 -11.938 9.914 1 98.5 197 LEU B N 1
ATOM 3209 C CA . LEU B 1 197 ? -9.695 -11.984 10.773 1 98.5 197 LEU B CA 1
ATOM 3210 C C . LEU B 1 197 ? -8.805 -10.773 10.531 1 98.5 197 LEU B C 1
ATOM 3212 O O . LEU B 1 197 ? -8.328 -10.148 11.484 1 98.5 197 LEU B O 1
ATOM 3216 N N . PHE B 1 198 ? -8.609 -10.445 9.297 1 98.62 198 PHE B N 1
ATOM 3217 C CA . PHE B 1 198 ? -7.809 -9.266 8.992 1 98.62 198 PHE B CA 1
ATOM 3218 C C . PHE B 1 198 ? -8.5 -8 9.5 1 98.62 198 PHE B C 1
ATOM 3220 O O . PHE B 1 198 ? -7.844 -7.102 10.023 1 98.62 198 PHE B O 1
ATOM 3227 N N . LEU B 1 199 ? -9.805 -7.895 9.297 1 98.25 199 LEU B N 1
ATOM 3228 C CA . LEU B 1 199 ? -10.555 -6.742 9.773 1 98.25 199 LEU B CA 1
ATOM 3229 C C . LEU B 1 199 ? -10.391 -6.574 11.281 1 98.25 199 LEU B C 1
ATOM 3231 O O . LEU B 1 199 ? -10.031 -5.488 11.75 1 98.25 199 LEU B O 1
ATOM 3235 N N . LEU B 1 200 ? -10.586 -7.637 12 1 98.19 200 LEU B N 1
ATOM 3236 C CA . LEU B 1 200 ? -10.516 -7.609 13.461 1 98.19 200 LEU B CA 1
ATOM 3237 C C . LEU B 1 200 ? -9.125 -7.207 13.93 1 98.19 200 LEU B C 1
ATOM 3239 O O . LEU B 1 200 ? -8.977 -6.301 14.75 1 98.19 200 LEU B O 1
ATOM 3243 N N . LEU B 1 201 ? -8.156 -7.812 13.414 1 98.06 201 LEU B N 1
ATOM 3244 C CA . LEU B 1 201 ? -6.797 -7.574 13.875 1 98.06 201 LEU B CA 1
ATOM 3245 C C . LEU B 1 201 ? -6.301 -6.207 13.422 1 98.06 201 LEU B C 1
ATOM 3247 O O . LEU B 1 201 ? -5.535 -5.551 14.133 1 98.06 201 LEU B O 1
ATOM 3251 N N . SER B 1 202 ? -6.727 -5.828 12.227 1 97.81 202 SER B N 1
ATOM 3252 C CA . SER B 1 202 ? -6.359 -4.492 11.766 1 97.81 202 SER B CA 1
ATOM 3253 C C . SER B 1 202 ? -6.973 -3.416 12.648 1 97.81 202 SER B C 1
ATOM 3255 O O . SER B 1 202 ? -6.324 -2.416 12.969 1 97.81 202 SER B O 1
ATOM 3257 N N . LEU B 1 203 ? -8.227 -3.576 13.055 1 97.25 203 LEU B N 1
ATOM 3258 C CA . LEU B 1 203 ? -8.906 -2.615 13.914 1 97.25 203 LEU B CA 1
ATOM 3259 C C . LEU B 1 203 ? -8.242 -2.559 15.289 1 97.25 203 LEU B C 1
ATOM 3261 O O . LEU B 1 203 ? -8.062 -1.478 15.852 1 97.25 203 LEU B O 1
ATOM 3265 N N . VAL B 1 204 ? -7.887 -3.684 15.773 1 97.88 204 VAL B N 1
ATOM 3266 C CA . VAL B 1 204 ? -7.219 -3.752 17.078 1 97.88 204 VAL B CA 1
ATOM 3267 C C . VAL B 1 204 ? -5.863 -3.055 16.984 1 97.88 204 VAL B C 1
ATOM 3269 O O . VAL B 1 204 ? -5.508 -2.266 17.875 1 97.88 204 VAL B O 1
ATOM 3272 N N . ALA B 1 205 ? -5.145 -3.385 15.953 1 96.69 205 ALA B N 1
ATOM 3273 C CA . ALA B 1 205 ? -3.832 -2.771 15.773 1 96.69 205 ALA B CA 1
ATOM 3274 C C . ALA B 1 205 ? -3.953 -1.262 15.594 1 96.69 205 ALA B C 1
ATOM 3276 O O . ALA B 1 205 ? -3.178 -0.499 16.172 1 96.69 205 ALA B O 1
ATOM 3277 N N . ALA B 1 206 ? -4.883 -0.875 14.797 1 95.56 206 ALA B N 1
ATOM 3278 C CA . ALA B 1 206 ? -5.109 0.551 14.586 1 95.56 206 ALA B CA 1
ATOM 3279 C C . ALA B 1 206 ? -5.488 1.25 15.891 1 95.56 206 ALA B C 1
ATOM 3281 O O . ALA B 1 206 ? -5.039 2.367 16.156 1 95.56 206 ALA B O 1
ATOM 3282 N N . TRP B 1 207 ? -6.32 0.643 16.656 1 96.88 207 TRP B N 1
ATOM 3283 C CA . TRP B 1 207 ? -6.699 1.166 17.953 1 96.88 207 TRP B CA 1
ATOM 3284 C C . TRP B 1 207 ? -5.48 1.306 18.859 1 96.88 207 TRP B C 1
ATOM 3286 O O . TRP B 1 207 ? -5.32 2.318 19.547 1 96.88 207 TRP B O 1
ATOM 3296 N N . GLY B 1 208 ? -4.652 0.333 18.859 1 97.25 208 GLY B N 1
ATOM 3297 C CA . GLY B 1 208 ? -3.41 0.403 19.609 1 97.25 208 GLY B CA 1
ATOM 3298 C C . GLY B 1 208 ? -2.518 1.555 19.188 1 97.25 208 GLY B C 1
ATOM 3299 O O . GLY B 1 208 ? -1.96 2.258 20.031 1 97.25 208 GLY B O 1
ATOM 3300 N N . VAL B 1 209 ? -2.434 1.748 17.922 1 96.19 209 VAL B N 1
ATOM 3301 C CA . VAL B 1 209 ? -1.607 2.826 17.391 1 96.19 209 VAL B CA 1
ATOM 3302 C C . VAL B 1 209 ? -2.18 4.176 17.812 1 96.19 209 VAL B C 1
ATOM 3304 O O . VAL B 1 209 ? -1.436 5.078 18.203 1 96.19 209 VAL B O 1
ATOM 3307 N N . ARG B 1 210 ? -3.463 4.312 17.797 1 95 210 ARG B N 1
ATOM 3308 C CA . ARG B 1 210 ? -4.109 5.559 18.188 1 95 210 ARG B CA 1
ATOM 3309 C C . ARG B 1 210 ? -3.891 5.836 19.672 1 95 210 ARG B C 1
ATOM 3311 O O . ARG B 1 210 ? -3.686 6.984 20.078 1 95 210 ARG B O 1
ATOM 3318 N N . ARG B 1 211 ? -3.975 4.863 20.484 1 95.31 211 ARG B N 1
ATOM 3319 C CA . ARG B 1 211 ? -3.74 5.016 21.922 1 95.31 211 ARG B CA 1
ATOM 3320 C C . ARG B 1 211 ? -2.301 5.441 22.203 1 95.31 211 ARG B C 1
ATOM 3322 O O . ARG B 1 211 ? -2.051 6.277 23.062 1 95.31 211 ARG B O 1
ATOM 3329 N N . LEU B 1 212 ? -1.46 4.844 21.469 1 93.81 212 LEU B N 1
ATOM 3330 C CA . LEU B 1 212 ? -0.053 5.207 21.594 1 93.81 212 LEU B CA 1
ATOM 3331 C C . LEU B 1 212 ? 0.17 6.664 21.203 1 93.81 212 LEU B C 1
ATOM 3333 O O . LEU B 1 212 ? 0.905 7.387 21.875 1 93.81 212 LEU B O 1
ATOM 3337 N N . GLU B 1 213 ? -0.43 6.996 20.094 1 93.12 213 GLU B N 1
ATOM 3338 C CA . GLU B 1 213 ? -0.338 8.375 19.641 1 93.12 213 GLU B CA 1
ATOM 3339 C C . GLU B 1 213 ? -0.86 9.352 20.688 1 93.12 213 GLU B C 1
ATOM 3341 O O . GLU B 1 213 ? -0.237 10.383 20.953 1 93.12 213 GLU B O 1
ATOM 3346 N N . ALA B 1 214 ? -1.905 9.062 21.344 1 93.12 214 ALA B N 1
ATOM 3347 C CA . ALA B 1 214 ? -2.512 9.906 22.359 1 93.12 214 ALA B CA 1
ATOM 3348 C C . ALA B 1 214 ? -1.601 10.039 23.578 1 93.12 214 ALA B C 1
ATOM 3350 O O . ALA B 1 214 ? -1.455 11.133 24.141 1 93.12 214 ALA B O 1
ATOM 3351 N N . ARG B 1 215 ? -1.007 9.023 23.891 1 91.81 215 ARG B N 1
ATOM 3352 C CA . ARG B 1 215 ? -0.117 9.023 25.047 1 91.81 215 ARG B CA 1
ATOM 3353 C C . ARG B 1 215 ? 1.135 9.852 24.781 1 91.81 215 ARG B C 1
ATOM 3355 O O . ARG B 1 215 ? 1.603 10.586 25.656 1 91.81 215 ARG B O 1
ATOM 3362 N N . LEU B 1 216 ? 1.657 9.758 23.625 1 89.94 216 LEU B N 1
ATOM 3363 C CA . LEU B 1 216 ? 2.883 10.461 23.266 1 89.94 216 LEU B CA 1
ATOM 3364 C C . LEU B 1 216 ? 2.625 11.961 23.125 1 89.94 216 LEU B C 1
ATOM 3366 O O . LEU B 1 216 ? 3.51 12.773 23.391 1 89.94 216 LEU B O 1
ATOM 3370 N N . LYS B 1 217 ? 1.447 12.266 22.688 1 84 217 LYS B N 1
ATOM 3371 C CA . LYS B 1 217 ? 1.083 13.68 22.594 1 84 217 LYS B CA 1
ATOM 3372 C C . LYS B 1 217 ? 1.006 14.32 23.969 1 84 217 LYS B C 1
ATOM 3374 O O . LYS B 1 217 ? 1.305 15.508 24.125 1 84 217 LYS B O 1
ATOM 3379 N N . LEU B 1 218 ? 0.619 13.57 24.922 1 76.56 218 LEU B N 1
ATOM 3380 C CA . LEU B 1 218 ? 0.564 14.062 26.297 1 76.56 218 LEU B CA 1
ATOM 3381 C C . LEU B 1 218 ? 1.967 14.32 26.844 1 76.56 218 LEU B C 1
ATOM 3383 O O . LEU B 1 218 ? 2.184 15.273 27.578 1 76.56 218 LEU B O 1
ATOM 3387 N N . TYR B 1 219 ? 2.816 13.523 26.344 1 67.56 219 TYR B N 1
ATOM 3388 C CA . TYR B 1 219 ? 4.184 13.68 26.828 1 67.56 219 TYR B CA 1
ATOM 3389 C C . TYR B 1 219 ? 4.926 14.742 26.016 1 67.56 219 TYR B C 1
ATOM 3391 O O . TYR B 1 219 ? 5.797 15.438 26.547 1 67.56 219 TYR B O 1
ATOM 3399 N N . GLY B 1 220 ? 4.754 14.875 24.703 1 61.28 220 GLY B N 1
ATOM 3400 C CA . GLY B 1 220 ? 5.379 15.898 23.875 1 61.28 220 GLY B CA 1
ATOM 3401 C C . GLY B 1 220 ? 4.789 17.281 24.078 1 61.28 220 GLY B C 1
ATOM 3402 O O . GLY B 1 220 ? 5.465 18.281 23.875 1 61.28 220 GLY B O 1
ATOM 3403 N N . GLY B 1 221 ? 3.395 17.516 24.141 1 51.09 221 GLY B N 1
ATOM 3404 C CA . GLY B 1 221 ? 2.744 18.781 24.438 1 51.09 221 GLY B CA 1
ATOM 3405 C C . GLY B 1 221 ? 3.145 19.359 25.797 1 51.09 221 GLY B C 1
ATOM 3406 O O . GLY B 1 221 ? 2.926 20.547 26.062 1 51.09 221 GLY B O 1
ATOM 3407 N N . LYS B 1 222 ? 3.383 18.672 26.734 1 48.34 222 LYS B N 1
ATOM 3408 C CA . LYS B 1 222 ? 3.699 19.234 28.047 1 48.34 222 LYS B CA 1
ATOM 3409 C C . LYS B 1 222 ? 5.105 19.812 28.078 1 48.34 222 LYS B C 1
ATOM 3411 O O . LYS B 1 222 ? 5.516 20.422 29.062 1 48.34 222 LYS B O 1
ATOM 3416 N N . ARG B 1 223 ? 5.914 19.625 26.984 1 43.94 223 ARG B N 1
ATOM 3417 C CA . ARG B 1 223 ? 7.172 20.344 27.156 1 43.94 223 ARG B CA 1
ATOM 3418 C C . ARG B 1 223 ? 7.195 21.609 26.297 1 43.94 223 ARG B C 1
ATOM 3420 O O . ARG B 1 223 ? 6.703 21.609 25.172 1 43.94 223 ARG B O 1
#

Nearest PDB structures (foldseek):
  4ymw-assembly1_C  TM=9.481E-01  e=1.179E-12  Caldanaerobacter subterraneus subsp. tengcongensis MB4
  3tui-assembly2_E  TM=7.014E-01  e=1.471E-05  Escherichia coli K-12
  3tuz-assembly2_F  TM=7.816E-01  e=5.868E-05  Escherichia coli K-12
  7mc0-assembly1_B  TM=7.873E-01  e=3.061E-04  Neisseria meningitidis MC58
  3dhw-assembly1_B  TM=8.088E-01  e=2.282E-03  Escherichia coli K-12

Organism: Bordetella pertussis (strain Tohama I / ATCC BAA-589 / NCTC 13251) (NCBI:txid257313)

Foldseek 3Di:
DPDLDDPVVLVVCVVVLVVLQVLLVVLLVLLLVLQQVLLQVLLVQLVDPPVVSVVVSVVLLCVLQVDDLLVLLCCLQPVVCVVVDHDDLSVSSSPSSNSSNSSVLNVLQNCLQVVADVVLVVVCVVVVHDPVCSVVVGRCLRSPLSSQLVSLVSSLVSSVVSVSSVVSPRSHNVVSLVVVCVVVVRNSSSVVVSVVVNVVVSVVSNVVSVVSSVVSCVVNVVD/DPDLDDPVVLVVCVVVLVVLQVLLVVLLVLLLVLQQVLLQVLLVQLVDPPVVSVVVSVVLLCVLQVDDLLVLLCCLQPVVCVVVDDDDLSVSSSPSSNSSNSSVLNVLQNCLQVVADVVLVVVCVVVVHDPVCSVVVGRCLRSCLSSQLVSLVSSLVSSVVSVSSVVSPRSHNVVSLVVCCVVVVRNSSSVVVSVVVNVVVSVVSNVVSVVSSVVSCVVNVVD

Radius of gyration: 23.96 Å; Cα contacts (8 Å, |Δi|>4): 551; chains: 2; bounding box: 60×66×56 Å

InterPro domains:
  IPR000515 ABC transporter type 1, transmembrane domain MetI-like [PF00528] (35-217)
  IPR000515 ABC transporter type 1, transmembrane domain MetI-like [PS50928] (17-209)
  IPR000515 ABC transporter type 1, transmembrane domain MetI-like [cd06261] (21-207)
  IPR010065 Amino acid ABC transporter, permease protein, 3-TM domain [TIGR01726] (14-111)
  IPR014341 Ectoine/hydroxyectoine ABC transporter, permease protein EhuD [TIGR03003] (5-216)
  IPR035906 MetI-like superfamily [G3DSA:1.10.3720.10] (4-218)
  IPR035906 MetI-like superfamily [SSF161098] (15-202)
  IPR043429 ABC transporter membrane protein permease protein ArtM/GltK/GlnP/TcyL/YhdX-like [PTHR30614] (18-218)

Solvent-accessible surface area (backbone atoms only — not comparable to full-atom values): 22532 Å² total; per-residue (Å²): 127,80,65,81,68,52,67,69,60,43,60,68,47,44,63,62,46,52,58,15,39,52,46,40,52,48,40,34,54,54,10,43,52,42,8,55,54,50,4,50,50,48,34,54,42,43,66,39,88,54,58,70,53,16,53,52,42,48,48,52,34,49,49,48,71,32,30,32,67,68,59,52,39,48,40,58,67,62,37,40,41,77,79,69,57,75,69,55,49,58,60,49,43,23,47,40,51,6,54,47,44,9,37,54,40,14,51,42,51,46,49,21,54,66,65,48,59,64,64,59,56,50,49,34,53,74,70,67,49,50,73,64,52,35,43,62,70,52,47,43,70,65,17,42,57,66,30,53,39,54,52,41,51,49,49,51,50,44,49,47,50,47,57,60,35,37,80,58,71,26,67,22,41,54,35,47,26,49,51,49,13,69,74,69,72,47,43,43,44,41,48,50,50,47,46,48,51,41,31,54,51,38,50,52,48,50,50,51,32,50,52,50,42,55,53,34,47,59,62,58,68,74,102,126,81,66,82,67,51,67,68,61,42,60,66,48,44,64,63,46,52,58,14,40,52,47,40,51,50,40,34,54,55,9,45,52,43,8,56,52,50,4,49,52,48,33,53,41,42,66,40,88,53,58,70,54,16,51,51,42,48,49,52,35,50,50,47,72,32,31,32,66,67,58,51,39,48,41,58,67,60,35,40,40,76,78,69,56,78,71,56,48,59,60,47,43,24,47,40,50,5,54,47,45,8,38,53,39,14,52,42,51,47,50,22,55,68,64,48,58,63,64,59,57,49,49,34,52,74,69,67,49,50,73,64,52,37,43,63,70,51,47,43,69,64,16,43,56,67,29,52,38,53,51,40,51,49,49,50,50,44,50,46,50,48,56,60,36,36,80,58,71,26,68,21,40,56,34,46,27,49,51,49,14,70,74,68,72,47,44,43,45,42,48,49,52,47,46,48,51,39,32,53,51,38,50,51,48,51,50,51,33,50,52,48,40,54,53,34,46,58,60,58,67,72,102

Secondary structure (DSSP, 8-state):
---SS-HHHHHHHHHHHHHHHHHHHHHHHHHHHHHHHHHHHHHHHHT-SSHHHHHHHHHHHHHHHHS-HHHHHHIIIIIGGGGT----HHHHHHHHHHHHHHHHHHHHHHHHHHTS-HHHHHHHHHTT--HHHHIIIIIHHHHHHHHHHHHHHHHHHHHHHGGGGGGGT---HHHHHHHHHHHHS--HHHHHHHHHHHHHHHHHHHHHHHHHHHHHHHHHTT-/---S--HHHHHHHHHHHHHHHHHHHHHHHHHHHHHHHHHHHHHHHHT-SSHHHHHHHHHHHHHHHHS-HHHHHHIIIIIGGGGT----HHHHHHHHHHHHHHHHHHHHHHHHHHTS-HHHHHHHHHTT--HHHHIIIIIHHHHHHHHHHHHHHHHHHHHHHGGGGGGGT---HHHHHHHHHHHHS--HHHHHHHHHHHHHHHHHHHHHHHHHHHHHHHHHTT-

pLDDT: mean 95.01, std 8.33, range [43.59, 98.94]